Protein 4Q9W (pdb70)

Foldseek 3Di:
DALADQKFKEWEKEWEAAARQTWIKIWIWIHGLQQLKIKIKIATPPRPLPQWACQVCQVVVANSSAHEDPPFFRLQRQLPQVGKKKWKWKAWPQGKIKIKIWGWHGDRRYIYIYMYMYIHDDDCPDCTSNVFFDHWAKWKWKWADDPQWIKTWTFTWTAGHVGDTTTMIMIMTMGRPDDGDHGHIWMKIKDKDFPDADDSRSITMMMMGIYIDGPPD/DDQADQKFKEWEKEWEAAARQTWIKIWIWMDGQQQLKIKIKMATPPRPLPQWACQVPQVVVANSSEHEDPPWFDLQVQLPQAGKKKWKWKAWQQRKIKTKIWTWHDDRRYIYIYMYMYIHDDDCPDCGSNVFWDHWDKWKWKWADDPQWIKTWTQTWTFGHVGDTITMIMIMTMGRPDDDDHGHIWMKIKDKDFPDADPSRSITMMMMGIYIDHDPD

CATH classification: 2.40.155.10

InterPro domains:
  IPR000786 Green fluorescent protein, GFP [PR01229] (41-65)
  IPR000786 Green fluorescent protein, GFP [PR01229] (66-86)
  IPR000786 Green fluorescent protein, GFP [PR01229] (123-145)
  IPR000786 Green fluorescent protein, GFP [PR01229] (146-166)
  IPR000786 Green fluorescent protein, GFP [PR01229] (225-243)
  IPR009017 Green fluorescent protein [G3DSA:2.40.155.10] (106-266)
  IPR009017 Green fluorescent protein [SSF54511] (42-262)
  IPR011584 Green fluorescent protein-related [PF01353] (50-260)

Solvent-accessible surface area: 19851 Å² total

Sequence (434 aa):
SGVIKKPDMKIKKLKMEGNVNGYYAFVIEGEGEGKPYDGTNTTINLEVKEGAPLPFSYDILTTAFNRAFTKYPDDIPNYFKQSFPEGYSWERTTMTTFEDKGIVKVKSDISLEEDDSFIYEIYYLKGEENFPPNGPVMQKKTTGWDDASTERMYVRDGVLKGDVKHKLLLEGGGYYRVDFKTIYRAKKAVKLPDYHFVDHRIEEILNYDKDYNKVTVYESSAVVARNNSTDSGVIIKPDMMKIKLKMEGNVNGYAFVIEGEGEGKPYDGTNTINLEVKEGAPLPFSYDILTTAFNRAFTKYPDDIPNYFKQSSFPEGYSWERTTMTTFEDKGIVKVKSDISLEEEDSSFIYEIYLKGENFPPNGPVMQKKTTGWDASTERMYVRDGVLKKGDVKHKLLLEGGGYYRVDFKTIYRRAKKAVKLPDYHFVDHRRIEILNYDKDYNKVTVYESAVVARNSTD

Organism: Clavularia sp. (NCBI:txid86521)

Secondary structure (DSSP, 8-state):
--SS-SSEEEEEEEEEEETTEEEEEEEEEEEETTTTEEEEEEEEEESPSP-S-THHHHTT--TTS-B--TTS--HHHHTTTT-EEEEEEEEETTS-EEEEEEEEEEETTEEEEEEEEEEE---TTSTTTTT-EEEEPPEEEEEEEETTEEEEEEEEEEEETTS-EEEEEEEEEEEESS--PPPPSEEEEEEEEEEEE-TTSSEEEEEEEEEEEES--/--S--SSEEEEEEEEEEETTEEEEEEEEEEEETTTTEEEEEEEEEESPSPSS-THHHHTT--TTS-B--TTS--HHHHTTTT-EEEEEEEEETTS-EEEEEEEEEEETTEEEEEEEEEEE---TTSTTTTT-EEEEPPEEEEEEEETTEEEEEEEEEEEETTS-EEEEEEEEEEEESS--PPPPSEEEEEEEEEEEE-GGGSEEEEEEEEEEEE---

Nearest PDB structures (foldseek):
  4q9w-assembly1_A  TM=1.005E+00  e=1.119E-48  Clavularia sp.
  6qso-assembly1_A  TM=1.003E+00  e=2.586E-45  Clavularia sp.
  2hqk-assembly1_A  TM=1.001E+00  e=2.885E-45  Clavularia sp.
  4dxi-assembly1_D  TM=9.963E-01  e=1.076E-40  synthetic construct
  8i4k-assembly1_A  TM=9.948E-01  e=1.646E-39  Galaxea fascicularis

B-factor: mean 13.34, std 9.12, range [4.58, 71.38]

Structure (mmCIF, N/CA/C/O backbone):
data_4Q9W
#
_entry.id   4Q9W
#
_cell.length_a   38.520
_cell.length_b   85.170
_cell.length_c   63.140
_cell.angle_alpha   90.00
_cell.angle_beta   100.32
_cell.angle_gamma   90.00
#
_symmetry.space_group_name_H-M   'P 1 21 1'
#
loop_
_entity.id
_entity.type
_entity.pdbx_description
1 polymer 'GFP-like fluorescent chromoprotein cFP484'
2 water water
#
loop_
_atom_site.group_PDB
_atom_site.id
_atom_site.type_symbol
_atom_site.label_atom_id
_atom_site.label_alt_id
_atom_site.label_comp_id
_atom_site.label_asym_id
_atom_site.label_entity_id
_atom_site.label_seq_id
_atom_site.pdbx_PDB_ins_code
_atom_site.Cartn_x
_atom_site.Cartn_y
_atom_site.Cartn_z
_atom_site.occupancy
_atom_site.B_iso_or_equiv
_atom_site.auth_seq_id
_atom_site.auth_comp_id
_atom_site.auth_asym_id
_atom_site.auth_atom_id
_atom_site.pdbx_PDB_model_num
ATOM 1 N N . SER A 1 1 ? -7.166 -37.435 44.023 1.00 39.66 1 SER A N 1
ATOM 2 C CA . SER A 1 1 ? -7.426 -36.764 42.718 1.00 40.18 1 SER A CA 1
ATOM 3 C C . SER A 1 1 ? -6.664 -35.466 42.559 1.00 38.62 1 SER A C 1
ATOM 4 O O . SER A 1 1 ? -5.976 -35.007 43.471 1.00 43.96 1 SER A O 1
ATOM 7 N N . GLY A 1 2 ? -6.820 -34.878 41.379 1.00 32.99 2 GLY A N 1
ATOM 8 C CA . GLY A 1 2 ? -6.108 -33.684 41.006 1.00 30.39 2 GLY A CA 1
ATOM 9 C C . GLY A 1 2 ? -6.828 -32.405 41.383 1.00 22.61 2 GLY A C 1
ATOM 10 O O . GLY A 1 2 ? -8.037 -32.242 41.151 1.00 20.85 2 GLY A O 1
ATOM 11 N N . VAL A 1 3 ? -6.074 -31.472 41.946 1.00 19.57 3 VAL A N 1
ATOM 12 C CA . VAL A 1 3 ? -6.581 -30.114 42.078 1.00 17.22 3 VAL A CA 1
ATOM 13 C C . VAL A 1 3 ? -6.743 -29.431 40.715 1.00 13.93 3 VAL A C 1
ATOM 14 O O . VAL A 1 3 ? -7.531 -28.488 40.602 1.00 16.85 3 VAL A O 1
ATOM 18 N N . ILE A 1 4 ? -6.005 -29.866 39.696 1.00 11.68 4 ILE A N 1
ATOM 19 C CA . ILE A 1 4 ? -6.194 -29.315 38.364 1.00 10.18 4 ILE A CA 1
ATOM 20 C C . ILE A 1 4 ? -7.125 -30.247 37.577 1.00 10.08 4 ILE A C 1
ATOM 21 O O . ILE A 1 4 ? -6.721 -31.337 37.146 1.00 11.36 4 ILE A O 1
ATOM 26 N N A LYS A 1 5 ? -8.368 -29.817 37.396 0.50 10.73 5 LYS A N 1
ATOM 27 N N B LYS A 1 5 ? -8.363 -29.798 37.395 0.50 10.77 5 LYS A N 1
ATOM 28 C CA A LYS A 1 5 ? -9.338 -30.627 36.682 0.50 11.28 5 LYS A CA 1
ATOM 29 C CA B LYS A 1 5 ? -9.371 -30.571 36.688 0.50 11.43 5 LYS A CA 1
ATOM 30 C C A LYS A 1 5 ? -9.110 -30.527 35.176 0.50 10.04 5 LYS A C 1
ATOM 31 C C B LYS A 1 5 ? -9.096 -30.527 35.177 0.50 10.19 5 LYS A C 1
ATOM 32 O O A LYS A 1 5 ? -8.464 -29.595 34.691 0.50 9.52 5 LYS A O 1
ATOM 33 O O B LYS A 1 5 ? -8.391 -29.640 34.692 0.50 10.21 5 LYS A O 1
ATOM 44 N N . PRO A 1 6 ? -9.665 -31.484 34.413 1.00 10.54 6 PRO A N 1
ATOM 45 C CA . PRO A 1 6 ? -9.492 -31.434 32.959 1.00 10.90 6 PRO A CA 1
ATOM 46 C C . PRO A 1 6 ? -10.163 -30.245 32.283 1.00 8.90 6 PRO A C 1
ATOM 47 O O . PRO A 1 6 ? -9.777 -29.891 31.179 1.00 9.69 6 PRO A O 1
ATOM 51 N N . ASP A 1 7 ? -11.196 -29.698 32.915 1.00 10.51 7 ASP A N 1
ATOM 52 C CA . ASP A 1 7 ? -11.825 -28.456 32.496 1.00 10.62 7 ASP A CA 1
ATOM 53 C C . ASP A 1 7 ? -11.631 -27.491 33.647 1.00 9.94 7 ASP A C 1
ATOM 54 O O . ASP A 1 7 ? -12.102 -27.747 34.752 1.00 12.78 7 ASP A O 1
ATOM 59 N N . MET A 1 8 ? -10.912 -26.401 33.414 1.00 8.43 8 MET A N 1
ATOM 60 C CA . MET A 1 8 ? -10.686 -25.370 34.428 1.00 7.93 8 MET A CA 1
ATOM 61 C C . MET A 1 8 ? -11.175 -24.036 33.896 1.00 7.96 8 MET A C 1
ATOM 62 O O . MET A 1 8 ? -11.025 -23.723 32.729 1.00 10.96 8 MET A O 1
ATOM 67 N N . LYS A 1 9 ? -11.739 -23.254 34.791 1.00 7.71 9 LYS A N 1
ATOM 68 C CA . LYS A 1 9 ? -12.133 -21.890 34.496 1.00 7.30 9 LYS A CA 1
ATOM 69 C C . LYS A 1 9 ? -10.951 -20.945 34.760 1.00 6.81 9 LYS A C 1
ATOM 70 O O . LYS A 1 9 ? -9.954 -21.304 35.413 1.00 7.13 9 LYS A O 1
ATOM 76 N N . ILE A 1 10 ? -11.105 -19.724 34.257 1.00 6.79 10 ILE A N 1
ATOM 77 C CA . ILE A 1 10 ? -10.100 -18.680 34.350 1.00 6.49 10 ILE A CA 1
ATOM 78 C C . ILE A 1 10 ? -10.810 -17.392 34.773 1.00 6.46 10 ILE A C 1
ATOM 79 O O . ILE A 1 10 ? -11.847 -17.031 34.199 1.00 7.03 10 ILE A O 1
ATOM 84 N N A LYS A 1 11 ? -10.260 -16.714 35.772 0.50 6.51 11 LYS A N 1
ATOM 85 N N B LYS A 1 11 ? -10.240 -16.697 35.754 0.50 6.63 11 LYS A N 1
ATOM 86 C CA A LYS A 1 11 ? -10.648 -15.350 36.094 0.50 7.03 11 LYS A CA 1
ATOM 87 C CA B LYS A 1 11 ? -10.689 -15.369 36.173 0.50 7.30 11 LYS A CA 1
ATOM 88 C C A LYS A 1 11 ? -9.384 -14.532 36.190 0.50 6.42 11 LYS A C 1
ATOM 89 C C B LYS A 1 11 ? -9.434 -14.500 36.294 0.50 6.69 11 LYS A C 1
ATOM 90 O O A LYS A 1 11 ? -8.368 -15.003 36.703 0.50 6.91 11 LYS A O 1
ATOM 91 O O B LYS A 1 11 ? -8.469 -14.913 36.940 0.50 7.31 11 LYS A O 1
ATOM 102 N N . LEU A 1 12 ? -9.432 -13.303 35.707 1.00 6.22 12 LEU A N 1
ATOM 103 C CA . LEU A 1 12 ? -8.255 -12.451 35.774 1.00 6.39 12 LEU A CA 1
ATOM 104 C C . LEU A 1 12 ? -8.627 -10.986 35.879 1.00 6.81 12 LEU A C 1
ATOM 105 O O . LEU A 1 12 ? -9.718 -10.544 35.462 1.00 7.11 12 LEU A O 1
ATOM 110 N N . LYS A 1 13 ? -7.681 -10.220 36.415 1.00 6.90 13 LYS A N 1
ATOM 111 C CA . LYS A 1 13 ? -7.705 -8.766 36.366 1.00 7.77 13 LYS A CA 1
ATOM 112 C C . LYS A 1 13 ? -6.316 -8.284 35.987 1.00 7.47 13 LYS A C 1
ATOM 113 O O . LYS A 1 13 ? -5.329 -8.788 36.531 1.00 8.54 13 LYS A O 1
ATOM 119 N N . MET A 1 14 ? -6.260 -7.334 35.058 1.00 7.47 14 MET A N 1
ATOM 120 C CA . MET A 1 14 ? -5.021 -6.664 34.680 1.00 7.47 14 MET A CA 1
ATOM 121 C C . MET A 1 14 ? -5.176 -5.180 34.967 1.00 8.07 14 MET A C 1
ATOM 122 O O . MET A 1 14 ? -6.117 -4.528 34.526 1.00 8.61 14 MET A O 1
ATOM 127 N N . GLU A 1 15 ? -4.202 -4.649 35.684 1.00 7.80 15 GLU A N 1
ATOM 128 C CA . GLU A 1 15 ? -3.951 -3.222 35.791 1.00 8.22 15 GLU A CA 1
ATOM 129 C C . GLU A 1 15 ? -2.785 -2.907 34.901 1.00 7.97 15 GLU A C 1
ATOM 130 O O . GLU A 1 15 ? -1.700 -3.471 35.075 1.00 9.29 15 GLU A O 1
ATOM 136 N N . GLY A 1 16 ? -2.984 -2.015 33.932 1.00 8.62 16 GLY A N 1
ATOM 137 C CA . GLY A 1 16 ? -1.973 -1.746 32.943 1.00 9.59 16 GLY A CA 1
ATOM 138 C C . GLY A 1 16 ? -1.698 -0.270 32.790 1.00 9.38 16 GLY A C 1
ATOM 139 O O . GLY A 1 16 ? -2.541 0.594 33.083 1.00 10.01 16 GLY A O 1
ATOM 140 N N . ASN A 1 17 ? -0.535 0.031 32.233 1.00 9.76 17 ASN A N 1
ATOM 141 C CA . ASN A 1 17 ? -0.173 1.393 31.876 1.00 10.49 17 ASN A CA 1
ATOM 142 C C . ASN A 1 17 ? 0.770 1.316 30.714 1.00 10.19 17 ASN A C 1
ATOM 143 O O . ASN A 1 17 ? 1.822 0.691 30.854 1.00 11.26 17 ASN A O 1
ATOM 148 N N . VAL A 1 18 ? 0.391 1.870 29.563 1.00 9.84 18 VAL A N 1
ATOM 149 C CA . VAL A 1 18 ? 1.200 1.814 28.353 1.00 10.33 18 VAL A CA 1
ATOM 150 C C . VAL A 1 18 ? 1.433 3.233 27.842 1.00 10.53 18 VAL A C 1
ATOM 151 O O . VAL A 1 18 ? 0.476 3.949 27.556 1.00 11.96 18 VAL A O 1
ATOM 155 N N . ASN A 1 19 ? 2.692 3.633 27.774 1.00 11.79 19 ASN A N 1
ATOM 156 C CA . ASN A 1 19 ? 3.049 4.987 27.380 1.00 12.25 19 ASN A CA 1
ATOM 157 C C . ASN A 1 19 ? 2.270 6.032 28.200 1.00 12.55 19 ASN A C 1
ATOM 158 O O . ASN A 1 19 ? 1.867 7.098 27.695 1.00 14.01 19 ASN A O 1
ATOM 163 N N . GLY A 1 20 ? 2.099 5.736 29.486 1.00 13.22 20 GLY A N 1
ATOM 164 C CA . GLY A 1 20 ? 1.391 6.635 30.391 1.00 14.20 20 GLY A CA 1
ATOM 165 C C . GLY A 1 20 ? -0.115 6.473 30.478 1.00 13.07 20 GLY A C 1
ATOM 166 O O . GLY A 1 20 ? -0.743 7.053 31.359 1.00 15.18 20 GLY A O 1
ATOM 167 N N A TYR A 1 21 ? -0.722 5.736 29.531 0.50 12.73 21 TYR A N 1
ATOM 168 N N B TYR A 1 21 ? -0.669 5.629 29.639 0.50 11.04 21 TYR A N 1
ATOM 169 C CA A TYR A 1 21 ? -2.186 5.504 29.519 0.50 11.61 21 TYR A CA 1
ATOM 170 C CA B TYR A 1 21 ? -2.084 5.498 29.597 0.50 12.12 21 TYR A CA 1
ATOM 171 C C A TYR A 1 21 ? -2.516 4.356 30.474 0.50 11.17 21 TYR A C 1
ATOM 172 C C B TYR A 1 21 ? -2.546 4.332 30.458 0.50 11.51 21 TYR A C 1
ATOM 173 O O A TYR A 1 21 ? -2.068 3.223 30.260 0.50 10.09 21 TYR A O 1
ATOM 174 O O B TYR A 1 21 ? -2.221 3.174 30.169 0.50 11.47 21 TYR A O 1
ATOM 191 N N . ALA A 1 22 ? -3.284 4.658 31.520 1.00 11.47 22 ALA A N 1
ATOM 192 C CA . ALA A 1 22 ? -3.742 3.663 32.499 1.00 10.88 22 ALA A CA 1
ATOM 193 C C . ALA A 1 22 ? -5.028 2.993 32.045 1.00 9.74 22 ALA A C 1
ATOM 194 O O . ALA A 1 22 ? -5.911 3.635 31.450 1.00 11.10 22 ALA A O 1
ATOM 196 N N . PHE A 1 23 ? -5.168 1.713 32.376 1.00 9.23 23 PHE A N 1
ATOM 197 C CA . PHE A 1 23 ? -6.374 0.977 32.033 1.00 9.05 23 PHE A CA 1
ATOM 198 C C . PHE A 1 23 ? -6.523 -0.229 32.960 1.00 8.24 23 PHE A C 1
ATOM 199 O O . PHE A 1 23 ? -5.574 -0.652 33.623 1.00 8.97 23 PHE A O 1
ATOM 207 N N . VAL A 1 24 ? -7.736 -0.753 32.990 1.00 8.59 24 VAL A N 1
ATOM 208 C CA . VAL A 1 24 ? -8.072 -1.941 33.758 1.00 8.33 24 VAL A CA 1
ATOM 209 C C . VAL A 1 24 ? -8.894 -2.871 32.868 1.00 8.00 24 VAL A C 1
ATOM 210 O O . VAL A 1 24 ? -9.866 -2.423 32.239 1.00 8.79 24 VAL A O 1
ATOM 214 N N . ILE A 1 25 ? -8.511 -4.149 32.821 1.00 8.28 25 ILE A N 1
ATOM 215 C CA . ILE A 1 25 ? -9.216 -5.181 32.044 1.00 7.86 25 ILE A CA 1
ATOM 216 C C . ILE A 1 25 ? -9.542 -6.330 32.972 1.00 7.92 25 ILE A C 1
ATOM 217 O O . ILE A 1 25 ? -8.704 -6.726 33.792 1.00 9.16 25 ILE A O 1
ATOM 222 N N . GLU A 1 26 ? -10.760 -6.854 32.864 1.00 8.01 26 GLU A N 1
ATOM 223 C CA . GLU A 1 26 ? -11.129 -8.062 33.552 1.00 8.09 26 GLU A CA 1
ATOM 224 C C . GLU A 1 26 ? -11.391 -9.145 32.523 1.00 7.27 26 GLU A C 1
ATOM 225 O O . GLU A 1 26 ? -11.795 -8.863 31.387 1.00 9.07 26 GLU A O 1
ATOM 231 N N . GLY A 1 27 ? -11.169 -10.398 32.914 1.00 7.19 27 GLY A N 1
ATOM 232 C CA . GLY A 1 27 ? -11.362 -11.510 32.009 1.00 6.91 27 GLY A CA 1
ATOM 233 C C . GLY A 1 27 ? -11.968 -12.715 32.675 1.00 6.58 27 GLY A C 1
ATOM 234 O O . GLY A 1 27 ? -11.777 -12.939 33.868 1.00 6.83 27 GLY A O 1
ATOM 235 N N . GLU A 1 28 ? -12.695 -13.495 31.878 1.00 6.91 28 GLU A N 1
ATOM 236 C CA . GLU A 1 28 ? -13.185 -14.796 32.294 1.00 7.34 28 GLU A CA 1
ATOM 237 C C . GLU A 1 28 ? -13.055 -15.747 31.125 1.00 6.59 28 GLU A C 1
ATOM 238 O O . GLU A 1 28 ? -13.269 -15.371 29.972 1.00 7.08 28 GLU A O 1
ATOM 244 N N . GLY A 1 29 ? -12.684 -16.983 31.417 1.00 6.63 29 GLY A N 1
ATOM 245 C CA . GLY A 1 29 ? -12.524 -17.959 30.358 1.00 7.24 29 GLY A CA 1
ATOM 246 C C . GLY A 1 29 ? -12.473 -19.369 30.873 1.00 6.31 29 GLY A C 1
ATOM 247 O O . GLY A 1 29 ? -12.944 -19.662 31.985 1.00 6.71 29 GLY A O 1
ATOM 248 N N . GLU A 1 30 ? -11.930 -20.262 30.058 1.00 6.56 30 GLU A N 1
ATOM 249 C CA . GLU A 1 30 ? -11.857 -21.661 30.401 1.00 7.10 30 GLU A CA 1
ATOM 250 C C . GLU A 1 30 ? -10.790 -22.298 29.548 1.00 6.18 30 GLU A C 1
ATOM 251 O O . GLU A 1 30 ? -10.408 -21.787 28.497 1.00 7.47 30 GLU A O 1
ATOM 257 N N . GLY A 1 31 ? -10.340 -23.461 29.967 1.00 6.65 31 GLY A N 1
ATOM 258 C CA . GLY A 1 31 ? -9.414 -24.224 29.157 1.00 6.88 31 GLY A CA 1
ATOM 259 C C . GLY A 1 31 ? -9.304 -25.662 29.604 1.00 7.04 31 GLY A C 1
ATOM 260 O O . GLY A 1 31 ? -9.955 -26.097 30.559 1.00 7.57 31 GLY A O 1
ATOM 261 N N . LYS A 1 32 ? -8.460 -26.381 28.893 1.00 6.69 32 LYS A N 1
ATOM 262 C CA . LYS A 1 32 ? -8.226 -27.794 29.094 1.00 7.09 32 LYS A CA 1
ATOM 263 C C . LYS A 1 32 ? -6.741 -27.934 29.433 1.00 6.47 32 LYS A C 1
ATOM 264 O O . LYS A 1 32 ? -5.896 -27.985 28.551 1.00 6.99 32 LYS A O 1
ATOM 270 N N . PRO A 1 33 ? -6.403 -27.964 30.738 1.00 6.20 33 PRO A N 1
ATOM 271 C CA . PRO A 1 33 ? -4.975 -27.917 31.099 1.00 6.41 33 PRO A CA 1
ATOM 272 C C . PRO A 1 33 ? -4.140 -29.037 30.473 1.00 6.11 33 PRO A C 1
ATOM 273 O O . PRO A 1 33 ? -2.989 -28.807 30.126 1.00 6.90 33 PRO A O 1
ATOM 277 N N . TYR A 1 34 ? -4.689 -30.240 30.389 1.00 6.63 34 TYR A N 1
ATOM 278 C CA . TYR A 1 34 ? -3.920 -31.393 29.910 1.00 7.12 34 TYR A CA 1
ATOM 279 C C . TYR A 1 34 ? -3.830 -31.415 28.387 1.00 7.44 34 TYR A C 1
ATOM 280 O O . TYR A 1 34 ? -2.952 -32.082 27.846 1.00 8.73 34 TYR A O 1
ATOM 289 N N . ASP A 1 35 ? -4.711 -30.680 27.698 1.00 7.21 35 ASP A N 1
ATOM 290 C CA . ASP A 1 35 ? -4.629 -30.562 26.257 1.00 7.80 35 ASP A CA 1
ATOM 291 C C . ASP A 1 35 ? -3.835 -29.332 25.824 1.00 6.97 35 ASP A C 1
ATOM 292 O O . ASP A 1 35 ? -3.557 -29.168 24.640 1.00 8.56 35 ASP A O 1
ATOM 297 N N . GLY A 1 36 ? -3.485 -28.451 26.758 1.00 6.92 36 GLY A N 1
ATOM 298 C CA . GLY A 1 36 ? -2.760 -27.249 26.426 1.00 7.06 36 GLY A CA 1
ATOM 299 C C . GLY A 1 36 ? -3.559 -26.200 25.682 1.00 6.39 36 GLY A C 1
ATOM 300 O O . GLY A 1 36 ? -2.998 -25.542 24.828 1.00 8.66 36 GLY A O 1
ATOM 301 N N . THR A 1 37 ? -4.852 -26.041 25.990 1.00 6.10 37 THR A N 1
ATOM 302 C CA . THR A 1 37 ? -5.652 -25.061 25.276 1.00 6.49 37 THR A CA 1
ATOM 303 C C . THR A 1 37 ? -6.398 -24.179 26.264 1.00 6.13 37 THR A C 1
ATOM 304 O O . THR A 1 37 ? -6.741 -24.605 27.374 1.00 6.75 37 THR A O 1
ATOM 308 N N . ASN A 1 38 ? -6.625 -22.921 25.897 1.00 6.13 38 ASN A N 1
ATOM 309 C CA . ASN A 1 38 ? -7.341 -21.991 26.748 1.00 6.71 38 ASN A CA 1
ATOM 310 C C . ASN A 1 38 ? -7.913 -20.842 25.934 1.00 6.34 38 ASN A C 1
ATOM 311 O O . ASN A 1 38 ? -7.293 -20.404 24.963 1.00 7.19 38 ASN A O 1
ATOM 316 N N A THR A 1 39 ? -9.088 -20.372 26.351 0.50 6.87 39 THR A N 1
ATOM 317 N N B THR A 1 39 ? -9.103 -20.403 26.331 0.50 7.20 39 THR A N 1
ATOM 318 C CA A THR A 1 39 ? -9.810 -19.266 25.719 0.50 6.58 39 THR A CA 1
ATOM 319 C CA B THR A 1 39 ? -9.765 -19.245 25.758 0.50 7.59 39 THR A CA 1
ATOM 320 C C A THR A 1 39 ? -10.241 -18.284 26.810 0.50 6.90 39 THR A C 1
ATOM 321 C C B THR A 1 39 ? -10.094 -18.281 26.894 0.50 7.28 39 THR A C 1
ATOM 322 O O A THR A 1 39 ? -10.887 -18.701 27.777 0.50 7.61 39 THR A O 1
ATOM 323 O O B THR A 1 39 ? -10.462 -18.695 27.994 0.50 7.51 39 THR A O 1
ATOM 330 N N . ILE A 1 40 ? -9.937 -16.990 26.632 1.00 6.62 40 ILE A N 1
ATOM 331 C CA . ILE A 1 40 ? -10.284 -15.963 27.627 1.00 6.90 40 ILE A CA 1
ATOM 332 C C . ILE A 1 40 ? -11.067 -14.848 26.924 1.00 6.11 40 ILE A C 1
ATOM 333 O O . ILE A 1 40 ? -10.685 -14.403 25.850 1.00 6.94 40 ILE A O 1
ATOM 338 N N . ASN A 1 41 ? -12.143 -14.398 27.568 1.00 6.85 41 ASN A N 1
ATOM 339 C CA . ASN A 1 41 ? -12.941 -13.259 27.118 1.00 6.72 41 ASN A CA 1
ATOM 340 C C . ASN A 1 41 ? -12.647 -12.056 28.011 1.00 6.60 41 ASN A C 1
ATOM 341 O O . ASN A 1 41 ? -12.833 -12.132 29.225 1.00 7.66 41 ASN A O 1
ATOM 346 N N . LEU A 1 42 ? -12.143 -10.977 27.418 1.00 6.79 42 LEU A N 1
ATOM 347 C CA . LEU A 1 42 ? -11.672 -9.817 28.126 1.00 6.57 42 LEU A CA 1
ATOM 348 C C . LEU A 1 42 ? -12.638 -8.655 27.918 1.00 6.99 42 LEU A C 1
ATOM 349 O O . LEU A 1 42 ? -13.197 -8.477 26.819 1.00 8.11 42 LEU A O 1
ATOM 354 N N . GLU A 1 43 ? -12.768 -7.820 28.938 1.00 7.40 43 GLU A N 1
ATOM 355 C CA . GLU A 1 43 ? -13.557 -6.586 28.864 1.00 8.35 43 GLU A CA 1
ATOM 356 C C . GLU A 1 43 ? -12.762 -5.456 29.487 1.00 7.95 43 GLU A C 1
ATOM 357 O O . GLU A 1 43 ? -12.304 -5.557 30.637 1.00 8.95 43 GLU A O 1
ATOM 363 N N . VAL A 1 44 ? -12.618 -4.360 28.756 1.00 8.70 44 VAL A N 1
ATOM 364 C CA . VAL A 1 44 ? -12.005 -3.138 29.289 1.00 9.23 44 VAL A CA 1
ATOM 365 C C . VAL A 1 44 ? -12.996 -2.498 30.255 1.00 8.82 44 VAL A C 1
ATOM 366 O O . VAL A 1 44 ? -14.127 -2.186 29.879 1.00 10.65 44 VAL A O 1
ATOM 370 N N . LYS A 1 45 ? -12.564 -2.272 31.488 1.00 9.01 45 LYS A N 1
ATOM 371 C CA . LYS A 1 45 ? -13.388 -1.668 32.519 1.00 10.12 45 LYS A CA 1
ATOM 372 C C . LYS A 1 45 ? -13.067 -0.184 32.749 1.00 10.06 45 LYS A C 1
ATOM 373 O O . LYS A 1 45 ? -13.950 0.586 33.140 1.00 11.86 45 LYS A O 1
ATOM 379 N N . GLU A 1 46 ? -11.808 0.201 32.545 1.00 9.57 46 GLU A N 1
ATOM 380 C CA . GLU A 1 46 ? -11.350 1.588 32.661 1.00 10.14 46 GLU A CA 1
ATOM 381 C C . GLU A 1 46 ? -10.336 1.827 31.575 1.00 9.64 46 GLU A C 1
ATOM 382 O O . GLU A 1 46 ? -9.494 0.967 31.326 1.00 10.05 46 GLU A O 1
ATOM 388 N N . GLY A 1 47 ? -10.402 3.002 30.949 1.00 10.43 47 GLY A N 1
ATOM 389 C CA . GLY A 1 47 ? -9.449 3.369 29.929 1.00 11.12 47 GLY A CA 1
ATOM 390 C C . GLY A 1 47 ? -9.867 3.181 28.486 1.00 11.17 47 GLY A C 1
ATOM 391 O O . GLY A 1 47 ? -9.077 3.410 27.581 1.00 12.81 47 GLY A O 1
ATOM 392 N N . ALA A 1 48 ? -11.104 2.769 28.245 1.00 12.00 48 ALA A N 1
ATOM 393 C CA . ALA A 1 48 ? -11.615 2.663 26.885 1.00 13.53 48 ALA A CA 1
ATOM 394 C C . ALA A 1 48 ? -11.709 4.050 26.226 1.00 14.84 48 ALA A C 1
ATOM 395 O O . ALA A 1 48 ? -12.062 5.003 26.894 1.00 16.96 48 ALA A O 1
ATOM 397 N N . PRO A 1 49 ? -11.381 4.173 24.923 1.00 15.46 49 PRO A N 1
ATOM 398 C CA . PRO A 1 49 ? -10.831 3.158 24.028 1.00 14.95 49 PRO A CA 1
ATOM 399 C C . PRO A 1 49 ? -9.317 3.070 24.171 1.00 12.94 49 PRO A C 1
ATOM 400 O O . PRO A 1 49 ? -8.644 4.092 24.229 1.00 14.33 49 PRO A O 1
ATOM 404 N N . LEU A 1 50 ? -8.784 1.851 24.208 1.00 11.87 50 LEU A N 1
ATOM 405 C CA . LEU A 1 50 ? -7.340 1.694 24.364 1.00 11.40 50 LEU A CA 1
ATOM 406 C C . LEU A 1 50 ? -6.637 2.285 23.166 1.00 11.26 50 LEU A C 1
ATOM 407 O O . LEU A 1 50 ? -6.993 1.976 22.025 1.00 13.16 50 LEU A O 1
ATOM 412 N N . PRO A 1 51 ? -5.601 3.103 23.396 1.00 11.64 51 PRO A N 1
ATOM 413 C CA . PRO A 1 51 ? -4.954 3.789 22.277 1.00 13.19 51 PRO A CA 1
ATOM 414 C C . PRO A 1 51 ? -3.685 3.108 21.776 1.00 13.68 51 PRO A C 1
ATOM 415 O O . PRO A 1 51 ? -2.748 3.761 21.362 1.00 17.98 51 PRO A O 1
ATOM 419 N N . PHE A 1 52 ? -3.631 1.792 21.842 1.00 11.86 52 PHE A N 1
ATOM 420 C CA . PHE A 1 52 ? -2.441 1.038 21.412 1.00 11.43 52 PHE A CA 1
ATOM 421 C C . PHE A 1 52 ? -2.880 -0.349 20.975 1.00 10.92 52 PHE A C 1
ATOM 422 O O . PHE A 1 52 ? -3.984 -0.779 21.292 1.00 11.09 52 PHE A O 1
ATOM 430 N N . SER A 1 53 ? -1.992 -1.053 20.289 1.00 10.69 53 SER A N 1
ATOM 431 C CA . SER A 1 53 ? -2.253 -2.405 19.820 1.00 10.79 53 SER A CA 1
ATOM 432 C C . SER A 1 53 ? -2.572 -3.376 20.942 1.00 9.47 53 SER A C 1
ATOM 433 O O . SER A 1 53 ? -1.787 -3.554 21.873 1.00 9.75 53 SER A O 1
ATOM 436 N N . TYR A 1 54 ? -3.709 -4.055 20.816 1.00 9.36 54 TYR A N 1
ATOM 437 C CA . TYR A 1 54 ? -4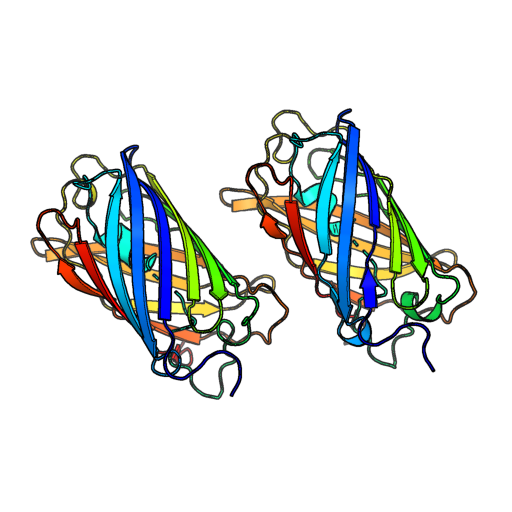.150 -5.020 21.817 1.00 8.85 54 TYR A CA 1
ATOM 438 C C . TYR A 1 54 ? -3.171 -6.202 21.875 1.00 8.26 54 TYR A C 1
ATOM 439 O O . TYR A 1 54 ? -3.089 -6.891 22.892 1.00 8.06 54 TYR A O 1
ATOM 448 N N . ASP A 1 55 ? -2.445 -6.447 20.790 1.00 8.48 55 ASP A N 1
ATOM 449 C CA . ASP A 1 55 ? -1.524 -7.575 20.756 1.00 8.26 55 ASP A CA 1
ATOM 450 C C . ASP A 1 55 ? -0.447 -7.502 21.839 1.00 8.21 55 ASP A C 1
ATOM 451 O O . ASP A 1 55 ? 0.048 -8.560 22.231 1.00 8.73 55 ASP A O 1
ATOM 456 N N . ILE A 1 56 ? -0.106 -6.324 22.353 1.00 8.43 56 ILE A N 1
ATOM 457 C CA . ILE A 1 56 ? 0.904 -6.270 23.409 1.00 8.81 56 ILE A CA 1
ATOM 458 C C . ILE A 1 56 ? 0.387 -6.721 24.770 1.00 7.96 56 ILE A C 1
ATOM 459 O O . ILE A 1 56 ? 1.165 -6.792 25.719 1.00 10.23 56 ILE A O 1
ATOM 464 N N . LEU A 1 57 ? -0.909 -7.052 24.846 1.00 7.46 57 LEU A N 1
ATOM 465 C CA . LEU A 1 57 ? -1.529 -7.536 26.071 1.00 7.33 57 LEU A CA 1
ATOM 466 C C . LEU A 1 57 ? -1.827 -9.045 26.067 1.00 6.87 57 LEU A C 1
ATOM 467 O O . LEU A 1 57 ? -2.022 -9.638 27.134 1.00 7.26 57 LEU A O 1
ATOM 472 N N . THR A 1 58 ? -1.954 -9.654 24.895 1.00 6.56 58 THR A N 1
ATOM 473 C CA . THR A 1 58 ? -2.605 -10.951 24.812 1.00 6.67 58 THR A CA 1
ATOM 474 C C . THR A 1 58 ? -1.816 -12.092 25.458 1.00 6.11 58 THR A C 1
ATOM 475 O O . THR A 1 58 ? -2.426 -12.961 26.075 1.00 5.86 58 THR A O 1
ATOM 479 N N . THR A 1 59 ? -0.496 -12.075 25.331 1.00 6.27 59 THR A N 1
ATOM 480 C CA . THR A 1 59 ? 0.307 -13.112 25.962 1.00 6.28 59 THR A CA 1
ATOM 481 C C . THR A 1 59 ? 0.354 -12.974 27.480 1.00 5.72 59 THR A C 1
ATOM 482 O O . THR A 1 59 ? 0.776 -13.911 28.180 1.00 6.40 59 THR A O 1
ATOM 486 N N . ALA A 1 60 ? -0.090 -11.842 28.039 1.00 6.07 60 ALA A N 1
ATOM 487 C CA . ALA A 1 60 ? -0.254 -11.741 29.480 1.00 6.46 60 ALA A CA 1
ATOM 488 C C . ALA A 1 60 ? -1.539 -12.437 29.949 1.00 6.01 60 ALA A C 1
ATOM 489 O O . ALA A 1 60 ? -1.602 -12.944 31.067 1.00 6.82 60 ALA A O 1
ATOM 491 N N . PHE A 1 61 ? -2.568 -12.454 29.104 1.00 6.16 61 PHE A N 1
ATOM 492 C CA . PHE A 1 61 ? -3.804 -13.194 29.404 1.00 6.61 61 PHE A CA 1
ATOM 493 C C . PHE A 1 61 ? -3.634 -14.705 29.202 1.00 6.58 61 PHE A C 1
ATOM 494 O O . PHE A 1 61 ? -4.264 -15.488 29.901 1.00 7.07 61 PHE A O 1
ATOM 522 N N . ASN A 1 63 ? -0.733 -18.422 31.283 1.00 4.87 65 ASN A N 1
ATOM 523 C CA . ASN A 1 63 ? -0.726 -19.430 32.374 1.00 5.09 65 ASN A CA 1
ATOM 524 C C . ASN A 1 63 ? -0.317 -20.780 31.807 1.00 4.82 65 ASN A C 1
ATOM 525 O O . ASN A 1 63 ? -1.136 -21.518 31.258 1.00 5.53 65 ASN A O 1
ATOM 530 N N . ARG A 1 64 ? 0.962 -21.108 31.992 1.00 5.17 66 ARG A N 1
ATOM 531 C CA . ARG A 1 64 ? 1.515 -22.367 31.526 1.00 5.27 66 ARG A CA 1
ATOM 532 C C . ARG A 1 64 ? 0.982 -23.621 32.212 1.00 5.08 66 ARG A C 1
ATOM 533 O O . ARG A 1 64 ? 1.331 -24.728 31.785 1.00 5.81 66 ARG A O 1
ATOM 541 N N . ALA A 1 65 ? 0.108 -23.522 33.204 1.00 5.14 67 ALA A N 1
ATOM 542 C CA . ALA A 1 65 ? -0.698 -24.708 33.549 1.00 5.78 67 ALA A CA 1
ATOM 543 C C . ALA A 1 65 ? -1.448 -25.250 32.335 1.00 5.55 67 ALA A C 1
ATOM 544 O O . ALA A 1 65 ? -1.720 -26.449 32.280 1.00 6.38 67 ALA A O 1
ATOM 546 N N . PHE A 1 66 ? -1.802 -24.377 31.391 1.00 5.19 68 PHE A N 1
ATOM 547 C CA . PHE A 1 66 ? -2.422 -24.792 30.144 1.00 5.55 68 PHE A CA 1
ATOM 548 C C . PHE A 1 66 ? -1.354 -25.114 29.109 1.00 5.48 68 PHE A C 1
ATOM 549 O O . PHE A 1 66 ? -1.148 -24.404 28.120 1.00 6.35 68 PHE A O 1
ATOM 557 N N . THR A 1 67 ? -0.694 -26.255 29.328 1.00 5.85 69 THR A N 1
ATOM 558 C CA . THR A 1 67 ? 0.325 -26.775 28.418 1.00 5.79 69 THR A CA 1
ATOM 559 C C . THR A 1 67 ? 0.207 -28.288 28.395 1.00 6.03 69 THR A C 1
ATOM 560 O O . THR A 1 67 ? 0.169 -28.909 29.463 1.00 6.57 69 THR A O 1
ATOM 564 N N . LYS A 1 68 ? 0.173 -28.879 27.196 1.00 6.20 70 LYS A N 1
ATOM 565 C CA . LYS A 1 68 ? 0.210 -30.320 27.069 1.00 6.78 70 LYS A CA 1
ATOM 566 C C . LYS A 1 68 ? 1.646 -30.784 27.294 1.00 6.96 70 LYS A C 1
ATOM 567 O O . LYS A 1 68 ? 2.560 -30.316 26.630 1.00 9.07 70 LYS A O 1
ATOM 573 N N . TYR A 1 69 ? 1.858 -31.674 28.250 1.00 7.71 71 TYR A N 1
ATOM 574 C CA . TYR A 1 69 ? 3.192 -32.199 28.554 1.00 7.69 71 TYR A CA 1
ATOM 575 C C . TYR A 1 69 ? 3.168 -33.717 28.449 1.00 8.29 71 TYR A C 1
ATOM 576 O O . TYR A 1 69 ? 2.235 -34.365 28.935 1.00 10.14 71 TYR A O 1
ATOM 585 N N . PRO A 1 70 ? 4.205 -34.317 27.891 1.00 8.24 72 PRO A N 1
ATOM 586 C CA . PRO A 1 70 ? 4.368 -35.755 28.000 1.00 8.71 72 PRO A CA 1
ATOM 587 C C . PRO A 1 70 ? 4.726 -36.101 29.433 1.00 8.24 72 PRO A C 1
ATOM 588 O O . PRO A 1 70 ? 5.345 -35.309 30.135 1.00 8.16 72 PRO A O 1
ATOM 592 N N . ASP A 1 71 ? 4.364 -37.302 29.874 1.00 9.05 73 ASP A N 1
ATOM 593 C CA . ASP A 1 71 ? 4.623 -37.698 31.251 1.00 10.18 73 ASP A CA 1
ATOM 594 C C . ASP A 1 71 ? 6.124 -37.672 31.594 1.00 10.41 73 ASP A C 1
ATOM 595 O O . ASP A 1 71 ? 6.485 -37.450 32.752 1.00 12.61 73 ASP A O 1
ATOM 600 N N . ASP A 1 72 ? 6.995 -37.875 30.607 1.00 9.81 74 ASP A N 1
ATOM 601 C CA . ASP A 1 72 ? 8.429 -37.953 30.893 1.00 11.07 74 ASP A CA 1
ATOM 602 C C . ASP A 1 72 ? 9.165 -36.616 30.956 1.00 9.50 74 ASP A C 1
ATOM 603 O O . ASP A 1 72 ? 10.382 -36.610 31.148 1.00 11.90 74 ASP A O 1
ATOM 608 N N . ILE A 1 73 ? 8.451 -35.495 30.835 1.00 8.64 75 ILE A N 1
ATOM 609 C CA . ILE A 1 73 ? 9.025 -34.176 31.087 1.00 7.92 75 ILE A CA 1
ATOM 610 C C . ILE A 1 73 ? 8.333 -33.623 32.326 1.00 7.71 75 ILE A C 1
ATOM 611 O O . ILE A 1 73 ? 7.120 -33.399 32.298 1.00 8.25 75 ILE A O 1
ATOM 616 N N . PRO A 1 74 ? 9.070 -33.406 33.427 1.00 8.15 76 PRO A N 1
ATOM 617 C CA . PRO A 1 74 ? 8.422 -32.877 34.607 1.00 8.04 76 PRO A CA 1
ATOM 618 C C . PRO A 1 74 ? 7.685 -31.578 34.295 1.00 7.68 76 PRO A C 1
ATOM 619 O O . PRO A 1 74 ? 8.201 -30.725 33.579 1.00 7.88 76 PRO A O 1
ATOM 623 N N . ASN A 1 75 ? 6.504 -31.432 34.882 1.00 7.48 77 ASN A N 1
ATOM 624 C CA . ASN A 1 75 ? 5.621 -30.303 34.601 1.00 6.80 77 ASN A CA 1
ATOM 625 C C . ASN A 1 75 ? 5.750 -29.298 35.739 1.00 6.21 77 ASN A C 1
ATOM 626 O O . ASN A 1 75 ? 5.140 -29.444 36.794 1.00 6.84 77 ASN A O 1
ATOM 631 N N . TYR A 1 76 ? 6.597 -28.304 35.547 1.00 6.40 78 TYR A N 1
ATOM 632 C CA . TYR A 1 76 ? 6.913 -27.337 36.591 1.00 6.47 78 TYR A CA 1
ATOM 633 C C . TYR A 1 76 ? 5.634 -26.667 37.090 1.00 6.48 78 TYR A C 1
ATOM 634 O O . TYR A 1 76 ? 5.442 -26.452 38.289 1.00 7.49 78 TYR A O 1
ATOM 643 N N . PHE A 1 77 ? 4.752 -26.354 36.147 1.00 6.12 79 PHE A N 1
ATOM 644 C CA . PHE A 1 77 ? 3.579 -25.536 36.404 1.00 5.99 79 PHE A CA 1
ATOM 645 C C . PHE A 1 77 ? 2.503 -26.309 37.136 1.00 6.40 79 PHE A C 1
ATOM 646 O O . PHE A 1 77 ? 1.998 -25.875 38.153 1.00 6.90 79 PHE A O 1
ATOM 654 N N . LYS A 1 78 ? 2.163 -27.501 36.634 1.00 6.53 80 LYS A N 1
ATOM 655 C CA . LYS A 1 78 ? 1.100 -28.285 37.280 1.00 6.71 80 LYS A CA 1
ATOM 656 C C . LYS A 1 78 ? 1.545 -28.781 38.656 1.00 6.97 80 LYS A C 1
ATOM 657 O O . LYS A 1 78 ? 0.737 -28.795 39.596 1.00 7.75 80 LYS A O 1
ATOM 663 N N . GLN A 1 79 ? 2.826 -29.150 38.817 1.00 7.04 81 GLN A N 1
ATOM 664 C CA . GLN A 1 79 ? 3.306 -29.593 40.123 1.00 7.54 81 GLN A CA 1
ATOM 665 C C . GLN A 1 79 ? 3.180 -28.508 41.183 1.00 7.63 81 GLN A C 1
ATOM 666 O O . GLN A 1 79 ? 3.107 -28.813 42.364 1.00 8.52 81 GLN A O 1
ATOM 672 N N . SER A 1 80 ? 3.203 -27.238 40.791 1.00 7.08 82 SER A N 1
ATOM 673 C CA . SER A 1 80 ? 3.196 -26.154 41.772 1.00 7.12 82 SER A CA 1
ATOM 674 C C . SER A 1 80 ? 1.883 -25.997 42.514 1.00 7.32 82 SER A C 1
ATOM 675 O O . SER A 1 80 ? 1.884 -25.363 43.569 1.00 8.04 82 SER A O 1
ATOM 678 N N . PHE A 1 81 ? 0.789 -26.535 41.988 1.00 7.54 83 PHE A N 1
ATOM 679 C CA . PHE A 1 81 ? -0.504 -26.387 42.618 1.00 8.20 83 PHE A CA 1
ATOM 680 C C . PHE A 1 81 ? -0.670 -27.424 43.731 1.00 9.15 83 PHE A C 1
ATOM 681 O O . PHE A 1 81 ? -0.040 -28.482 43.694 1.00 10.31 83 PHE A O 1
ATOM 689 N N . PRO A 1 82 ? -1.508 -27.136 44.740 1.00 9.82 84 PRO A N 1
ATOM 690 C CA . PRO A 1 82 ? -2.421 -25.990 44.838 1.00 10.19 84 PRO A CA 1
ATOM 691 C C . PRO A 1 82 ? -1.789 -24.648 45.186 1.00 9.29 84 PRO A C 1
ATOM 692 O O . PRO A 1 82 ? -2.441 -23.646 44.988 1.00 10.50 84 PRO A O 1
ATOM 696 N N . GLU A 1 83 ? -0.539 -24.616 45.652 1.00 9.02 85 GLU A N 1
ATOM 697 C CA . GLU A 1 83 ? 0.106 -23.366 46.045 1.00 8.46 85 GLU A CA 1
ATOM 698 C C . GLU A 1 83 ? 0.163 -22.387 44.879 1.00 7.38 85 GLU A C 1
ATOM 699 O O . GLU A 1 83 ? -0.078 -21.183 45.024 1.00 8.57 85 GLU A O 1
ATOM 705 N N . GLY A 1 84 ? 0.526 -22.895 43.707 1.00 7.11 86 GLY A N 1
ATOM 706 C CA . GLY A 1 84 ? 0.594 -22.098 42.487 1.00 6.85 86 GLY A CA 1
ATOM 707 C C . GLY A 1 84 ? 1.965 -21.504 42.236 1.00 6.37 86 GLY A C 1
ATOM 708 O O . GLY A 1 84 ? 2.992 -21.990 42.730 1.00 6.65 86 GLY A O 1
ATOM 709 N N . TYR A 1 85 ? 1.988 -20.479 41.400 1.00 6.05 87 TYR A N 1
ATOM 710 C CA . TYR A 1 85 ? 3.248 -19.927 40.911 1.00 6.09 87 TYR A CA 1
ATOM 711 C C . TYR A 1 85 ? 3.003 -18.498 40.466 1.00 5.67 87 TYR A C 1
ATOM 712 O O . TYR A 1 85 ? 1.864 -18.065 40.308 1.00 6.58 87 TYR A O 1
ATOM 721 N N . SER A 1 86 ? 4.099 -17.787 40.232 1.00 5.82 88 SER A N 1
ATOM 722 C CA . SER A 1 86 ? 4.040 -16.461 39.647 1.00 6.18 88 SER A CA 1
ATOM 723 C C . SER A 1 86 ? 5.036 -16.375 38.522 1.00 5.68 88 SER A C 1
ATOM 724 O O . SER A 1 86 ? 5.944 -17.212 38.404 1.00 6.43 88 SER A O 1
ATOM 727 N N . TRP A 1 87 ? 4.892 -15.367 37.677 1.00 5.71 89 TRP A N 1
ATOM 728 C CA . TRP A 1 87 ? 5.838 -15.148 36.637 1.00 5.76 89 TRP A CA 1
ATOM 729 C C . TRP A 1 87 ? 6.055 -13.656 36.411 1.00 6.07 89 TRP A C 1
ATOM 730 O O . TRP A 1 87 ? 5.197 -12.816 36.724 1.00 6.55 89 TRP A O 1
ATOM 741 N N . GLU A 1 88 ? 7.229 -13.341 35.898 1.00 5.96 90 GLU A N 1
ATOM 742 C CA . GLU A 1 88 ? 7.548 -11.967 35.510 1.00 6.85 90 GLU A CA 1
ATOM 743 C C . GLU A 1 88 ? 8.282 -12.017 34.200 1.00 6.60 90 GLU A C 1
ATOM 744 O O . GLU A 1 88 ? 9.073 -12.927 33.960 1.00 8.48 90 GLU A O 1
ATOM 750 N N . ARG A 1 89 ? 7.951 -11.060 33.331 1.00 6.70 91 ARG A N 1
ATOM 751 C CA . ARG A 1 89 ? 8.352 -11.129 31.937 1.00 6.78 91 ARG A CA 1
ATOM 752 C C . ARG A 1 89 ? 8.788 -9.760 31.441 1.00 6.71 91 ARG A C 1
ATOM 753 O O . ARG A 1 89 ? 8.188 -8.717 31.802 1.00 8.18 91 ARG A O 1
ATOM 761 N N . THR A 1 90 ? 9.805 -9.754 30.598 1.00 6.93 92 THR A N 1
ATOM 762 C CA A THR A 1 90 ? 10.255 -8.562 29.914 0.50 8.45 92 THR A CA 1
ATOM 763 C CA B THR A 1 90 ? 10.160 -8.549 29.865 0.50 8.56 92 THR A CA 1
ATOM 764 C C . THR A 1 90 ? 10.110 -8.843 28.408 1.00 8.90 92 THR A C 1
ATOM 765 O O . THR A 1 90 ? 10.617 -9.867 27.939 1.00 11.20 92 THR A O 1
ATOM 772 N N . MET A 1 91 ? 9.471 -7.936 27.677 1.00 8.61 93 MET A N 1
ATOM 773 C CA . MET A 1 91 ? 9.313 -8.009 26.241 1.00 9.26 93 MET A CA 1
ATOM 774 C C . MET A 1 91 ? 10.036 -6.795 25.661 1.00 9.62 93 MET A C 1
ATOM 775 O O . MET A 1 91 ? 9.610 -5.654 25.905 1.00 11.46 93 MET A O 1
ATOM 780 N N A THR A 1 92 ? 11.127 -7.024 24.946 0.70 9.88 94 THR A N 1
ATOM 781 N N B THR A 1 92 ? 11.096 -7.047 24.908 0.30 9.93 94 THR A N 1
ATOM 782 C CA A THR A 1 92 ? 11.937 -5.955 24.374 0.70 11.22 94 THR A CA 1
ATOM 783 C CA B THR A 1 92 ? 11.936 -6.006 24.350 0.30 10.67 94 THR A CA 1
ATOM 784 C C A THR A 1 92 ? 11.701 -5.926 22.871 0.70 11.23 94 THR A C 1
ATOM 785 C C B THR A 1 92 ? 11.675 -5.944 22.858 0.30 11.19 94 THR A C 1
ATOM 786 O O A THR A 1 92 ? 12.005 -6.877 22.149 0.70 12.77 94 THR A O 1
ATOM 787 O O B THR A 1 92 ? 11.939 -6.898 22.126 0.30 11.63 94 THR A O 1
ATOM 794 N N . PHE A 1 93 ? 11.132 -4.816 22.417 1.00 12.35 95 PHE A N 1
ATOM 795 C CA . PHE A 1 93 ? 10.691 -4.657 21.045 1.00 13.14 95 PHE A CA 1
ATOM 796 C C . PHE A 1 93 ? 11.811 -4.028 20.213 1.00 13.62 95 PHE A C 1
ATOM 797 O O . PHE A 1 93 ? 12.642 -3.260 20.708 1.00 15.65 95 PHE A O 1
ATOM 805 N N A GLU A 1 94 ? 11.821 -4.310 18.920 0.50 11.83 96 GLU A N 1
ATOM 806 C CA A GLU A 1 94 ? 12.962 -3.924 18.090 0.50 13.24 96 GLU A CA 1
ATOM 807 C C A GLU A 1 94 ? 13.143 -2.406 17.968 0.50 14.24 96 GLU A C 1
ATOM 808 O O A GLU A 1 94 ? 14.254 -1.936 17.720 0.50 14.48 96 GLU A O 1
ATOM 814 N N . ASP A 1 95 ? 12.068 -1.633 18.152 1.00 17.81 97 ASP A N 1
ATOM 815 C CA . ASP A 1 95 ? 12.170 -0.157 18.131 1.00 17.72 97 ASP A CA 1
ATOM 816 C C . ASP A 1 95 ? 12.332 0.464 19.538 1.00 19.76 97 ASP A C 1
ATOM 817 O O . ASP A 1 95 ? 12.129 1.670 19.721 1.00 20.24 97 ASP A O 1
ATOM 822 N N . LYS A 1 96 ? 12.718 -0.372 20.504 1.00 19.05 98 LYS A N 1
ATOM 823 C CA . LYS A 1 96 ? 13.077 0.021 21.879 1.00 18.29 98 LYS A CA 1
ATOM 824 C C . LYS A 1 96 ? 11.883 0.234 22.818 1.00 15.09 98 LYS A C 1
ATOM 825 O O . LYS A 1 96 ? 12.061 0.557 23.984 1.00 16.96 98 LYS A O 1
ATOM 831 N N . GLY A 1 97 ? 10.670 -0.024 22.346 1.00 14.01 99 GLY A N 1
ATOM 832 C CA . GLY A 1 97 ? 9.557 -0.186 23.264 1.00 13.50 99 GLY A CA 1
ATOM 833 C C . GLY A 1 97 ? 9.861 -1.347 24.200 1.00 11.83 99 GLY A C 1
ATOM 834 O O . GLY A 1 97 ? 10.590 -2.289 23.834 1.00 12.95 99 GLY A O 1
ATOM 835 N N . ILE A 1 98 ? 9.294 -1.290 25.402 1.00 11.15 100 ILE A N 1
ATOM 836 C CA . ILE A 1 98 ? 9.484 -2.367 26.371 1.00 11.33 100 ILE A CA 1
ATOM 837 C C . ILE A 1 98 ? 8.192 -2.566 27.148 1.00 10.89 100 ILE A C 1
ATOM 838 O O . ILE A 1 98 ? 7.504 -1.593 27.504 1.00 11.85 100 ILE A O 1
ATOM 843 N N . VAL A 1 99 ? 7.845 -3.838 27.389 1.00 9.64 101 VAL A N 1
ATOM 844 C CA . VAL A 1 99 ? 6.764 -4.186 28.312 1.00 9.53 101 VAL A CA 1
ATOM 845 C C . VAL A 1 99 ? 7.342 -5.048 29.413 1.00 9.38 101 VAL A C 1
ATOM 846 O O . VAL A 1 99 ? 8.041 -6.026 29.138 1.00 10.40 101 VAL A O 1
ATOM 850 N N . LYS A 1 100 ? 7.029 -4.698 30.655 1.00 9.63 102 LYS A N 1
ATOM 851 C CA . LYS A 1 100 ? 7.308 -5.530 31.812 1.00 9.56 102 LYS A CA 1
ATOM 852 C C . LYS A 1 100 ? 5.977 -5.916 32.395 1.00 8.79 102 LYS A C 1
ATOM 853 O O . LYS A 1 100 ? 5.121 -5.041 32.641 1.00 11.33 102 LYS A O 1
ATOM 859 N N . VAL A 1 101 ? 5.786 -7.213 32.609 1.00 7.41 103 VAL A N 1
ATOM 860 C CA . VAL A 1 101 ? 4.527 -7.691 33.103 1.00 7.45 103 VAL A CA 1
ATOM 861 C C . VAL A 1 101 ? 4.761 -8.772 34.125 1.00 7.32 103 VAL A C 1
ATOM 862 O O . VAL A 1 101 ? 5.694 -9.560 33.987 1.00 9.47 103 VAL A O 1
ATOM 866 N N . LYS A 1 102 ? 3.942 -8.780 35.171 1.00 7.23 104 LYS A N 1
ATOM 867 C CA . LYS A 1 102 ? 4.020 -9.815 36.178 1.00 8.66 104 LYS A CA 1
ATOM 868 C C . LYS A 1 102 ? 2.628 -10.304 36.490 1.00 6.95 104 LYS A C 1
ATOM 869 O O . LYS A 1 102 ? 1.628 -9.578 36.366 1.00 7.79 104 LYS A O 1
ATOM 875 N N . SER A 1 103 ? 2.566 -11.568 36.847 1.00 6.18 105 SER A N 1
ATOM 876 C CA . SER A 1 103 ? 1.288 -12.213 37.108 1.00 6.00 105 SER A CA 1
ATOM 877 C C . SER A 1 103 ? 1.417 -13.240 38.211 1.00 5.71 105 SER A C 1
ATOM 878 O O . SER A 1 103 ? 2.384 -14.003 38.262 1.00 7.67 105 SER A O 1
ATOM 881 N N . ASP A 1 104 ? 0.431 -13.261 39.089 1.00 5.98 106 ASP A N 1
ATOM 882 C CA . ASP A 1 104 ? 0.336 -14.238 40.141 1.00 6.34 106 ASP A CA 1
ATOM 883 C C . ASP A 1 104 ? -0.792 -15.203 39.761 1.00 6.08 106 ASP A C 1
ATOM 884 O O . ASP A 1 104 ? -1.924 -14.752 39.483 1.00 6.59 106 ASP A O 1
ATOM 889 N N . ILE A 1 105 ? -0.504 -16.503 39.735 1.00 6.20 107 ILE A N 1
ATOM 890 C CA . ILE A 1 105 ? -1.459 -17.541 39.325 1.00 6.73 107 ILE A CA 1
ATOM 891 C C . ILE A 1 105 ? -1.838 -18.375 40.555 1.00 6.61 107 ILE A C 1
ATOM 892 O O . ILE A 1 105 ? -0.989 -19.096 41.115 1.00 7.13 107 ILE A O 1
ATOM 897 N N . SER A 1 106 ? -3.098 -18.278 40.973 1.00 6.85 108 SER A N 1
ATOM 898 C CA . SER A 1 106 ? -3.610 -19.041 42.108 1.00 7.24 108 SER A CA 1
ATOM 899 C C . SER A 1 106 ? -4.788 -19.897 41.644 1.00 7.12 108 SER A C 1
ATOM 900 O O . SER A 1 106 ? -5.228 -19.827 40.499 1.00 7.01 108 SER A O 1
ATOM 903 N N . LEU A 1 107 ? -5.298 -20.696 42.576 1.00 8.86 109 LEU A N 1
ATOM 904 C CA . LEU A 1 107 ? -6.326 -21.671 42.266 1.00 10.43 109 LEU A CA 1
ATOM 905 C C . LEU A 1 107 ? -7.349 -21.664 43.347 1.00 10.98 109 LEU A C 1
ATOM 906 O O . LEU A 1 107 ? -6.989 -21.760 44.512 1.00 13.02 109 LEU A O 1
ATOM 911 N N . GLU A 1 108 ? -8.628 -21.569 42.980 1.00 11.79 110 GLU A N 1
ATOM 912 C CA . GLU A 1 108 ? -9.703 -21.719 43.948 1.00 13.59 110 GLU A CA 1
ATOM 913 C C . GLU A 1 108 ? -10.770 -22.555 43.276 1.00 14.84 110 GLU A C 1
ATOM 914 O O . GLU A 1 108 ? -11.336 -22.166 42.239 1.00 15.77 110 GLU A O 1
ATOM 920 N N . GLU A 1 109 ? -11.018 -23.706 43.905 1.00 18.05 111 GLU A N 1
ATOM 921 C CA . GLU A 1 109 ? -11.828 -24.797 43.385 1.00 17.30 111 GLU A CA 1
ATOM 922 C C . GLU A 1 109 ? -11.452 -25.099 41.953 1.00 15.09 111 GLU A C 1
ATOM 923 O O . GLU A 1 109 ? -10.311 -25.534 41.722 1.00 18.29 111 GLU A O 1
ATOM 929 N N A ASP A 1 110 ? -12.344 -24.885 40.984 0.50 14.27 112 ASP A N 1
ATOM 930 N N B ASP A 1 110 ? -12.348 -24.824 41.001 0.50 13.86 112 ASP A N 1
ATOM 931 C CA A ASP A 1 110 ? -11.991 -25.210 39.613 0.50 12.25 112 ASP A CA 1
ATOM 932 C CA B ASP A 1 110 ? -12.088 -25.172 39.620 0.50 12.33 112 ASP A CA 1
ATOM 933 C C A ASP A 1 110 ? -11.767 -23.984 38.735 0.50 10.25 112 ASP A C 1
ATOM 934 C C B ASP A 1 110 ? -11.731 -23.993 38.730 0.50 9.85 112 ASP A C 1
ATOM 935 O O A ASP A 1 110 ? -12.021 -24.032 37.531 0.50 11.74 112 ASP A O 1
ATOM 936 O O B ASP A 1 110 ? -11.845 -24.089 37.506 0.50 10.25 112 ASP A O 1
ATOM 945 N N . SER A 1 111 ? -11.265 -22.899 39.338 1.00 12.58 113 SER A N 1
ATOM 946 C CA . SER A 1 111 ? -10.816 -21.723 38.583 1.00 13.14 113 SER A CA 1
ATOM 947 C C . SER A 1 111 ? -9.381 -21.366 38.936 1.00 14.79 113 SER A C 1
ATOM 948 O O . SER A 1 111 ? -8.996 -21.377 40.126 1.00 15.67 113 SER A O 1
ATOM 951 N N . PHE A 1 112 ? -8.601 -21.048 37.909 1.00 6.71 114 PHE A N 1
ATOM 952 C CA . PHE A 1 112 ? -7.367 -20.314 38.118 1.00 6.51 114 PHE A CA 1
ATOM 953 C C . PHE A 1 112 ? -7.719 -18.826 38.204 1.00 6.89 114 PHE A C 1
ATOM 954 O O . PHE A 1 112 ? -8.624 -18.347 37.488 1.00 8.54 114 PHE A O 1
ATOM 962 N N . ILE A 1 113 ? -6.987 -18.106 39.052 1.00 6.31 115 ILE A N 1
ATOM 963 C CA . ILE A 1 113 ? -7.165 -16.679 39.247 1.00 6.57 115 ILE A CA 1
ATOM 964 C C . ILE A 1 113 ? -5.838 -15.995 38.954 1.00 6.45 115 ILE A C 1
ATOM 965 O O . ILE A 1 113 ? -4.798 -16.370 39.541 1.00 6.61 115 ILE A O 1
ATOM 970 N N . TYR A 1 114 ? -5.850 -15.001 38.067 1.00 5.95 116 TYR A N 1
ATOM 971 C CA . TYR A 1 114 ? -4.627 -14.270 37.755 1.00 6.30 116 TYR A CA 1
ATOM 972 C C . TYR A 1 114 ? -4.755 -12.835 38.214 1.00 6.33 116 TYR A C 1
ATOM 973 O O . TYR A 1 114 ? -5.785 -12.179 37.978 1.00 7.22 116 TYR A O 1
ATOM 982 N N . GLU A 1 115 ? -3.698 -12.311 38.833 1.00 6.55 117 GLU A N 1
ATOM 983 C CA . GLU A 1 115 ? -3.591 -10.892 39.137 1.00 6.80 117 GLU A CA 1
ATOM 984 C C . GLU A 1 115 ? -2.386 -10.375 38.367 1.00 6.48 117 GLU A C 1
ATOM 985 O O . GLU A 1 115 ? -1.253 -10.778 38.626 1.00 6.67 117 GLU A O 1
ATOM 991 N N . ILE A 1 116 ? -2.645 -9.514 37.379 1.00 6.25 118 ILE A N 1
ATOM 992 C CA . ILE A 1 116 ? -1.653 -9.112 36.404 1.00 6.45 118 ILE A CA 1
ATOM 993 C C . ILE A 1 116 ? -1.378 -7.611 36.502 1.00 6.77 118 ILE A C 1
ATOM 994 O O . ILE A 1 116 ? -2.323 -6.810 36.602 1.00 7.52 118 ILE A O 1
ATOM 999 N N A TYR A 1 117 ? -0.104 -7.232 36.425 0.50 6.86 119 TYR A N 1
ATOM 1000 N N B TYR A 1 117 ? -0.104 -7.232 36.476 0.50 6.90 119 TYR A N 1
ATOM 1001 C CA A TYR A 1 117 ? 0.313 -5.831 36.346 0.50 6.87 119 TYR A CA 1
ATOM 1002 C CA B TYR A 1 117 ? 0.299 -5.834 36.351 0.50 7.06 119 TYR A CA 1
ATOM 1003 C C A TYR A 1 117 ? 1.218 -5.683 35.141 0.50 7.16 119 TYR A C 1
ATOM 1004 C C B TYR A 1 117 ? 1.183 -5.713 35.120 0.50 7.09 119 TYR A C 1
ATOM 1005 O O A TYR A 1 117 ? 2.221 -6.386 35.041 0.50 8.12 119 TYR A O 1
ATOM 1006 O O B TYR A 1 117 ? 2.133 -6.477 34.974 0.50 8.15 119 TYR A O 1
ATOM 1023 N N . LEU A 1 118 ? 0.886 -4.749 34.250 1.00 7.38 120 LEU A N 1
ATOM 1024 C CA . LEU A 1 118 ? 1.612 -4.583 33.007 1.00 7.76 120 LEU A CA 1
ATOM 1025 C C . LEU A 1 118 ? 2.013 -3.122 32.832 1.00 8.33 120 LEU A C 1
ATOM 1026 O O . LEU A 1 118 ? 1.165 -2.219 32.971 1.00 9.07 120 LEU A O 1
ATOM 1031 N N . LYS A 1 119 ? 3.265 -2.886 32.465 1.00 8.67 121 LYS A N 1
ATOM 1032 C CA . LYS A 1 119 ? 3.742 -1.541 32.181 1.00 9.78 121 LYS A CA 1
ATOM 1033 C C . LYS A 1 119 ? 4.498 -1.552 30.880 1.00 9.77 121 LYS A C 1
ATOM 1034 O O . LYS A 1 119 ? 5.538 -2.215 30.751 1.00 10.78 121 LYS A O 1
ATOM 1040 N N . GLY A 1 120 ? 3.986 -0.803 29.913 1.00 10.13 122 GLY A N 1
ATOM 1041 C CA . GLY A 1 120 ? 4.668 -0.630 28.636 1.00 9.86 122 GLY A CA 1
ATOM 1042 C C . GLY A 1 120 ? 5.186 0.810 28.544 1.00 10.39 122 GLY A C 1
ATOM 1043 O O . GLY A 1 120 ? 4.496 1.746 28.965 1.00 11.63 122 GLY A O 1
ATOM 1044 N N A GLU A 1 121 ? 6.414 0.972 28.030 0.50 11.39 123 GLU A N 1
ATOM 1045 N N B GLU A 1 121 ? 6.356 0.999 27.946 0.50 11.82 123 GLU A N 1
ATOM 1046 C CA A GLU A 1 121 ? 7.115 2.269 27.972 0.50 12.85 123 GLU A CA 1
ATOM 1047 C CA B GLU A 1 121 ? 6.907 2.336 27.824 0.50 12.66 123 GLU A CA 1
ATOM 1048 C C A GLU A 1 121 ? 7.869 2.415 26.647 0.50 12.72 123 GLU A C 1
ATOM 1049 C C B GLU A 1 121 ? 7.882 2.426 26.665 0.50 12.35 123 GLU A C 1
ATOM 1050 O O A GLU A 1 121 ? 8.214 1.422 25.997 0.50 12.96 123 GLU A O 1
ATOM 1051 O O B GLU A 1 121 ? 8.382 1.419 26.149 0.50 11.64 123 GLU A O 1
ATOM 1062 N N . ASN A 1 122 ? 8.127 3.664 26.260 1.00 13.26 124 ASN A N 1
ATOM 1063 C CA . ASN A 1 122 ? 9.069 3.983 25.185 1.00 15.24 124 ASN A CA 1
ATOM 1064 C C . ASN A 1 122 ? 8.643 3.488 23.797 1.00 14.07 124 ASN A C 1
ATOM 1065 O O . ASN A 1 122 ? 9.467 3.306 22.917 1.00 15.91 124 ASN A O 1
ATOM 1070 N N . PHE A 1 123 ? 7.349 3.297 23.580 1.00 14.00 125 PHE A N 1
ATOM 1071 C CA . PHE A 1 123 ? 6.863 3.013 22.232 1.00 14.21 125 PHE A CA 1
ATOM 1072 C C . PHE A 1 123 ? 6.846 4.297 21.414 1.00 15.17 125 PHE A C 1
ATOM 1073 O O . PHE A 1 123 ? 6.277 5.298 21.842 1.00 16.50 125 PHE A O 1
ATOM 1081 N N . PRO A 1 124 ? 7.476 4.279 20.233 1.00 16.00 126 PRO A N 1
ATOM 1082 C CA . PRO A 1 124 ? 7.454 5.500 19.445 1.00 17.66 126 PRO A CA 1
ATOM 1083 C C . PRO A 1 124 ? 6.025 5.884 19.079 1.00 19.57 126 PRO A C 1
ATOM 1084 O O . PRO A 1 124 ? 5.242 5.015 18.718 1.00 18.65 126 PRO A O 1
ATOM 1088 N N . PRO A 1 125 ? 5.677 7.176 19.179 1.00 23.30 127 PRO A N 1
ATOM 1089 C CA . PRO A 1 125 ? 4.279 7.545 18.934 1.00 25.85 127 PRO A CA 1
ATOM 1090 C C . PRO A 1 125 ? 3.747 7.178 17.534 1.00 25.60 127 PRO A C 1
ATOM 1091 O O . PRO A 1 125 ? 2.545 6.945 17.390 1.00 33.55 127 PRO A O 1
ATOM 1095 N N . ASN A 1 126 ? 4.627 7.108 16.531 1.00 25.88 128 ASN A N 1
ATOM 1096 C CA . ASN A 1 126 ? 4.242 6.717 15.159 1.00 27.26 128 ASN A CA 1
ATOM 1097 C C . ASN A 1 126 ? 4.625 5.279 14.791 1.00 25.07 128 ASN A C 1
ATOM 1098 O O . ASN A 1 126 ? 4.559 4.887 13.624 1.00 28.83 128 ASN A O 1
ATOM 1103 N N . GLY A 1 127 ? 5.022 4.495 15.791 1.00 23.14 129 GLY A N 1
ATOM 1104 C CA . GLY A 1 127 ? 5.347 3.078 15.604 1.00 21.15 129 GLY A CA 1
ATOM 1105 C C . GLY A 1 127 ? 4.105 2.206 15.490 1.00 19.61 129 GLY A C 1
ATOM 1106 O O . GLY A 1 127 ? 2.991 2.685 15.693 1.00 17.83 129 GLY A O 1
ATOM 1107 N N . PRO A 1 128 ? 4.291 0.914 15.163 1.00 19.76 130 PRO A N 1
ATOM 1108 C CA . PRO A 1 128 ? 3.162 0.012 14.918 1.00 17.96 130 PRO A CA 1
ATOM 1109 C C . PRO A 1 128 ? 2.293 -0.254 16.150 1.00 16.09 130 PRO A C 1
ATOM 1110 O O . PRO A 1 128 ? 1.108 -0.592 16.019 1.00 16.60 130 PRO A O 1
ATOM 1114 N N . VAL A 1 129 ? 2.864 -0.107 17.338 1.00 13.61 131 VAL A N 1
ATOM 1115 C CA . VAL A 1 129 ? 2.103 -0.366 18.548 1.00 13.21 131 VAL A CA 1
ATOM 1116 C C . VAL A 1 129 ? 1.135 0.770 18.848 1.00 13.32 131 VAL A C 1
ATOM 1117 O O . VAL A 1 129 ? -0.068 0.550 19.007 1.00 13.96 131 VAL A O 1
ATOM 1121 N N . MET A 1 130 ? 1.643 1.993 18.905 1.00 14.72 132 MET A N 1
ATOM 1122 C CA . MET A 1 130 ? 0.784 3.123 19.260 1.00 17.03 132 MET A CA 1
ATOM 1123 C C . MET A 1 130 ? -0.187 3.438 18.128 1.00 20.38 132 MET A C 1
ATOM 1124 O O . MET A 1 130 ? -1.271 3.939 18.378 1.00 26.72 132 MET A O 1
ATOM 1129 N N . GLN A 1 131 ? 0.166 3.094 16.896 1.00 18.72 133 GLN A N 1
ATOM 1130 C CA . GLN A 1 131 ? -0.747 3.308 15.771 1.00 21.08 133 GLN A CA 1
ATOM 1131 C C . GLN A 1 131 ? -1.558 2.090 15.334 1.00 20.60 133 GLN A C 1
ATOM 1132 O O . GLN A 1 131 ? -2.209 2.123 14.293 1.00 21.29 133 GLN A O 1
ATOM 1138 N N . LYS A 1 132 ? -1.541 1.034 16.139 1.00 18.59 134 LYS A N 1
ATOM 1139 C CA . LYS A 1 132 ? -2.415 -0.120 15.942 1.00 17.00 134 LYS A CA 1
ATOM 1140 C C . LYS A 1 132 ? -2.272 -0.734 14.546 1.00 17.54 134 LYS A C 1
ATOM 1141 O O . LYS A 1 132 ? -3.258 -1.023 13.869 1.00 20.63 134 LYS A O 1
ATOM 1147 N N . LYS A 1 133 ? -1.027 -0.976 14.151 1.00 18.26 135 LYS A N 1
ATOM 1148 C CA . LYS A 1 133 ? -0.738 -1.559 12.847 1.00 19.04 135 LYS A CA 1
ATOM 1149 C C . LYS A 1 133 ? -0.211 -3.001 12.933 1.00 18.17 135 LYS A C 1
ATOM 1150 O O . LYS A 1 133 ? 0.380 -3.506 11.978 1.00 20.65 135 LYS A O 1
ATOM 1156 N N . THR A 1 134 ? -0.415 -3.671 14.063 1.00 17.45 136 THR A N 1
ATOM 1157 C CA . THR A 1 134 ? -0.067 -5.083 14.174 1.00 15.48 136 THR A CA 1
ATOM 1158 C C . THR A 1 134 ? -1.290 -5.930 13.877 1.00 13.93 136 THR A C 1
ATOM 1159 O O . THR A 1 134 ? -2.432 -5.513 14.082 1.00 17.71 136 THR A O 1
ATOM 1163 N N . THR A 1 135 ? -1.053 -7.141 13.388 1.00 14.04 137 THR A N 1
ATOM 1164 C CA . THR A 1 135 ? -2.164 -8.029 13.065 1.00 14.62 137 THR A CA 1
ATOM 1165 C C . THR A 1 135 ? -2.254 -9.258 13.957 1.00 14.66 137 THR A C 1
ATOM 1166 O O . THR A 1 135 ? -3.281 -9.912 13.993 1.00 19.63 137 THR A O 1
ATOM 1170 N N . GLY A 1 136 ? -1.223 -9.510 14.753 1.00 12.92 138 GLY A N 1
ATOM 1171 C CA . GLY A 1 136 ? -1.170 -10.681 15.615 1.00 10.78 138 GLY A CA 1
ATOM 1172 C C . GLY A 1 136 ? 0.263 -11.166 15.769 1.00 9.76 138 GLY A C 1
ATOM 1173 O O . GLY A 1 136 ? 1.186 -10.724 15.098 1.00 11.73 138 GLY A O 1
ATOM 1174 N N . TRP A 1 137 ? 0.428 -12.108 16.685 1.00 9.38 139 TRP A N 1
ATOM 1175 C CA . TRP A 1 137 ? 1.699 -12.791 16.894 1.00 9.29 139 TRP A CA 1
ATOM 1176 C C . TRP A 1 137 ? 1.868 -13.943 15.909 1.00 10.07 139 TRP A C 1
ATOM 1177 O O . TRP A 1 137 ? 0.912 -14.597 15.559 1.00 10.54 139 TRP A O 1
ATOM 1188 N N A ASP A 1 138 ? 3.111 -14.182 15.521 0.50 10.15 140 ASP A N 1
ATOM 1189 N N B ASP A 1 138 ? 3.072 -14.216 15.432 0.50 1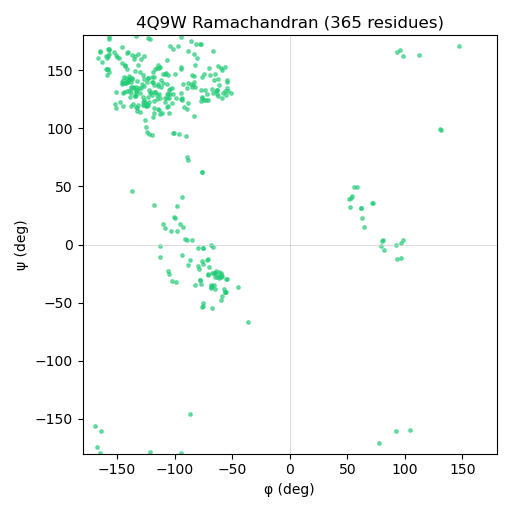0.27 140 ASP A N 1
ATOM 1190 C CA A ASP A 1 138 ? 3.506 -15.415 14.868 0.50 10.04 140 ASP A CA 1
ATOM 1191 C CA B ASP A 1 138 ? 3.272 -15.500 14.759 0.50 10.46 140 ASP A CA 1
ATOM 1192 C C A ASP A 1 138 ? 3.293 -16.599 15.845 0.50 8.70 140 ASP A C 1
ATOM 1193 C C B ASP A 1 138 ? 3.242 -16.601 15.814 0.50 8.57 140 ASP A C 1
ATOM 1194 O O A ASP A 1 138 ? 3.296 -16.390 17.057 0.50 8.97 140 ASP A O 1
ATOM 1195 O O B ASP A 1 138 ? 3.346 -16.349 17.017 0.50 8.87 140 ASP A O 1
ATOM 1204 N N . ALA A 1 139 ? 3.133 -17.830 15.349 1.00 9.11 141 ALA A N 1
ATOM 1205 C CA . ALA A 1 139 ? 3.333 -19.000 16.205 1.00 8.33 141 ALA A CA 1
ATOM 1206 C C . ALA A 1 139 ? 4.776 -18.943 16.725 1.00 7.97 141 ALA A C 1
ATOM 1207 O O . ALA A 1 139 ? 5.638 -18.374 16.071 1.00 10.38 141 ALA A O 1
ATOM 1209 N N . SER A 1 140 ? 5.021 -19.499 17.904 1.00 7.27 142 SER A N 1
ATOM 1210 C CA . SER A 1 140 ? 6.323 -19.367 18.549 1.00 7.33 142 SER A CA 1
ATOM 1211 C C . SER A 1 140 ? 6.782 -20.625 19.235 1.00 6.76 142 SER A C 1
ATOM 1212 O O . SER A 1 140 ? 6.009 -21.550 19.462 1.00 7.63 142 SER A O 1
ATOM 1215 N N . THR A 1 141 ? 8.069 -20.636 19.563 1.00 6.99 143 THR A N 1
ATOM 1216 C CA . THR A 1 141 ? 8.671 -21.665 20.406 1.00 7.31 143 THR A CA 1
ATOM 1217 C C . THR A 1 141 ? 9.389 -20.994 21.554 1.00 7.02 143 THR A C 1
ATOM 1218 O O . THR A 1 141 ? 10.236 -20.122 21.351 1.00 8.35 143 THR A O 1
ATOM 1222 N N . GLU A 1 142 ? 9.023 -21.390 22.758 1.00 6.57 144 GLU A N 1
ATOM 1223 C CA . GLU A 1 142 ? 9.622 -20.897 23.972 1.00 6.11 144 GLU A CA 1
ATOM 1224 C C . GLU A 1 142 ? 10.618 -21.961 24.494 1.00 6.42 144 GLU A C 1
ATOM 1225 O O . GLU A 1 142 ? 1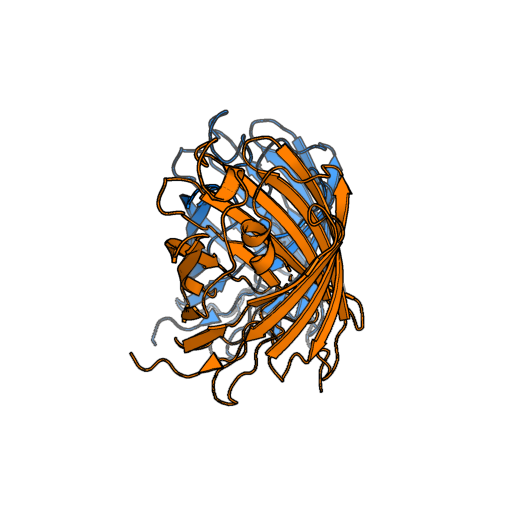0.292 -23.130 24.611 1.00 7.77 144 GLU A O 1
ATOM 1231 N N . ARG A 1 143 ? 11.840 -21.518 24.782 1.00 6.91 145 ARG A N 1
ATOM 1232 C CA . ARG A 1 143 ? 12.884 -22.376 25.343 1.00 7.21 145 ARG A CA 1
ATOM 1233 C C . ARG A 1 143 ? 12.830 -22.283 26.869 1.00 6.96 145 ARG A C 1
ATOM 1234 O O . ARG A 1 143 ? 13.007 -21.200 27.417 1.00 7.73 145 ARG A O 1
ATOM 1242 N N . MET A 1 144 ? 12.570 -23.422 27.524 1.00 6.86 146 MET A N 1
ATOM 1243 C CA . MET A 1 144 ? 12.395 -23.526 28.959 1.00 6.66 146 MET A CA 1
ATOM 1244 C C . MET A 1 144 ? 13.634 -24.180 29.572 1.00 6.58 146 MET A C 1
ATOM 1245 O O . MET A 1 144 ? 14.046 -25.258 29.125 1.00 7.41 146 MET A O 1
ATOM 1250 N N . TYR A 1 145 ? 14.203 -23.563 30.599 1.00 6.84 147 TYR A N 1
ATOM 1251 C CA . TYR A 1 145 ? 15.401 -24.123 31.233 1.00 7.67 147 TYR A CA 1
ATOM 1252 C C . TYR A 1 145 ? 15.540 -23.551 32.629 1.00 7.66 147 TYR A C 1
ATOM 1253 O O . TYR A 1 145 ? 15.125 -22.420 32.899 1.00 7.80 147 TYR A O 1
ATOM 1262 N N . VAL A 1 146 ? 16.151 -24.314 33.523 1.00 8.21 148 VAL A N 1
ATOM 1263 C CA . VAL A 1 146 ? 16.314 -23.891 34.897 1.00 7.86 148 VAL A CA 1
ATOM 1264 C C . VAL A 1 146 ? 17.509 -22.968 35.077 1.00 8.55 148 VAL A C 1
ATOM 1265 O O . VAL A 1 146 ? 18.603 -23.230 34.585 1.00 9.93 148 VAL A O 1
ATOM 1269 N N . ARG A 1 147 ? 17.304 -21.887 35.829 1.00 8.13 149 ARG A N 1
ATOM 1270 C CA . ARG A 1 147 ? 18.391 -21.002 36.271 1.00 9.15 149 ARG A CA 1
ATOM 1271 C C . ARG A 1 147 ? 18.075 -20.588 37.684 1.00 8.73 149 ARG A C 1
ATOM 1272 O O . ARG A 1 147 ? 16.943 -20.176 37.986 1.00 9.19 149 ARG A O 1
ATOM 1280 N N . ASP A 1 148 ? 19.077 -20.703 38.551 1.00 8.95 150 ASP A N 1
ATOM 1281 C CA . ASP A 1 148 ? 18.987 -20.239 39.918 1.00 10.16 150 ASP A CA 1
ATOM 1282 C C . ASP A 1 148 ? 17.759 -20.822 40.595 1.00 9.21 150 ASP A C 1
ATOM 1283 O O . ASP A 1 148 ? 17.074 -20.162 41.369 1.00 10.09 150 ASP A O 1
ATOM 1288 N N . GLY A 1 149 ? 17.501 -22.097 40.309 1.00 8.69 151 GLY A N 1
ATOM 1289 C CA . GLY A 1 149 ? 16.470 -22.824 41.009 1.00 8.92 151 GLY A CA 1
ATOM 1290 C C . GLY A 1 149 ? 15.035 -22.649 40.546 1.00 8.01 151 GLY A C 1
ATOM 1291 O O . GLY A 1 149 ? 14.144 -23.311 41.069 1.00 9.10 151 GLY A O 1
ATOM 1292 N N . VAL A 1 150 ? 14.807 -21.762 39.580 1.00 7.33 152 VAL A N 1
ATOM 1293 C CA . VAL A 1 150 ? 13.477 -21.479 39.009 1.00 6.89 152 VAL A CA 1
ATOM 1294 C C . VAL A 1 150 ? 13.538 -21.703 37.513 1.00 6.97 152 VAL A C 1
ATOM 1295 O O . VAL A 1 150 ? 14.590 -22.057 36.967 1.00 7.98 152 VAL A O 1
ATOM 1299 N N . LEU A 1 151 ? 12.401 -21.535 36.829 1.00 6.97 153 LEU A N 1
ATOM 1300 C CA . LEU A 1 151 ? 12.331 -21.864 35.403 1.00 6.55 153 LEU A CA 1
ATOM 1301 C C . LEU A 1 151 ? 12.329 -20.601 34.562 1.00 6.36 153 LEU A C 1
ATOM 1302 O O . LEU A 1 151 ? 11.461 -19.731 34.743 1.00 7.97 153 LEU A O 1
ATOM 1307 N N . LYS A 1 152 ? 13.239 -20.506 33.600 1.00 6.55 154 LYS A N 1
ATOM 1308 C CA . LYS A 1 152 ? 13.248 -19.421 32.635 1.00 6.90 154 LYS A CA 1
ATOM 1309 C C . LYS A 1 152 ? 12.629 -19.888 31.332 1.00 6.27 154 LYS A C 1
ATOM 1310 O O . LYS A 1 152 ? 12.782 -21.043 30.944 1.00 7.58 154 LYS A O 1
ATOM 1316 N N . GLY A 1 153 ? 11.965 -18.958 30.654 1.00 6.49 155 GLY A N 1
ATOM 1317 C CA . GLY A 1 153 ? 11.515 -19.177 29.300 1.00 6.92 155 GLY A CA 1
ATOM 1318 C C . GLY A 1 153 ? 11.930 -18.016 28.420 1.00 6.80 155 GLY A C 1
ATOM 1319 O O . GLY A 1 153 ? 11.668 -16.854 28.735 1.00 8.65 155 GLY A O 1
ATOM 1320 N N . ASP A 1 154 ? 12.534 -18.313 27.281 1.00 7.02 156 ASP A N 1
ATOM 1321 C CA . ASP A 1 154 ? 12.938 -17.295 26.308 1.00 7.22 156 ASP A CA 1
ATOM 1322 C C . ASP A 1 154 ? 12.204 -17.530 24.988 1.00 6.90 156 ASP A C 1
ATOM 1323 O O . ASP A 1 154 ? 12.054 -18.662 24.551 1.00 7.45 156 ASP A O 1
ATOM 1328 N N . VAL A 1 155 ? 11.766 -16.441 24.355 1.00 7.40 157 VAL A N 1
ATOM 1329 C CA . VAL A 1 155 ? 11.180 -16.512 23.031 1.00 7.55 157 VAL A CA 1
ATOM 1330 C C . VAL A 1 155 ? 11.786 -15.427 22.131 1.00 8.18 157 VAL A C 1
ATOM 1331 O O . VAL A 1 155 ? 11.825 -14.251 22.509 1.00 9.04 157 VAL A O 1
ATOM 1335 N N . LYS A 1 156 ? 12.255 -15.829 20.948 1.00 8.45 158 LYS A N 1
ATOM 1336 C CA . LYS A 1 156 ? 12.605 -14.885 19.877 1.00 9.83 158 LYS A CA 1
ATOM 1337 C C . LYS A 1 156 ? 11.320 -14.735 19.078 1.00 9.75 158 LYS A C 1
ATOM 1338 O O . LYS A 1 156 ? 10.990 -15.568 18.254 1.00 10.91 158 LYS A O 1
ATOM 1344 N N . HIS A 1 157 ? 10.534 -13.719 19.421 1.00 9.31 159 HIS A N 1
ATOM 1345 C CA . HIS A 1 157 ? 9.172 -13.603 18.955 1.00 9.39 159 HIS A CA 1
ATOM 1346 C C . HIS A 1 157 ? 9.050 -12.543 17.853 1.00 10.07 159 HIS A C 1
ATOM 1347 O O . HIS A 1 157 ? 9.995 -11.792 17.568 1.00 11.25 159 HIS A O 1
ATOM 1354 N N . LYS A 1 158 ? 7.869 -12.504 17.236 1.00 10.98 160 LYS A N 1
ATOM 1355 C CA . LYS A 1 158 ? 7.563 -11.585 16.169 1.00 12.66 160 LYS A CA 1
ATOM 1356 C C . LYS A 1 158 ? 6.098 -11.249 16.132 1.00 10.73 160 LYS A C 1
ATOM 1357 O O . LYS A 1 158 ? 5.270 -12.140 16.166 1.00 10.75 160 LYS A O 1
ATOM 1363 N N . LEU A 1 159 ? 5.801 -9.955 16.048 1.00 10.80 161 LEU A N 1
ATOM 1364 C CA . LEU A 1 159 ? 4.483 -9.478 15.679 1.00 12.36 161 LEU A CA 1
ATOM 1365 C C . LEU A 1 159 ? 4.443 -9.246 14.177 1.00 13.48 161 LEU A C 1
ATOM 1366 O O . LEU A 1 159 ? 5.395 -8.749 13.569 1.00 15.60 161 LEU A O 1
ATOM 1371 N N . LEU A 1 160 ? 3.332 -9.649 13.581 1.00 13.98 162 LEU A N 1
ATOM 1372 C CA . LEU A 1 160 ? 3.069 -9.417 12.178 1.00 15.38 162 LEU A CA 1
ATOM 1373 C C . LEU A 1 160 ? 2.498 -8.023 11.994 1.00 15.44 162 LEU A C 1
ATOM 1374 O O . LEU A 1 160 ? 1.681 -7.571 12.798 1.00 16.73 162 LEU A O 1
ATOM 1379 N N . LEU A 1 161 ? 2.939 -7.345 10.936 1.00 17.23 163 LEU A N 1
ATOM 1380 C CA . LEU A 1 161 ? 2.521 -5.974 10.645 1.00 19.37 163 LEU A CA 1
ATOM 1381 C C . LEU A 1 161 ? 1.536 -5.937 9.488 1.00 19.95 163 LEU A C 1
ATOM 1382 O O . LEU A 1 161 ? 1.616 -6.744 8.558 1.00 22.30 163 LEU A O 1
ATOM 1387 N N . GLU A 1 162 ? 0.602 -4.998 9.566 1.00 20.95 164 GLU A N 1
ATOM 1388 C CA . GLU A 1 162 ? -0.302 -4.726 8.455 1.00 24.70 164 GLU A CA 1
ATOM 1389 C C . GLU A 1 162 ? 0.548 -4.359 7.238 1.00 26.29 164 GLU A C 1
ATOM 1390 O O . GLU A 1 162 ? 1.468 -3.555 7.350 1.00 27.68 164 GLU A O 1
ATOM 1396 N N . GLY A 1 163 ? 0.274 -4.996 6.103 1.00 30.64 165 GLY A N 1
ATOM 1397 C CA . GLY A 1 163 ? 1.046 -4.776 4.880 1.00 31.47 165 GLY A CA 1
ATOM 1398 C C . GLY A 1 163 ? 2.213 -5.732 4.685 1.00 32.52 165 GLY A C 1
ATOM 1399 O O . GLY A 1 163 ? 2.922 -5.645 3.677 1.00 35.78 165 GLY A O 1
ATOM 1400 N N . GLY A 1 164 ? 2.412 -6.642 5.640 1.00 32.28 166 GLY A N 1
ATOM 1401 C CA . GLY A 1 164 ? 3.513 -7.603 5.594 1.00 30.55 166 GLY A CA 1
ATOM 1402 C C . GLY A 1 164 ? 4.705 -7.166 6.431 1.00 28.30 166 GLY A C 1
ATOM 1403 O O . GLY A 1 164 ? 4.837 -5.989 6.783 1.00 31.13 166 GLY A O 1
ATOM 1404 N N . GLY A 1 165 ? 5.582 -8.116 6.740 1.00 27.01 167 GLY A N 1
ATOM 1405 C CA . GLY A 1 165 ? 6.772 -7.843 7.541 1.00 24.27 167 GLY A CA 1
ATOM 1406 C C . GLY A 1 165 ? 6.601 -8.145 9.017 1.00 22.54 167 GLY A C 1
ATOM 1407 O O . GLY A 1 165 ? 5.481 -8.362 9.506 1.00 20.83 167 GLY A O 1
ATOM 1408 N N . TYR A 1 166 ? 7.737 -8.151 9.717 1.00 18.05 168 TYR A N 1
ATOM 1409 C CA . TYR A 1 166 ? 7.809 -8.486 11.137 1.00 16.59 168 TYR A CA 1
ATOM 1410 C C . TYR A 1 166 ? 8.252 -7.301 12.001 1.00 15.92 168 TYR A C 1
ATOM 1411 O O . TYR A 1 166 ? 9.032 -6.457 11.586 1.00 18.23 168 TYR A O 1
ATOM 1420 N N . TYR A 1 167 ? 7.795 -7.323 13.238 1.00 14.36 169 TYR A N 1
ATOM 1421 C CA . TYR A 1 167 ? 8.209 -6.425 14.275 1.00 15.01 169 TYR A CA 1
ATOM 1422 C C . TYR A 1 167 ? 8.669 -7.374 15.405 1.00 15.24 169 TYR A C 1
ATOM 1423 O O . TYR A 1 167 ? 7.863 -8.001 16.065 1.00 14.68 169 TYR A O 1
ATOM 1432 N N . ARG A 1 168 ? 9.982 -7.539 15.524 1.00 15.03 170 ARG A N 1
ATOM 1433 C CA . ARG A 1 168 ? 10.571 -8.506 16.444 1.00 14.99 170 ARG A CA 1
ATOM 1434 C C . ARG A 1 168 ? 10.521 -8.093 17.889 1.00 13.76 170 ARG A C 1
ATOM 1435 O O . ARG A 1 168 ? 10.653 -6.904 18.218 1.00 14.72 170 ARG A O 1
ATOM 1443 N N . VAL A 1 169 ? 10.379 -9.098 18.754 1.00 12.41 171 VAL A N 1
ATOM 1444 C CA . VAL A 1 169 ? 10.174 -8.893 20.165 1.00 11.52 171 VAL A CA 1
ATOM 1445 C C . VAL A 1 169 ? 10.839 -10.044 20.908 1.00 10.18 171 VAL A C 1
ATOM 1446 O O . VAL A 1 169 ? 10.467 -11.178 20.657 1.00 10.84 171 VAL A O 1
ATOM 1450 N N . ASP A 1 170 ? 11.777 -9.781 21.823 1.00 10.29 172 ASP A N 1
ATOM 1451 C CA . ASP A 1 170 ? 12.364 -10.847 22.635 1.00 9.29 172 ASP A CA 1
ATOM 1452 C C . ASP A 1 170 ? 11.603 -10.935 23.958 1.00 8.06 172 ASP A C 1
ATOM 1453 O O . ASP A 1 170 ? 11.393 -9.914 24.630 1.00 9.37 172 ASP A O 1
ATOM 1458 N N . PHE A 1 171 ? 11.194 -12.159 24.317 1.00 8.10 173 PHE A N 1
ATOM 1459 C CA . PHE A 1 171 ? 10.539 -12.424 25.590 1.00 7.86 173 PHE A CA 1
ATOM 1460 C C . PHE A 1 171 ? 11.543 -13.092 26.515 1.00 7.57 173 PHE A C 1
ATOM 1461 O O . PHE A 1 171 ? 12.201 -14.068 26.119 1.00 7.97 173 PHE A O 1
ATOM 1469 N N . LYS A 1 172 ? 11.618 -12.624 27.756 1.00 7.60 174 LYS A N 1
ATOM 1470 C CA . LYS A 1 172 ? 12.352 -13.291 28.819 1.00 7.46 174 LYS A CA 1
ATOM 1471 C C . LYS A 1 172 ? 11.416 -13.384 30.017 1.00 6.70 174 LYS A C 1
ATOM 1472 O O . LYS A 1 172 ? 11.031 -12.360 30.570 1.00 7.93 174 LYS A O 1
ATOM 1478 N N . THR A 1 173 ? 11.032 -14.613 30.378 1.00 6.88 175 THR A N 1
ATOM 1479 C CA . THR A 1 173 ? 10.129 -14.849 31.476 1.00 6.23 175 THR A CA 1
ATOM 1480 C C . THR A 1 173 ? 10.845 -15.655 32.534 1.00 6.22 175 THR A C 1
ATOM 1481 O O . THR A 1 173 ? 11.620 -16.564 32.212 1.00 6.90 175 THR A O 1
ATOM 1485 N N . ILE A 1 174 ? 10.546 -15.383 33.795 1.00 6.29 176 ILE A N 1
ATOM 1486 C CA . ILE A 1 174 ? 10.993 -16.192 34.927 1.00 6.21 176 ILE A CA 1
ATOM 1487 C C . ILE A 1 174 ? 9.736 -16.648 35.648 1.00 5.65 176 ILE A C 1
ATOM 1488 O O . ILE A 1 174 ? 8.911 -15.820 36.061 1.00 7.02 176 ILE A O 1
ATOM 1493 N N . TYR A 1 175 ? 9.598 -17.970 35.765 1.00 5.24 177 TYR A N 1
ATOM 1494 C CA . TYR A 1 175 ? 8.464 -18.620 36.392 1.00 5.41 177 TYR A CA 1
ATOM 1495 C C . TYR A 1 175 ? 8.950 -19.159 37.739 1.00 5.39 177 TYR A C 1
ATOM 1496 O O . TYR A 1 175 ? 9.940 -19.905 37.791 1.00 6.28 177 TYR A O 1
ATOM 1505 N N . ARG A 1 176 ? 8.229 -18.862 38.820 1.00 5.32 178 ARG A N 1
ATOM 1506 C CA . ARG A 1 176 ? 8.630 -19.252 40.172 1.00 5.84 178 ARG A CA 1
ATOM 1507 C C . ARG A 1 176 ? 7.495 -20.021 40.841 1.00 5.55 178 ARG A C 1
ATOM 1508 O O . ARG A 1 176 ? 6.486 -19.449 41.267 1.00 6.08 178 ARG A O 1
ATOM 1516 N N . ALA A 1 177 ? 7.680 -21.324 40.985 1.00 5.97 179 ALA A N 1
ATOM 1517 C CA . ALA A 1 177 ? 6.772 -22.175 41.750 1.00 6.15 179 ALA A CA 1
ATOM 1518 C C . ALA A 1 177 ? 6.799 -21.775 43.215 1.00 6.12 179 ALA A C 1
ATOM 1519 O O . ALA A 1 177 ? 7.865 -21.431 43.758 1.00 7.24 179 ALA A O 1
ATOM 1521 N N . LYS A 1 178 ? 5.667 -21.907 43.891 1.00 6.35 180 LYS A N 1
ATOM 1522 C CA . LYS A 1 178 ? 5.565 -21.551 45.295 1.00 7.01 180 LYS A CA 1
ATOM 1523 C C . LYS A 1 178 ? 5.830 -22.725 46.237 1.00 7.12 180 LYS A C 1
ATOM 1524 O O . LYS A 1 178 ? 5.531 -22.639 47.421 1.00 8.64 180 LYS A O 1
ATOM 1530 N N . LYS A 1 179 ? 6.404 -23.811 45.724 1.00 7.59 181 LYS A N 1
ATOM 1531 C CA . LYS A 1 179 ? 6.883 -24.921 46.532 1.00 8.28 181 LYS A CA 1
ATOM 1532 C C . LYS A 1 179 ? 7.931 -25.665 45.738 1.00 7.84 181 LYS A C 1
ATOM 1533 O O . LYS A 1 179 ? 8.077 -25.465 44.537 1.00 8.42 181 LYS A O 1
ATOM 1539 N N . ALA A 1 180 ? 8.639 -26.565 46.417 1.00 8.29 182 ALA A N 1
ATOM 1540 C CA . ALA A 1 180 ? 9.583 -27.459 45.762 1.00 9.08 182 ALA A CA 1
ATOM 1541 C C . ALA A 1 180 ? 8.852 -28.379 44.7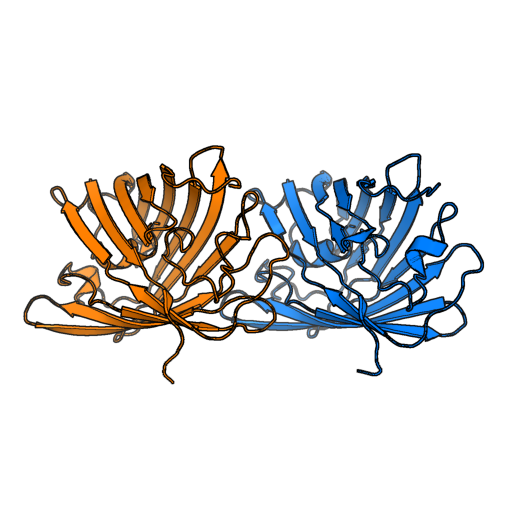82 1.00 8.44 182 ALA A C 1
ATOM 1542 O O . ALA A 1 180 ? 7.874 -29.028 45.155 1.00 9.94 182 ALA A O 1
ATOM 1544 N N . VAL A 1 181 ? 9.344 -28.443 43.552 1.00 8.47 183 VAL A N 1
ATOM 1545 C CA . VAL A 1 181 ? 8.816 -29.344 42.529 1.00 8.86 183 VAL A CA 1
ATOM 1546 C C . VAL A 1 181 ? 10.011 -30.022 41.847 1.00 9.37 183 VAL A C 1
ATOM 1547 O O . VAL A 1 181 ? 11.151 -29.533 41.904 1.00 10.53 183 VAL A O 1
ATOM 1551 N N . LYS A 1 182 ? 9.736 -31.127 41.162 1.00 8.90 184 LYS A N 1
ATOM 1552 C CA . LYS A 1 182 ? 10.768 -31.772 40.356 1.00 9.83 184 LYS A CA 1
ATOM 1553 C C . LYS A 1 182 ? 11.047 -30.887 39.142 1.00 8.99 184 LYS A C 1
ATOM 1554 O O . LYS A 1 182 ? 10.121 -30.536 38.393 1.00 9.50 184 LYS A O 1
ATOM 1560 N N . LEU A 1 183 ? 12.303 -30.508 38.953 1.00 9.37 185 LEU A N 1
ATOM 1561 C CA . LEU A 1 183 ? 12.658 -29.585 37.894 1.00 8.85 185 LEU A CA 1
ATOM 1562 C C . LEU A 1 183 ? 12.889 -30.321 36.577 1.00 8.65 185 LEU A C 1
ATOM 1563 O O . LEU A 1 183 ? 13.514 -31.388 36.554 1.00 9.94 185 LEU A O 1
ATOM 1568 N N . PRO A 1 184 ? 12.403 -29.760 35.472 1.00 7.76 186 PRO A N 1
ATOM 1569 C CA . PRO A 1 184 ? 12.628 -30.342 34.154 1.00 7.93 186 PRO A CA 1
ATOM 1570 C C . PRO A 1 184 ? 13.995 -30.002 33.607 1.00 8.18 186 PRO A C 1
ATOM 1571 O O . PRO A 1 184 ? 14.613 -29.020 34.017 1.00 10.18 186 PRO A O 1
ATOM 1575 N N . ASP A 1 185 ? 14.413 -30.798 32.634 1.00 9.07 187 ASP A N 1
ATOM 1576 C CA . ASP A 1 185 ? 15.539 -30.463 31.794 1.00 8.82 187 ASP A CA 1
ATOM 1577 C C . ASP A 1 185 ? 15.107 -29.436 30.740 1.00 7.85 187 ASP A C 1
ATOM 1578 O O . ASP A 1 185 ? 13.918 -29.141 30.586 1.00 8.92 187 ASP A O 1
ATOM 1583 N N . TYR A 1 186 ? 16.084 -28.921 30.003 1.00 8.26 188 TYR A N 1
ATOM 1584 C CA . TYR A 1 186 ? 15.843 -28.010 28.887 1.00 8.85 188 TYR A CA 1
ATOM 1585 C C . TYR A 1 186 ? 14.800 -28.611 27.960 1.00 7.95 188 TYR A C 1
ATOM 1586 O O . TYR A 1 186 ? 14.926 -29.768 27.572 1.00 8.98 188 TYR A O 1
ATOM 1595 N N . HIS A 1 187 ? 13.774 -27.839 27.589 1.00 7.16 189 HIS A N 1
ATOM 1596 C CA . HIS A 1 187 ? 12.757 -28.322 26.681 1.00 6.69 189 HIS A CA 1
ATOM 1597 C C . HIS A 1 187 ? 12.101 -27.132 26.010 1.00 6.37 189 HIS A C 1
ATOM 1598 O O . HIS A 1 187 ? 12.451 -25.988 26.262 1.00 7.39 189 HIS A O 1
ATOM 1605 N N . PHE A 1 188 ? 11.181 -27.427 25.100 1.00 6.68 190 PHE A N 1
ATOM 1606 C CA . PHE A 1 188 ? 10.509 -26.407 24.308 1.00 6.83 190 PHE A CA 1
ATOM 1607 C C . PHE A 1 188 ? 9.021 -26.425 24.565 1.00 6.99 190 PHE A C 1
ATOM 1608 O O . PHE A 1 188 ? 8.449 -27.490 24.815 1.00 8.09 190 PHE A O 1
ATOM 1616 N N . VAL A 1 189 ? 8.394 -25.256 24.469 1.00 6.65 191 VAL A N 1
ATOM 1617 C CA . VAL A 1 189 ? 6.936 -25.157 24.441 1.00 6.65 191 VAL A CA 1
ATOM 1618 C C . VAL A 1 189 ? 6.554 -24.407 23.167 1.00 6.74 191 VAL A C 1
ATOM 1619 O O . VAL A 1 189 ? 6.961 -23.266 22.965 1.00 7.63 191 VAL A O 1
ATOM 1623 N N . ASP A 1 190 ? 5.794 -25.066 22.303 1.00 6.84 192 ASP A N 1
ATOM 1624 C CA . ASP A 1 190 ? 5.339 -24.476 21.048 1.00 7.22 192 ASP A CA 1
ATOM 1625 C C . ASP A 1 190 ? 3.975 -23.864 21.279 1.00 6.68 192 ASP A C 1
ATOM 1626 O O . ASP A 1 190 ? 3.039 -24.559 21.710 1.00 7.71 192 ASP A O 1
ATOM 1631 N N . HIS A 1 191 ? 3.853 -22.582 20.966 1.00 6.28 193 HIS A N 1
ATOM 1632 C CA . HIS A 1 191 ? 2.634 -21.799 21.192 1.00 6.35 193 HIS A CA 1
ATOM 1633 C C . HIS A 1 191 ? 1.999 -21.359 19.877 1.00 6.42 193 HIS A C 1
ATOM 1634 O O . HIS A 1 191 ? 2.696 -21.117 18.886 1.00 7.15 193 HIS A O 1
ATOM 1641 N N . ARG A 1 192 ? 0.687 -21.138 19.928 1.00 6.33 194 ARG A N 1
ATOM 1642 C CA . ARG A 1 192 ? 0.035 -20.281 18.930 1.00 6.77 194 ARG A CA 1
ATOM 1643 C C . ARG A 1 192 ? -1.083 -19.528 19.643 1.00 6.34 194 ARG A C 1
ATOM 1644 O O . ARG A 1 192 ? -1.991 -20.134 20.167 1.00 7.84 194 ARG A O 1
ATOM 1652 N N . ILE A 1 193 ? -0.988 -18.201 19.648 1.00 6.66 195 ILE A N 1
ATOM 1653 C CA . ILE A 1 193 ? -1.989 -17.340 20.258 1.00 6.57 195 ILE A CA 1
ATOM 1654 C C . ILE A 1 193 ? -2.689 -16.513 19.192 1.00 7.17 195 ILE A C 1
ATOM 1655 O O . ILE A 1 193 ? -2.042 -16.004 18.262 1.00 8.20 195 ILE A O 1
ATOM 1660 N N A GLU A 1 194 ? -4.000 -16.360 19.314 0.50 7.26 196 GLU A N 1
ATOM 1661 N N B GLU A 1 194 ? -4.005 -16.363 19.357 0.50 8.54 196 GLU A N 1
ATOM 1662 C CA A GLU A 1 194 ? -4.702 -15.424 18.463 0.50 8.34 196 GLU A CA 1
ATOM 1663 C CA B GLU A 1 194 ? -4.870 -15.727 18.369 0.50 10.13 196 GLU A CA 1
ATOM 1664 C C A GLU A 1 194 ? -5.839 -14.763 19.136 0.50 9.73 196 GLU A C 1
ATOM 1665 C C B GLU A 1 194 ? -5.915 -14.841 19.069 0.50 10.57 196 GLU A C 1
ATOM 1666 O O A GLU A 1 194 ? -6.465 -15.277 20.043 0.50 11.26 196 GLU A O 1
ATOM 1667 O O B GLU A 1 194 ? -6.496 -15.251 20.058 0.50 11.68 196 GLU A O 1
ATOM 1678 N N . ILE A 1 195 ? -6.152 -13.621 18.572 1.00 10.40 197 ILE A N 1
ATOM 1679 C CA . ILE A 1 195 ? -7.392 -12.922 18.877 1.00 10.73 197 ILE A CA 1
ATOM 1680 C C . ILE A 1 195 ? -8.464 -13.538 17.961 1.00 10.83 197 ILE A C 1
ATOM 1681 O O . ILE A 1 195 ? -8.384 -13.461 16.729 1.00 14.16 197 ILE A O 1
ATOM 1686 N N . LEU A 1 196 ? -9.463 -14.161 18.570 1.00 9.68 198 LEU A N 1
ATOM 1687 C CA . LEU A 1 196 ? -10.541 -14.815 17.830 1.00 10.94 198 LEU A CA 1
ATOM 1688 C C . LEU A 1 196 ? -11.628 -13.847 17.386 1.00 10.54 198 LEU A C 1
ATOM 1689 O O . LEU A 1 196 ? -12.234 -14.010 16.336 1.00 13.77 198 LEU A O 1
ATOM 1694 N N . ASN A 1 197 ? -11.885 -12.847 18.210 1.00 10.79 199 ASN A N 1
ATOM 1695 C CA . ASN A 1 197 ? -12.866 -11.845 17.897 1.00 11.67 199 ASN A CA 1
ATOM 1696 C C . ASN A 1 197 ? -12.677 -10.639 18.770 1.00 9.69 199 ASN A C 1
ATOM 1697 O O . ASN A 1 197 ? -12.051 -10.690 19.818 1.00 9.08 199 ASN A O 1
ATOM 1702 N N . TYR A 1 198 ? -13.181 -9.521 18.266 1.00 10.31 200 TYR A N 1
ATOM 1703 C CA . TYR A 1 198 ? -13.040 -8.232 18.910 1.00 10.37 200 TYR A CA 1
ATOM 1704 C C . TYR A 1 198 ? -14.169 -7.330 18.424 1.00 10.51 200 TYR A C 1
ATOM 1705 O O . TYR A 1 198 ? -14.618 -7.451 17.291 1.00 13.07 200 TYR A O 1
ATOM 1714 N N . ASP A 1 199 ? -14.602 -6.422 19.291 1.00 10.87 201 ASP A N 1
ATOM 1715 C CA . ASP A 1 199 ? -15.509 -5.363 18.889 1.00 11.08 201 ASP A CA 1
ATOM 1716 C C . ASP A 1 199 ? -14.710 -4.103 18.529 1.00 11.92 201 ASP A C 1
ATOM 1717 O O . ASP A 1 199 ? -13.484 -4.081 18.599 1.00 13.08 201 ASP A O 1
ATOM 1722 N N . LYS A 1 200 ? -15.425 -3.068 18.113 1.00 16.47 202 LYS A N 1
ATOM 1723 C CA . LYS A 1 200 ? -14.825 -1.928 17.414 1.00 20.92 202 LYS A CA 1
ATOM 1724 C C . LYS A 1 200 ? -13.428 -1.521 17.881 1.00 21.23 202 LYS A C 1
ATOM 1725 O O . LYS A 1 200 ? -12.441 -1.648 17.151 1.00 25.01 202 LYS A O 1
ATOM 1731 N N . ASP A 1 201 ? -13.379 -1.034 19.107 1.00 18.74 203 ASP A N 1
ATOM 1732 C CA . ASP A 1 201 ? -12.141 -0.497 19.771 1.00 18.31 203 ASP A CA 1
ATOM 1733 C C . ASP A 1 201 ? -11.474 -1.492 20.715 1.00 12.83 203 ASP A C 1
ATOM 1734 O O . ASP A 1 201 ? -10.743 -1.116 21.637 1.00 13.17 203 ASP A O 1
ATOM 1739 N N . TYR A 1 202 ? -11.748 -2.773 20.493 1.00 11.41 204 TYR A N 1
ATOM 1740 C CA . TYR A 1 202 ? -11.166 -3.842 21.302 1.00 10.07 204 TYR A CA 1
ATOM 1741 C C . TYR A 1 202 ? -11.583 -3.723 22.771 1.00 9.63 204 TYR A C 1
ATOM 1742 O O . TYR A 1 202 ? -10.871 -4.139 23.666 1.00 10.01 204 TYR A O 1
ATOM 1751 N N . ASN A 1 203 ? -12.785 -3.211 23.018 1.00 10.31 205 ASN A N 1
ATOM 1752 C CA . ASN A 1 203 ? -13.322 -3.195 24.367 1.00 10.79 205 ASN A CA 1
ATOM 1753 C C . ASN A 1 203 ? -13.640 -4.595 24.860 1.00 9.44 205 ASN A C 1
ATOM 1754 O O . ASN A 1 203 ? -13.485 -4.867 26.053 1.00 10.87 205 ASN A O 1
ATOM 1759 N N . LYS A 1 204 ? -14.081 -5.453 23.952 1.00 9.05 206 LYS A N 1
ATOM 1760 C CA . LYS A 1 204 ? -14.430 -6.833 24.238 1.00 9.07 206 LYS A CA 1
ATOM 1761 C C . LYS A 1 204 ? -13.665 -7.702 23.255 1.00 8.45 206 LYS A C 1
ATOM 1762 O O . LYS A 1 204 ? -13.839 -7.550 22.057 1.00 9.90 206 LYS A O 1
ATOM 1768 N N . VAL A 1 205 ? -12.813 -8.595 23.773 1.00 7.79 207 VAL A N 1
ATOM 1769 C CA . VAL A 1 205 ? -11.898 -9.384 22.957 1.00 7.57 207 VAL A CA 1
ATOM 1770 C C . VAL A 1 205 ? -11.889 -10.822 23.453 1.00 6.92 207 VAL A C 1
ATOM 1771 O O . VAL A 1 205 ? -11.932 -11.049 24.660 1.00 7.99 207 VAL A O 1
ATOM 1775 N N . THR A 1 206 ? -11.806 -11.785 22.545 1.00 7.10 208 THR A N 1
ATOM 1776 C CA . THR A 1 206 ? -11.566 -13.176 22.910 1.00 7.17 208 THR A CA 1
ATOM 1777 C C . THR A 1 206 ? -10.197 -13.619 22.392 1.00 6.97 208 THR A C 1
ATOM 1778 O O . THR A 1 206 ? -9.886 -13.427 21.208 1.00 7.77 208 THR A O 1
ATOM 1782 N N . VAL A 1 207 ? -9.402 -14.207 23.288 1.00 6.91 209 VAL A N 1
ATOM 1783 C CA . VAL A 1 207 ? -8.052 -14.709 23.009 1.00 7.07 209 VAL A CA 1
ATOM 1784 C C . VAL A 1 207 ? -8.062 -16.228 23.159 1.00 6.64 209 VAL A C 1
ATOM 1785 O O . VAL A 1 207 ? -8.645 -16.752 24.109 1.00 7.07 209 VAL A O 1
ATOM 1789 N N . TYR A 1 208 ? -7.393 -16.924 22.245 1.00 6.89 210 TYR A N 1
ATOM 1790 C CA . TYR A 1 208 ? -7.148 -18.349 22.339 1.00 6.21 210 TYR A CA 1
ATOM 1791 C C . TYR A 1 208 ? -5.649 -18.611 22.286 1.00 5.84 210 TYR A C 1
ATOM 1792 O O . TYR A 1 208 ? -4.937 -17.981 21.503 1.00 6.66 210 TYR A O 1
ATOM 1801 N N . GLU A 1 209 ? -5.186 -19.594 23.056 1.00 5.88 211 GLU A N 1
ATOM 1802 C CA . GLU A 1 209 ? -3.824 -20.066 22.923 1.00 5.84 211 GLU A CA 1
ATOM 1803 C C . GLU A 1 209 ? -3.778 -21.591 23.050 1.00 5.77 211 GLU A C 1
ATOM 1804 O O . GLU A 1 209 ? -4.453 -22.172 23.881 1.00 6.38 211 GLU A O 1
ATOM 1810 N N . SER A 1 210 ? -2.916 -22.189 22.220 1.00 5.78 212 SER A N 1
ATOM 1811 C CA A SER A 1 210 ? -2.509 -23.570 22.402 0.50 6.54 212 SER A CA 1
ATOM 1812 C CA B SER A 1 210 ? -2.501 -23.571 22.410 0.50 5.68 212 SER A CA 1
ATOM 1813 C C . SER A 1 210 ? -1.020 -23.611 22.757 1.00 5.98 212 SER A C 1
ATOM 1814 O O . SER A 1 210 ? -0.227 -22.797 22.279 1.00 6.75 212 SER A O 1
ATOM 1819 N N . ALA A 1 211 ? -0.642 -24.599 23.549 1.00 6.15 213 ALA A N 1
ATOM 1820 C CA . ALA A 1 211 ? 0.753 -24.751 23.986 1.00 6.03 213 ALA A CA 1
ATOM 1821 C C . ALA A 1 211 ? 1.048 -26.219 24.233 1.00 6.16 213 ALA A C 1
ATOM 1822 O O . ALA A 1 211 ? 0.321 -26.885 24.965 1.00 6.76 213 ALA A O 1
ATOM 1824 N N A VAL A 1 212 ? 2.131 -26.707 23.637 0.50 6.37 214 VAL A N 1
ATOM 1825 N N B VAL A 1 212 ? 2.127 -26.714 23.638 0.50 6.33 214 VAL A N 1
ATOM 1826 C CA A VAL A 1 212 ? 2.521 -28.104 23.742 0.50 6.86 214 VAL A CA 1
ATOM 1827 C CA B VAL A 1 212 ? 2.515 -28.106 23.789 0.50 6.73 214 VAL A CA 1
ATOM 1828 C C A VAL A 1 212 ? 4.025 -28.191 24.005 0.50 6.78 214 VAL A C 1
ATOM 1829 C C B VAL A 1 212 ? 4.019 -28.205 24.001 0.50 6.81 214 VAL A C 1
ATOM 1830 O O A VAL A 1 212 ? 4.826 -27.564 23.311 0.50 7.46 214 VAL A O 1
ATOM 1831 O O B VAL A 1 212 ? 4.808 -27.608 23.270 0.50 7.69 214 VAL A O 1
ATOM 1838 N N . ALA A 1 213 ? 4.408 -28.975 25.010 1.00 6.70 215 ALA A N 1
ATOM 1839 C CA . ALA A 1 213 ? 5.818 -29.171 25.363 1.00 7.00 215 ALA A CA 1
ATOM 1840 C C . ALA A 1 213 ? 6.409 -30.358 24.644 1.00 9.13 215 ALA A C 1
ATOM 1841 O O . ALA A 1 213 ? 5.710 -31.373 24.455 1.00 10.65 215 ALA A O 1
ATOM 1843 N N . ARG A 1 214 ? 7.700 -30.255 24.329 1.00 9.09 216 ARG A N 1
ATOM 1844 C CA . ARG A 1 214 ? 8.427 -31.376 23.750 1.00 10.57 216 ARG A CA 1
ATOM 1845 C C . ARG A 1 214 ? 9.884 -31.255 24.149 1.00 10.17 216 ARG A C 1
ATOM 1846 O O . ARG A 1 214 ? 10.412 -30.174 24.504 1.00 10.59 216 ARG A O 1
ATOM 1854 N N A ASN A 1 215 ? 10.550 -32.395 24.022 0.50 10.64 217 ASN A N 1
ATOM 1855 N N B ASN A 1 215 ? 10.554 -32.401 24.166 0.50 10.93 217 ASN A N 1
ATOM 1856 C CA A ASN A 1 215 ? 11.917 -32.539 24.475 0.50 11.81 217 ASN A CA 1
ATOM 1857 C CA B ASN A 1 215 ? 11.910 -32.452 24.704 0.50 11.76 217 ASN A CA 1
ATOM 1858 C C A ASN A 1 215 ? 12.908 -31.763 23.664 0.50 12.38 217 ASN A C 1
ATOM 1859 C C B ASN A 1 215 ? 12.909 -31.883 23.710 0.50 12.71 217 ASN A C 1
ATOM 1860 O O A ASN A 1 215 ? 12.601 -31.290 22.571 0.50 12.36 217 ASN A O 1
ATOM 1861 O O B ASN A 1 215 ? 12.602 -31.689 22.533 0.50 15.86 217 ASN A O 1
ATOM 1870 N N . SER A 1 216 ? 14.112 -31.620 24.212 1.00 14.07 218 SER A N 1
ATOM 1871 C CA . SER A 1 216 ? 15.191 -30.979 23.460 1.00 15.56 218 SER A CA 1
ATOM 1872 C C . SER A 1 216 ? 16.175 -31.985 22.877 1.00 21.68 218 SER A C 1
ATOM 1873 O O . SER A 1 216 ? 17.234 -31.604 22.391 1.00 26.65 218 SER A O 1
ATOM 1876 N N . THR A 1 217 ? 15.830 -33.266 22.895 1.00 24.49 219 THR A N 1
ATOM 1877 C CA . THR A 1 217 ? 16.777 -34.298 22.481 1.00 26.73 219 THR A CA 1
ATOM 1878 C C . THR A 1 217 ? 16.371 -35.007 21.208 1.00 27.78 219 THR A C 1
ATOM 1879 O O . THR A 1 217 ? 17.093 -35.871 20.722 1.00 29.15 219 THR A O 1
ATOM 1883 N N . ASP A 1 218 ? 15.228 -34.628 20.655 1.00 28.93 220 ASP A N 1
ATOM 1884 C CA . ASP A 1 218 ? 14.765 -35.232 19.413 1.00 32.74 220 ASP A CA 1
ATOM 1885 C C . ASP A 1 218 ? 15.422 -34.606 18.185 1.00 37.17 220 ASP A C 1
ATOM 1886 O O . ASP A 1 218 ? 15.949 -33.496 18.238 1.00 49.19 220 ASP A O 1
ATOM 1891 N N . SER B 1 1 ? -21.831 -37.564 12.406 1.00 40.20 1 SER B N 1
ATOM 1892 C CA . SER B 1 1 ? -20.480 -36.947 12.390 1.00 41.16 1 SER B CA 1
ATOM 1893 C C . SER B 1 1 ? -20.445 -35.792 13.378 1.00 38.77 1 SER B C 1
ATOM 1894 O O . SER B 1 1 ? -21.211 -35.759 14.344 1.00 50.18 1 SER B O 1
ATOM 1897 N N . GLY B 1 2 ? -19.549 -34.848 13.133 1.00 31.98 2 GLY B N 1
ATOM 1898 C CA . GLY B 1 2 ? -19.460 -33.669 13.949 1.00 19.80 2 GLY B CA 1
ATOM 1899 C C . GLY B 1 2 ? -20.391 -32.567 13.488 1.00 14.59 2 GLY B C 1
ATOM 1900 O O . GLY B 1 2 ? -21.495 -32.787 12.988 1.00 18.36 2 GLY B O 1
ATOM 1901 N N . VAL B 1 3 ? -19.932 -31.349 13.658 1.00 11.76 3 VAL B N 1
ATOM 1902 C CA . VAL B 1 3 ? -20.787 -30.209 13.436 1.00 10.29 3 VAL B CA 1
ATOM 1903 C C . VAL B 1 3 ? -20.943 -29.866 11.964 1.00 9.61 3 VAL B C 1
ATOM 1904 O O . VAL B 1 3 ? -21.824 -29.096 11.623 1.00 11.63 3 VAL B O 1
ATOM 1908 N N A ILE B 1 4 ? -20.081 -30.409 11.106 0.50 9.42 4 ILE B N 1
ATOM 1909 N N B ILE B 1 4 ? -20.104 -30.401 11.095 0.50 9.21 4 ILE B N 1
ATOM 1910 C CA A ILE B 1 4 ? -20.168 -30.179 9.672 0.50 9.14 4 ILE B CA 1
ATOM 1911 C CA B ILE B 1 4 ? -20.257 -30.109 9.693 0.50 8.90 4 ILE B CA 1
ATOM 1912 C C A ILE B 1 4 ? -21.036 -31.280 9.053 0.50 8.79 4 ILE B C 1
ATOM 1913 C C B ILE B 1 4 ? -21.027 -31.241 9.030 0.50 8.72 4 ILE B C 1
ATOM 1914 O O A ILE B 1 4 ? -20.607 -32.429 8.925 0.50 9.74 4 ILE B O 1
ATOM 1915 O O B ILE B 1 4 ? -20.533 -32.353 8.849 0.50 9.93 4 ILE B O 1
ATOM 1924 N N . LYS B 1 5 ? -22.263 -30.925 8.695 1.00 8.31 5 LYS B N 1
ATOM 1925 C CA . LYS B 1 5 ? -23.200 -31.869 8.135 1.00 8.70 5 LYS B CA 1
ATOM 1926 C C . LYS B 1 5 ? -23.075 -31.931 6.619 1.00 7.25 5 LYS B C 1
ATOM 1927 O O . LYS B 1 5 ? -22.456 -31.058 6.011 1.00 7.40 5 LYS B O 1
ATOM 1933 N N . PRO B 1 6 ? -23.718 -32.926 5.978 1.00 7.10 6 PRO B N 1
ATOM 1934 C CA . PRO B 1 6 ? -23.626 -33.032 4.526 1.00 7.02 6 PRO B CA 1
ATOM 1935 C C . PRO B 1 6 ? -24.220 -31.828 3.788 1.00 6.18 6 PRO B C 1
ATOM 1936 O O . PRO B 1 6 ? -23.788 -31.556 2.679 1.00 6.75 6 PRO B O 1
ATOM 1940 N N . ASP B 1 7 ? -25.194 -31.163 4.393 1.00 6.65 7 ASP B N 1
ATOM 1941 C CA . ASP B 1 7 ? -25.771 -29.945 3.872 1.00 7.37 7 ASP B CA 1
ATOM 1942 C C . ASP B 1 7 ? -25.577 -28.875 4.929 1.00 7.34 7 ASP B C 1
ATOM 1943 O O . ASP B 1 7 ? -25.923 -29.088 6.070 1.00 8.59 7 ASP B O 1
ATOM 1948 N N . MET B 1 8 ? -25.051 -27.714 4.526 1.00 6.33 8 MET B N 1
ATOM 1949 C CA A MET B 1 8 ? -24.841 -26.573 5.432 0.50 6.05 8 MET B CA 1
ATOM 1950 C CA B MET B 1 8 ? -24.907 -26.578 5.428 0.50 6.85 8 MET B CA 1
ATOM 1951 C C . MET B 1 8 ? -25.280 -25.297 4.714 1.00 6.15 8 MET B C 1
ATOM 1952 O O . MET B 1 8 ? -25.194 -25.204 3.493 1.00 7.79 8 MET B O 1
ATOM 1961 N N . LYS B 1 9 ? -25.735 -24.314 5.489 1.00 6.14 9 LYS B N 1
ATOM 1962 C CA . LYS B 1 9 ? -26.148 -23.022 4.979 1.00 5.65 9 LYS B CA 1
ATOM 1963 C C . LYS B 1 9 ? -25.016 -22.011 5.116 1.00 5.44 9 LYS B C 1
ATOM 1964 O O . LYS B 1 9 ? -24.005 -22.257 5.794 1.00 5.80 9 LYS B O 1
ATOM 1970 N N . ILE B 1 10 ? -25.222 -20.850 4.504 1.00 5.47 10 ILE B N 1
ATOM 1971 C CA . ILE B 1 10 ? -24.261 -19.754 4.452 1.00 5.31 10 ILE B CA 1
ATOM 1972 C C . ILE B 1 10 ? -25.010 -18.448 4.672 1.00 5.26 10 ILE B C 1
ATOM 1973 O O . ILE B 1 10 ? -26.038 -18.211 4.028 1.00 5.60 10 ILE B O 1
ATOM 1978 N N . LYS B 1 11 ? -24.452 -17.584 5.512 1.00 5.17 11 LYS B N 1
ATOM 1979 C CA . LYS B 1 11 ? -24.868 -16.182 5.614 1.00 5.49 11 LYS B CA 1
ATOM 1980 C C . LYS B 1 11 ? -23.604 -15.342 5.604 1.00 5.45 11 LYS B C 1
ATOM 1981 O O . LYS B 1 11 ? -22.613 -15.717 6.237 1.00 6.44 11 LYS B O 1
ATOM 1987 N N . LEU B 1 12 ? -23.626 -14.196 4.924 1.00 5.34 12 LEU B N 1
ATOM 1988 C CA . LEU B 1 12 ? -22.441 -13.339 4.930 1.00 5.68 12 LEU B CA 1
ATOM 1989 C C . LEU B 1 12 ? -22.809 -11.869 4.821 1.00 5.60 12 LEU B C 1
ATOM 1990 O O . LEU B 1 12 ? -23.904 -11.496 4.346 1.00 6.06 12 LEU B O 1
ATOM 1995 N N . LYS B 1 13 ? -21.850 -11.034 5.225 1.00 5.86 13 LYS B N 1
ATOM 1996 C CA . LYS B 1 13 ? -21.887 -9.611 4.959 1.00 6.67 13 LYS B CA 1
ATOM 1997 C C . LYS B 1 13 ? -20.478 -9.190 4.561 1.00 6.42 13 LYS B C 1
ATOM 1998 O O . LYS B 1 13 ? -19.515 -9.570 5.217 1.00 7.58 13 LYS B O 1
ATOM 2004 N N . MET B 1 14 ? -20.393 -8.411 3.488 1.00 6.29 14 MET B N 1
ATOM 2005 C CA . MET B 1 14 ? -19.160 -7.789 3.032 1.00 6.46 14 MET B CA 1
ATOM 2006 C C . MET B 1 14 ? -19.294 -6.268 3.096 1.00 6.47 14 MET B C 1
ATOM 2007 O O . MET B 1 14 ? -20.247 -5.698 2.586 1.00 7.57 14 MET B O 1
ATOM 2012 N N . GLU B 1 15 ? -18.294 -5.615 3.691 1.00 6.33 15 GLU B N 1
ATOM 2013 C CA . GLU B 1 15 ? -18.093 -4.182 3.582 1.00 7.22 15 GLU B CA 1
ATOM 2014 C C . GLU B 1 15 ? -16.873 -3.980 2.709 1.00 6.56 15 GLU B C 1
ATOM 2015 O O . GLU B 1 15 ? -15.801 -4.536 2.989 1.00 7.73 15 GLU B O 1
ATOM 2021 N N . GLY B 1 16 ? -17.016 -3.197 1.650 1.00 7.29 16 GLY B N 1
ATOM 2022 C CA . GLY B 1 16 ? -15.973 -3.057 0.683 1.00 8.07 16 GLY B CA 1
ATOM 2023 C C . GLY B 1 16 ? -15.752 -1.627 0.226 1.00 7.55 16 GLY B C 1
ATOM 2024 O O . GLY B 1 16 ? -16.616 -0.774 0.355 1.00 7.51 16 GLY B O 1
ATOM 2025 N N . ASN B 1 17 ? -14.599 -1.420 -0.377 1.00 7.54 17 ASN B N 1
ATOM 2026 C CA . ASN B 1 17 ? -14.258 -0.149 -0.989 1.00 8.26 17 ASN B CA 1
ATOM 2027 C C . ASN B 1 17 ? -13.283 -0.433 -2.125 1.00 8.15 17 ASN B C 1
ATOM 2028 O O . ASN B 1 17 ? -12.236 -1.055 -1.862 1.00 9.33 17 ASN B O 1
ATOM 2033 N N . VAL B 1 18 ? -13.631 -0.065 -3.365 1.00 7.65 18 VAL B N 1
ATOM 2034 C CA . VAL B 1 18 ? -12.786 -0.283 -4.529 1.00 7.76 18 VAL B CA 1
ATOM 2035 C C . VAL B 1 18 ? -12.534 1.073 -5.197 1.00 8.00 18 VAL B C 1
ATOM 2036 O O . VAL B 1 18 ? -13.487 1.735 -5.618 1.00 8.17 18 VAL B O 1
ATOM 2040 N N . ASN B 1 19 ? -11.267 1.464 -5.284 1.00 8.24 19 ASN B N 1
ATOM 2041 C CA . ASN B 1 19 ? -10.872 2.747 -5.876 1.00 8.31 19 ASN B CA 1
ATOM 2042 C C . ASN B 1 19 ? -11.638 3.911 -5.238 1.00 8.17 19 ASN B C 1
ATOM 2043 O O . ASN B 1 19 ? -11.933 4.919 -5.901 1.00 9.75 19 ASN B O 1
ATOM 2048 N N . GLY B 1 20 ? -11.959 3.772 -3.949 1.00 8.29 20 GLY B N 1
ATOM 2049 C CA . GLY B 1 20 ? -12.656 4.808 -3.213 1.00 8.81 20 GLY B CA 1
ATOM 2050 C C . GLY B 1 20 ? -14.165 4.676 -3.174 1.00 8.48 20 GLY B C 1
ATOM 2051 O O . GLY B 1 20 ? -14.794 5.387 -2.410 1.00 9.36 20 GLY B O 1
ATOM 2052 N N . TYR B 1 21 ? -14.749 3.797 -3.995 1.00 8.06 21 TYR B N 1
ATOM 2053 C CA . TYR B 1 21 ? -16.192 3.607 -4.045 1.00 8.81 21 TYR B CA 1
ATOM 2054 C C . TYR B 1 21 ? -16.578 2.553 -2.999 1.00 8.15 21 TYR B C 1
ATOM 2055 O O . TYR B 1 21 ? -16.098 1.411 -3.053 1.00 8.82 21 TYR B O 1
ATOM 2064 N N . ALA B 1 22 ? -17.443 2.927 -2.066 1.00 8.69 22 ALA B N 1
ATOM 2065 C CA . ALA B 1 22 ? -17.838 2.073 -0.948 1.00 8.87 22 ALA B CA 1
ATOM 2066 C C . ALA B 1 22 ? -19.111 1.309 -1.259 1.00 8.01 22 ALA B C 1
ATOM 2067 O O . ALA B 1 22 ? -19.979 1.775 -2.012 1.00 9.04 22 ALA B O 1
ATOM 2069 N N . PHE B 1 23 ? -19.233 0.133 -0.652 1.00 7.08 23 PHE B N 1
ATOM 2070 C CA . PHE B 1 23 ? -20.415 -0.692 -0.834 1.00 6.81 23 PHE B CA 1
ATOM 2071 C C . PHE B 1 23 ? -20.565 -1.684 0.310 1.00 6.64 23 PHE B C 1
ATOM 2072 O O . PHE B 1 23 ? -19.620 -1.966 1.058 1.00 6.93 23 PHE B O 1
ATOM 2080 N N . VAL B 1 24 ? -21.782 -2.188 0.444 1.00 6.66 24 VAL B N 1
ATOM 2081 C CA . VAL B 1 24 ? -22.125 -3.229 1.404 1.00 6.73 24 VAL B CA 1
ATOM 2082 C C . VAL B 1 24 ? -22.953 -4.278 0.662 1.00 6.77 24 VAL B C 1
ATOM 2083 O O . VAL B 1 24 ? -23.903 -3.907 -0.035 1.00 7.00 24 VAL B O 1
ATOM 2087 N N . ILE B 1 25 ? -22.595 -5.560 0.834 1.00 6.70 25 ILE B N 1
ATOM 2088 C CA . ILE B 1 25 ? -23.294 -6.676 0.208 1.00 6.63 25 ILE B CA 1
ATOM 2089 C C . ILE B 1 25 ? -23.631 -7.714 1.271 1.00 6.72 25 ILE B C 1
ATOM 2090 O O . ILE B 1 25 ? -22.816 -7.999 2.128 1.00 7.79 25 ILE B O 1
ATOM 2095 N N . GLU B 1 26 ? -24.859 -8.219 1.238 1.00 6.36 26 GLU B N 1
ATOM 2096 C CA . GLU B 1 26 ? -25.255 -9.341 2.079 1.00 6.56 26 GLU B CA 1
ATOM 2097 C C . GLU B 1 26 ? -25.536 -10.552 1.234 1.00 5.99 26 GLU B C 1
ATOM 2098 O O . GLU B 1 26 ? -25.896 -10.432 0.066 1.00 7.67 26 GLU B O 1
ATOM 2104 N N . GLY B 1 27 ? -25.367 -11.724 1.816 1.00 6.02 27 GLY B N 1
ATOM 2105 C CA . GLY B 1 27 ? -25.591 -12.946 1.062 1.00 6.29 27 GLY B CA 1
ATOM 2106 C C . GLY B 1 27 ? -26.157 -14.067 1.909 1.00 5.28 27 GLY B C 1
ATOM 2107 O O . GLY B 1 27 ? -25.971 -14.111 3.119 1.00 5.87 27 GLY B O 1
ATOM 2108 N N . GLU B 1 28 ? -26.821 -14.983 1.232 1.00 5.37 28 GLU B N 1
ATOM 2109 C CA . GLU B 1 28 ? -27.295 -16.227 1.839 1.00 5.79 28 GLU B CA 1
ATOM 2110 C C . GLU B 1 28 ? -27.164 -17.331 0.806 1.00 5.09 28 GLU B C 1
ATOM 2111 O O . GLU B 1 28 ? -27.373 -17.114 -0.382 1.00 5.98 28 GLU B O 1
ATOM 2117 N N . GLY B 1 29 ? -26.833 -18.524 1.260 1.00 5.10 29 GLY B N 1
ATOM 2118 C CA . GLY B 1 29 ? -26.748 -19.665 0.356 1.00 5.79 29 GLY B CA 1
ATOM 2119 C C . GLY B 1 29 ? -26.614 -20.959 1.094 1.00 5.05 29 GLY B C 1
ATOM 2120 O O . GLY B 1 29 ? -27.065 -21.088 2.247 1.00 5.23 29 GLY B O 1
ATOM 2121 N N . GLU B 1 30 ? -26.044 -21.953 0.416 1.00 5.12 30 GLU B N 1
ATOM 2122 C CA . GLU B 1 30 ? -25.938 -23.283 0.955 1.00 5.46 30 GLU B CA 1
ATOM 2123 C C . GLU B 1 30 ? -24.945 -24.067 0.142 1.00 5.29 30 GLU B C 1
ATOM 2124 O O . GLU B 1 30 ? -24.573 -23.683 -0.951 1.00 5.92 30 GLU B O 1
ATOM 2130 N N . GLY B 1 31 ? -24.525 -25.205 0.677 1.00 5.20 31 GLY B N 1
ATOM 2131 C CA . GLY B 1 31 ? -23.637 -26.081 -0.067 1.00 5.72 31 GLY B CA 1
ATOM 2132 C C . GLY B 1 31 ? -23.532 -27.445 0.575 1.00 5.36 31 GLY B C 1
ATOM 2133 O O . GLY B 1 31 ? -24.218 -27.759 1.566 1.00 5.74 31 GLY B O 1
ATOM 2134 N N . LYS B 1 32 ? -22.638 -28.223 -0.005 1.00 5.27 32 LYS B N 1
ATOM 2135 C CA . LYS B 1 32 ? -22.386 -29.603 0.389 1.00 5.70 32 LYS B CA 1
ATOM 2136 C C . LYS B 1 32 ? -20.886 -29.679 0.759 1.00 5.07 32 LYS B C 1
ATOM 2137 O O . LYS B 1 32 ? -20.042 -29.784 -0.122 1.00 5.57 32 LYS B O 1
ATOM 2143 N N . PRO B 1 33 ? -20.562 -29.531 2.056 1.00 5.20 33 PRO B N 1
ATOM 2144 C CA . PRO B 1 33 ? -19.146 -29.387 2.429 1.00 5.58 33 PRO B CA 1
ATOM 2145 C C . PRO B 1 33 ? -18.249 -30.519 1.940 1.00 5.48 33 PRO B C 1
ATOM 2146 O O . PRO B 1 33 ? -17.119 -30.268 1.547 1.00 5.80 33 PRO B O 1
ATOM 2150 N N . TYR B 1 34 ? -18.733 -31.754 2.022 1.00 5.99 34 TYR B N 1
ATOM 2151 C CA . TYR B 1 34 ? -17.908 -32.911 1.659 1.00 6.39 34 TYR B CA 1
ATOM 2152 C C . TYR B 1 34 ? -17.825 -33.123 0.162 1.00 6.54 34 TYR B C 1
ATOM 2153 O O . TYR B 1 34 ? -16.886 -33.765 -0.320 1.00 7.92 34 TYR B O 1
ATOM 2162 N N . ASP B 1 35 ? -18.779 -32.587 -0.599 1.00 6.93 35 ASP B N 1
ATOM 2163 C CA . ASP B 1 35 ? -18.734 -32.633 -2.053 1.00 7.45 35 ASP B CA 1
ATOM 2164 C C . ASP B 1 35 ? -17.954 -31.474 -2.637 1.00 6.78 35 ASP B C 1
ATOM 2165 O O . ASP B 1 35 ? -17.629 -31.475 -3.818 1.00 8.23 35 ASP B O 1
ATOM 2170 N N . GLY B 1 36 ? -17.657 -30.462 -1.841 1.00 6.37 36 GLY B N 1
ATOM 2171 C CA . GLY B 1 36 ? -16.937 -29.302 -2.322 1.00 6.63 36 GLY B CA 1
ATOM 2172 C C . GLY B 1 36 ? -17.739 -28.388 -3.227 1.00 6.38 36 GLY B C 1
ATOM 2173 O O . GLY B 1 36 ? -17.169 -27.829 -4.152 1.00 8.37 36 GLY B O 1
ATOM 2174 N N . THR B 1 37 ? -19.033 -28.220 -2.971 1.00 5.39 37 THR B N 1
ATOM 2175 C CA . THR B 1 37 ? -19.868 -27.371 -3.804 1.00 5.36 37 THR B CA 1
ATOM 2176 C C . THR B 1 37 ? -20.597 -26.354 -2.906 1.00 4.75 37 THR B C 1
ATOM 2177 O O . THR B 1 37 ? -20.974 -26.658 -1.786 1.00 5.85 37 THR B O 1
ATOM 2181 N N . ASN B 1 38 ? -20.801 -25.144 -3.425 1.00 4.87 38 ASN B N 1
ATOM 2182 C CA . ASN B 1 38 ? -21.501 -24.106 -2.694 1.00 5.48 38 ASN B CA 1
ATOM 2183 C C . ASN B 1 38 ? -22.049 -23.047 -3.633 1.00 5.23 38 ASN B C 1
ATOM 2184 O O . ASN B 1 38 ? -21.453 -22.764 -4.667 1.00 5.67 38 ASN B O 1
ATOM 2189 N N . THR B 1 39 ? -23.210 -22.521 -3.242 1.00 5.42 39 THR B N 1
ATOM 2190 C CA . THR B 1 39 ? -23.909 -21.477 -3.963 1.00 5.73 39 THR B CA 1
ATOM 2191 C C . THR B 1 39 ? -24.231 -20.355 -2.982 1.00 5.49 39 THR B C 1
ATOM 2192 O O . THR B 1 39 ? -24.673 -20.600 -1.853 1.00 6.58 39 THR B O 1
ATOM 2196 N N . ILE B 1 40 ? -24.043 -19.115 -3.423 1.00 5.31 40 ILE B N 1
ATOM 2197 C CA . ILE B 1 40 ? -24.393 -17.950 -2.609 1.00 5.48 40 ILE B CA 1
ATOM 2198 C C . ILE B 1 40 ? -25.170 -16.943 -3.466 1.00 5.18 40 ILE B C 1
ATOM 2199 O O . ILE B 1 40 ? -24.795 -16.660 -4.594 1.00 5.74 40 ILE B O 1
ATOM 2204 N N . ASN B 1 41 ? -26.233 -16.423 -2.884 1.00 5.13 41 ASN B N 1
ATOM 2205 C CA . ASN B 1 41 ? -27.063 -15.386 -3.504 1.00 5.47 41 ASN B CA 1
ATOM 2206 C C . ASN B 1 41 ? -26.774 -14.076 -2.794 1.00 5.33 41 ASN B C 1
ATOM 2207 O O . ASN B 1 41 ? -26.976 -13.977 -1.574 1.00 6.11 41 ASN B O 1
ATOM 2212 N N . LEU B 1 42 ? -26.267 -13.090 -3.533 1.00 5.39 42 LEU B N 1
ATOM 2213 C CA . LEU B 1 42 ? -25.829 -11.821 -3.010 1.00 5.46 42 LEU B CA 1
ATOM 2214 C C . LEU B 1 42 ? -26.784 -10.715 -3.386 1.00 5.85 42 LEU B C 1
ATOM 2215 O O . LEU B 1 42 ? -27.338 -10.718 -4.485 1.00 6.47 42 LEU B O 1
ATOM 2220 N N . GLU B 1 43 ? -26.911 -9.730 -2.497 1.00 5.90 43 GLU B N 1
ATOM 2221 C CA . GLU B 1 43 ? -27.668 -8.508 -2.756 1.00 6.43 43 GLU B CA 1
ATOM 2222 C C . GLU B 1 43 ? -26.850 -7.314 -2.292 1.00 6.36 43 GLU B C 1
ATOM 2223 O O . GLU B 1 43 ? -26.405 -7.255 -1.144 1.00 7.02 43 GLU B O 1
ATOM 2229 N N . VAL B 1 44 ? -26.684 -6.341 -3.184 1.00 6.70 44 VAL B N 1
ATOM 2230 C CA . VAL B 1 44 ? -26.037 -5.085 -2.831 1.00 7.11 44 VAL B CA 1
ATOM 2231 C C . VAL B 1 44 ? -27.017 -4.258 -1.997 1.00 6.59 44 VAL B C 1
ATOM 2232 O O . VAL B 1 44 ? -28.149 -4.000 -2.426 1.00 8.05 44 VAL B O 1
ATOM 2236 N N . LYS B 1 45 ? -26.573 -3.873 -0.814 1.00 7.04 45 LYS B N 1
ATOM 2237 C CA . LYS B 1 45 ? -27.371 -3.071 0.110 1.00 7.55 45 LYS B CA 1
ATOM 2238 C C . LYS B 1 45 ? -27.029 -1.586 0.057 1.00 7.61 45 LYS B C 1
ATOM 2239 O O . LYS B 1 45 ? -27.905 -0.766 0.340 1.00 8.00 45 LYS B O 1
ATOM 2245 N N . GLU B 1 46 ? -25.773 -1.253 -0.207 1.00 7.51 46 GLU B N 1
ATOM 2246 C CA . GLU B 1 46 ? -25.296 0.124 -0.355 1.00 7.28 46 GLU B CA 1
ATOM 2247 C C . GLU B 1 46 ? -24.272 0.148 -1.452 1.00 7.36 46 GLU B C 1
ATOM 2248 O O . GLU B 1 46 ? -23.446 -0.775 -1.536 1.00 7.80 46 GLU B O 1
ATOM 2254 N N . GLY B 1 47 ? -24.266 1.227 -2.241 1.00 7.50 47 GLY B N 1
ATOM 2255 C CA . GLY B 1 47 ? -23.261 1.411 -3.272 1.00 7.62 47 GLY B CA 1
ATOM 2256 C C . GLY B 1 47 ? -23.667 0.996 -4.668 1.00 8.18 47 GLY B C 1
ATOM 2257 O O . GLY B 1 47 ? -22.837 1.092 -5.572 1.00 8.96 47 GLY B O 1
ATOM 2258 N N . ALA B 1 48 ? -24.903 0.518 -4.856 1.00 8.37 48 ALA B N 1
ATOM 2259 C CA . ALA B 1 48 ? -25.395 0.141 -6.173 1.00 8.95 48 ALA B CA 1
ATOM 2260 C C . ALA B 1 48 ? -25.744 1.391 -6.994 1.00 9.97 48 ALA B C 1
ATOM 2261 O O . ALA B 1 48 ? -26.266 2.359 -6.433 1.00 12.28 48 ALA B O 1
ATOM 2263 N N . PRO B 1 49 ? -25.512 1.381 -8.316 1.00 10.12 49 PRO B N 1
ATOM 2264 C CA . PRO B 1 49 ? -24.906 0.291 -9.082 1.00 9.84 49 PRO B CA 1
ATOM 2265 C C . PRO B 1 49 ? -23.391 0.258 -8.883 1.00 8.83 49 PRO B C 1
ATOM 2266 O O . PRO B 1 49 ? -22.722 1.286 -9.001 1.00 10.04 49 PRO B O 1
ATOM 2270 N N . LEU B 1 50 ? -22.838 -0.921 -8.624 1.00 8.10 50 LEU B N 1
ATOM 2271 C CA . LEU B 1 50 ? -21.396 -0.993 -8.371 1.00 7.98 50 LEU B CA 1
ATOM 2272 C C . LEU B 1 50 ? -20.625 -0.543 -9.617 1.00 7.92 50 LEU B C 1
ATOM 2273 O O . LEU B 1 50 ? -20.888 -1.006 -10.721 1.00 8.61 50 LEU B O 1
ATOM 2278 N N . PRO B 1 51 ? -19.628 0.340 -9.428 1.00 8.28 51 PRO B N 1
ATOM 2279 C CA . PRO B 1 51 ? -18.901 0.930 -10.571 1.00 8.57 51 PRO B CA 1
ATOM 2280 C C . PRO B 1 51 ? -17.627 0.166 -10.927 1.00 8.56 51 PRO B C 1
ATOM 2281 O O . PRO B 1 51 ? -16.611 0.785 -11.255 1.00 9.84 51 PRO B O 1
ATOM 2285 N N . PHE B 1 52 ? -17.668 -1.166 -10.889 1.00 8.14 52 PHE B N 1
ATOM 2286 C CA . PHE B 1 52 ? -16.506 -2.007 -11.200 1.00 7.94 52 PHE B CA 1
ATOM 2287 C C . PHE B 1 52 ? -16.995 -3.428 -11.429 1.00 7.50 52 PHE B C 1
ATOM 2288 O O . PHE B 1 52 ? -18.128 -3.779 -11.078 1.00 7.82 52 PHE B O 1
ATOM 2296 N N . SER B 1 53 ? -16.107 -4.247 -11.983 1.00 7.47 53 SER B N 1
ATOM 2297 C CA . SER B 1 53 ? -16.384 -5.631 -12.277 1.00 7.73 53 SER B CA 1
ATOM 2298 C C . SER B 1 53 ? -16.695 -6.472 -11.037 1.00 6.64 53 SER B C 1
ATOM 2299 O O . SER B 1 53 ? -15.908 -6.522 -10.101 1.00 7.08 53 SER B O 1
ATOM 2302 N N . TYR B 1 54 ? -17.824 -7.173 -11.078 1.00 6.62 54 TYR B N 1
ATOM 2303 C CA . TYR B 1 54 ? -18.213 -8.023 -9.966 1.00 6.25 54 TYR B CA 1
ATOM 2304 C C . TYR B 1 54 ? -17.224 -9.170 -9.767 1.00 5.83 54 TYR B C 1
ATOM 2305 O O . TYR B 1 54 ? -17.135 -9.730 -8.682 1.00 6.30 54 TYR B O 1
ATOM 2314 N N . ASP B 1 55 ? -16.488 -9.519 -10.812 1.00 6.03 55 ASP B N 1
ATOM 2315 C CA . ASP B 1 55 ? -15.575 -10.658 -10.715 1.00 6.24 55 ASP B CA 1
ATOM 2316 C C . ASP B 1 55 ? -14.522 -10.443 -9.617 1.00 6.26 55 ASP B C 1
ATOM 2317 O O . ASP B 1 55 ? -14.012 -11.428 -9.098 1.00 6.74 55 ASP B O 1
ATOM 2322 N N . ILE B 1 56 ? -14.181 -9.199 -9.272 1.00 6.15 56 ILE B N 1
ATOM 2323 C CA . ILE B 1 56 ? -13.178 -9.009 -8.239 1.00 6.62 56 ILE B CA 1
ATOM 2324 C C . ILE B 1 56 ? -13.711 -9.277 -6.822 1.00 6.58 56 ILE B C 1
ATOM 2325 O O . ILE B 1 56 ? -12.923 -9.225 -5.873 1.00 8.51 56 ILE B O 1
ATOM 2330 N N . LEU B 1 57 ? -15.006 -9.577 -6.687 1.00 5.71 57 LEU B N 1
ATOM 2331 C CA . LEU B 1 57 ? -15.628 -9.877 -5.410 1.00 5.70 57 LEU B CA 1
ATOM 2332 C C . LEU B 1 57 ? -15.911 -11.373 -5.210 1.00 5.36 57 LEU B C 1
ATOM 2333 O O . LEU B 1 57 ? -16.094 -11.803 -4.088 1.00 5.82 57 LEU B O 1
ATOM 2338 N N . THR B 1 58 ? -16.060 -12.124 -6.303 1.00 5.16 58 THR B N 1
ATOM 2339 C CA . THR B 1 58 ? -16.716 -13.420 -6.173 1.00 5.34 58 THR B CA 1
ATOM 2340 C C . THR B 1 58 ? -15.924 -14.452 -5.359 1.00 5.10 58 THR B C 1
ATOM 2341 O O . THR B 1 58 ? -16.528 -15.238 -4.632 1.00 5.34 58 THR B O 1
ATOM 2345 N N . THR B 1 59 ? -14.598 -14.445 -5.475 1.00 5.10 59 THR B N 1
ATOM 2346 C CA . THR B 1 59 ? -13.793 -15.398 -4.707 1.00 5.28 59 THR B CA 1
ATOM 2347 C C . THR B 1 59 ? -13.756 -15.048 -3.220 1.00 5.26 59 THR B C 1
ATOM 2348 O O . THR B 1 59 ? -13.329 -15.871 -2.413 1.00 5.43 59 THR B O 1
ATOM 2352 N N . ALA B 1 60 ? -14.196 -13.837 -2.839 1.00 5.30 60 ALA B N 1
ATOM 2353 C CA . ALA B 1 60 ? -14.368 -13.535 -1.423 1.00 5.60 60 ALA B CA 1
ATOM 2354 C C . ALA B 1 60 ? -15.654 -14.145 -0.863 1.00 5.59 60 ALA B C 1
ATOM 2355 O O . ALA B 1 60 ? -15.719 -14.463 0.327 1.00 6.37 60 ALA B O 1
ATOM 2357 N N . PHE B 1 61 ? -16.690 -14.287 -1.702 1.00 5.83 61 PHE B N 1
ATOM 2358 C CA . PHE B 1 61 ? -17.922 -14.956 -1.315 1.00 6.00 61 PHE B CA 1
ATOM 2359 C C . PHE B 1 61 ? -17.759 -16.497 -1.300 1.00 5.72 61 PHE B C 1
ATOM 2360 O O . PHE B 1 61 ? -18.391 -17.176 -0.492 1.00 6.40 61 PHE B O 1
ATOM 2388 N N . ASN B 1 63 ? -14.927 -19.899 1.314 1.00 4.58 65 ASN B N 1
ATOM 2389 C CA . ASN B 1 63 ? -14.946 -20.748 2.519 1.00 4.88 65 ASN B CA 1
ATOM 2390 C C . ASN B 1 63 ? -14.548 -22.171 2.146 1.00 4.69 65 ASN B C 1
ATOM 2391 O O . ASN B 1 63 ? -15.343 -22.972 1.696 1.00 5.07 65 ASN B O 1
ATOM 2396 N N . ARG B 1 64 ? -13.277 -22.475 2.408 1.00 5.24 66 ARG B N 1
ATOM 2397 C CA . ARG B 1 64 ? -12.727 -23.788 2.111 1.00 5.18 66 ARG B CA 1
ATOM 2398 C C . ARG B 1 64 ? -13.272 -24.938 2.982 1.00 4.87 66 ARG B C 1
ATOM 2399 O O . ARG B 1 64 ? -12.913 -26.089 2.713 1.00 5.64 66 ARG B O 1
ATOM 2407 N N . ALA B 1 65 ? -14.169 -24.690 3.929 1.00 5.21 67 ALA B N 1
ATOM 2408 C CA . ALA B 1 65 ? -14.972 -25.801 4.434 1.00 5.61 67 ALA B CA 1
ATOM 2409 C C . ALA B 1 65 ? -15.708 -26.527 3.304 1.00 5.01 67 ALA B C 1
ATOM 2410 O O . ALA B 1 65 ? -15.971 -27.729 3.423 1.00 5.83 67 ALA B O 1
ATOM 2412 N N . PHE B 1 66 ? -16.055 -25.805 2.226 1.00 4.81 68 PHE B N 1
ATOM 2413 C CA . PHE B 1 66 ? -16.668 -26.410 1.062 1.00 5.05 68 PHE B CA 1
ATOM 2414 C C . PHE B 1 66 ? -15.567 -26.861 0.090 1.00 5.23 68 PHE B C 1
ATOM 2415 O O . PHE B 1 66 ? -15.321 -26.248 -0.948 1.00 5.91 68 PHE B O 1
ATOM 2423 N N . THR B 1 67 ? -14.899 -27.964 0.445 1.00 5.32 69 THR B N 1
ATOM 2424 C CA . THR B 1 67 ? -13.876 -28.576 -0.377 1.00 5.31 69 THR B CA 1
ATOM 2425 C C . THR B 1 67 ? -13.967 -30.089 -0.207 1.00 5.51 69 THR B C 1
ATOM 2426 O O . THR B 1 67 ? -13.997 -30.569 0.920 1.00 6.12 69 THR B O 1
ATOM 2430 N N . LYS B 1 68 ? -13.989 -30.823 -1.322 1.00 5.54 70 LYS B N 1
ATOM 2431 C CA . LYS B 1 68 ? -13.914 -32.276 -1.275 1.00 6.08 70 LYS B CA 1
ATOM 2432 C C . LYS B 1 68 ? -12.458 -32.647 -0.991 1.00 6.35 70 LYS B C 1
ATOM 2433 O O . LYS B 1 68 ? -11.569 -32.213 -1.702 1.00 7.90 70 LYS B O 1
ATOM 2439 N N . TYR B 1 69 ? -12.228 -33.453 0.040 1.00 6.85 71 TYR B N 1
ATOM 2440 C CA . TYR B 1 69 ? -10.869 -33.823 0.456 1.00 7.11 71 TYR B CA 1
ATOM 2441 C C . TYR B 1 69 ? -10.702 -35.326 0.429 1.00 7.37 71 TYR B C 1
ATOM 2442 O O . TYR B 1 69 ? -11.511 -36.040 0.986 1.00 9.27 71 TYR B O 1
ATOM 2451 N N . PRO B 1 70 ? -9.611 -35.823 -0.153 1.00 7.17 72 PRO B N 1
ATOM 2452 C CA . PRO B 1 70 ? -9.267 -37.237 0.016 1.00 7.59 72 PRO B CA 1
ATOM 2453 C C . PRO B 1 70 ? -9.008 -37.552 1.471 1.00 6.96 72 PRO B C 1
ATOM 2454 O O . PRO B 1 70 ? -8.591 -36.696 2.262 1.00 7.66 72 PRO B O 1
ATOM 2458 N N . ASP B 1 71 ? -9.232 -38.818 1.823 1.00 7.54 73 ASP B N 1
ATOM 2459 C CA . ASP B 1 71 ? -9.164 -39.242 3.207 1.00 8.03 73 ASP B CA 1
ATOM 2460 C C . ASP B 1 71 ? -7.777 -39.050 3.831 1.00 8.23 73 ASP B C 1
ATOM 2461 O O . ASP B 1 71 ? -7.672 -38.870 5.029 1.00 10.46 73 ASP B O 1
ATOM 2466 N N . ASP B 1 72 ? -6.742 -39.108 3.001 1.00 8.84 74 ASP B N 1
ATOM 2467 C CA . ASP B 1 72 ? -5.365 -39.090 3.481 1.00 9.94 74 ASP B CA 1
ATOM 2468 C C . ASP B 1 72 ? -4.750 -37.705 3.633 1.00 9.23 74 ASP B C 1
ATOM 2469 O O . ASP B 1 72 ? -3.574 -37.609 3.961 1.00 12.29 74 ASP B O 1
ATOM 2474 N N . ILE B 1 73 ? -5.522 -36.641 3.403 1.00 8.18 75 ILE B N 1
ATOM 2475 C CA . ILE B 1 73 ? -5.035 -35.282 3.606 1.00 7.97 75 ILE B CA 1
ATOM 2476 C C . ILE B 1 73 ? -5.833 -34.651 4.747 1.00 7.85 75 ILE B C 1
ATOM 2477 O O . ILE B 1 73 ? -7.032 -34.449 4.600 1.00 8.52 75 ILE B O 1
ATOM 2482 N N . PRO B 1 74 ? -5.184 -34.294 5.860 1.00 7.84 76 PRO B N 1
ATOM 2483 C CA . PRO B 1 74 ? -5.911 -33.648 6.936 1.00 8.13 76 PRO B CA 1
ATOM 2484 C C . PRO B 1 74 ? -6.644 -32.409 6.443 1.00 7.38 76 PRO B C 1
ATOM 2485 O O . PRO B 1 74 ? -6.089 -31.638 5.643 1.00 7.91 76 PRO B O 1
ATOM 2489 N N . ASN B 1 75 ? -7.843 -32.200 6.955 1.00 7.40 77 ASN B N 1
ATOM 2490 C CA . ASN B 1 75 ? -8.696 -31.133 6.485 1.00 6.39 77 ASN B CA 1
ATOM 2491 C C . ASN B 1 75 ? -8.591 -29.961 7.474 1.00 6.05 77 ASN B C 1
ATOM 2492 O O . ASN B 1 75 ? -9.225 -29.944 8.524 1.00 6.62 77 ASN B O 1
ATOM 2497 N N . TYR B 1 76 ? -7.727 -28.992 7.153 1.00 6.02 78 TYR B N 1
ATOM 2498 C CA . TYR B 1 76 ? -7.438 -27.880 8.050 1.00 6.06 78 TYR B CA 1
ATOM 2499 C C . TYR B 1 76 ? -8.745 -27.157 8.423 1.00 5.74 78 TYR B C 1
ATOM 2500 O O . TYR B 1 76 ? -8.971 -26.730 9.552 1.00 6.90 78 TYR B O 1
ATOM 2509 N N . PHE B 1 77 ? -9.600 -27.016 7.401 1.00 5.67 79 PHE B N 1
ATOM 2510 C CA . PHE B 1 77 ? -10.801 -26.189 7.499 1.00 5.68 79 PHE B CA 1
ATOM 2511 C C . PHE B 1 77 ? -11.886 -26.864 8.320 1.00 5.91 79 PHE B C 1
ATOM 2512 O O . PHE B 1 77 ? -12.444 -26.294 9.243 1.00 6.40 79 PHE B O 1
ATOM 2520 N N . LYS B 1 78 ? -12.222 -28.105 7.967 1.00 6.10 80 LYS B N 1
ATOM 2521 C CA . LYS B 1 78 ? -13.297 -28.785 8.688 1.00 6.17 80 LYS B CA 1
ATOM 2522 C C . LYS B 1 78 ? -12.921 -29.057 10.154 1.00 5.87 80 LYS B C 1
ATOM 2523 O O . LYS B 1 78 ? -13.758 -28.960 11.033 1.00 6.97 80 LYS B O 1
ATOM 2529 N N . GLN B 1 79 ? -11.640 -29.347 10.418 1.00 6.26 81 GLN B N 1
ATOM 2530 C CA . GLN B 1 79 ? -11.213 -29.575 11.789 1.00 6.70 81 GLN B CA 1
ATOM 2531 C C . GLN B 1 79 ? -11.408 -28.356 12.694 1.00 6.85 81 GLN B C 1
ATOM 2532 O O . GLN B 1 79 ? -11.520 -28.473 13.898 1.00 7.94 81 GLN B O 1
ATOM 2538 N N A SER B 1 80 ? -11.413 -27.161 12.108 0.70 6.03 82 SER B N 1
ATOM 2539 N N B SER B 1 80 ? -11.403 -27.156 12.109 0.30 6.83 82 SER B N 1
ATOM 2540 C CA A SER B 1 80 ? -11.439 -25.934 12.880 0.70 6.15 82 SER B CA 1
ATOM 2541 C CA B SER B 1 80 ? -11.452 -25.919 12.893 0.30 7.39 82 SER B CA 1
ATOM 2542 C C A SER B 1 80 ? -12.786 -25.624 13.515 0.70 6.64 82 SER B C 1
ATOM 2543 C C B SER B 1 80 ? -12.793 -25.656 13.553 0.30 7.09 82 SER B C 1
ATOM 2544 O O A SER B 1 80 ? -12.859 -24.796 14.417 0.70 6.90 82 SER B O 1
ATOM 2545 O O B SER B 1 80 ? -12.872 -24.871 14.491 0.30 7.29 82 SER B O 1
ATOM 2550 N N . PHE B 1 81 ? -13.848 -26.286 13.052 1.00 6.62 83 PHE B N 1
ATOM 2551 C CA . PHE B 1 81 ? -15.194 -26.051 13.554 1.00 6.75 83 PHE B CA 1
ATOM 2552 C C . PHE B 1 81 ? -15.467 -26.868 14.828 1.00 7.64 83 PHE B C 1
ATOM 2553 O O . PHE B 1 81 ? -14.844 -27.899 15.039 1.00 9.45 83 PHE B O 1
ATOM 2561 N N . PRO B 1 82 ? -16.407 -26.407 15.671 1.00 8.39 84 PRO B N 1
ATOM 2562 C CA . PRO B 1 82 ? -17.328 -25.280 15.447 1.00 8.79 84 PRO B CA 1
ATOM 2563 C C . PRO B 1 82 ? -16.725 -23.876 15.556 1.00 8.44 84 PRO B C 1
ATOM 2564 O O . PRO B 1 82 ? -17.358 -22.916 15.088 1.00 9.62 84 PRO B O 1
ATOM 2568 N N . GLU B 1 83 ? -15.548 -23.734 16.166 1.00 8.01 85 GLU B N 1
ATOM 2569 C CA . GLU B 1 83 ? -14.983 -22.411 16.400 1.00 8.27 85 GLU B CA 1
ATOM 2570 C C . GLU B 1 83 ? -14.754 -21.649 15.091 1.00 8.42 85 GLU B C 1
ATOM 2571 O O . GLU B 1 83 ? -15.170 -20.489 14.945 1.00 11.42 85 GLU B O 1
ATOM 2577 N N . GLY B 1 84 ? -14.144 -22.305 14.119 1.00 6.96 86 GLY B N 1
ATOM 2578 C CA . GLY B 1 84 ? -13.969 -21.743 12.792 1.00 6.57 86 GLY B CA 1
ATOM 2579 C C . GLY B 1 84 ? -12.558 -21.274 12.526 1.00 5.87 86 GLY B C 1
ATOM 2580 O O . GLY B 1 84 ? -11.579 -21.755 13.120 1.00 5.92 86 GLY B O 1
ATOM 2581 N N . TYR B 1 85 ? -12.426 -20.382 11.535 1.00 6.03 87 TYR B N 1
ATOM 2582 C CA . TYR B 1 85 ? -11.115 -19.962 11.061 1.00 5.56 87 TYR B CA 1
ATOM 2583 C C . TYR B 1 85 ? -11.267 -18.607 10.397 1.00 5.67 87 TYR B C 1
ATOM 2584 O O . TYR B 1 85 ? -12.373 -18.149 10.141 1.00 6.90 87 TYR B O 1
ATOM 2593 N N . SER B 1 86 ? -10.140 -17.968 10.135 1.00 5.98 88 SER B N 1
ATOM 2594 C CA . SER B 1 86 ? -10.128 -16.719 9.413 1.00 6.27 88 SER B CA 1
ATOM 2595 C C . SER B 1 86 ? -9.178 -16.823 8.249 1.00 5.88 88 SER B C 1
ATOM 2596 O O . SER B 1 86 ? -8.301 -17.709 8.213 1.00 7.13 88 SER B O 1
ATOM 2599 N N . TRP B 1 87 ? -9.320 -15.918 7.288 1.00 5.87 89 TRP B N 1
ATOM 2600 C CA . TRP B 1 87 ? -8.363 -15.872 6.204 1.00 6.05 89 TRP B CA 1
ATOM 2601 C C . TRP B 1 87 ? -8.110 -14.432 5.803 1.00 6.00 89 TRP B C 1
ATOM 2602 O O . TRP B 1 87 ? -8.954 -13.531 5.992 1.00 6.52 89 TRP B O 1
ATOM 2613 N N . GLU B 1 88 ? -6.922 -14.205 5.252 1.00 6.11 90 GLU B N 1
ATOM 2614 C CA . GLU B 1 88 ? -6.514 -12.905 4.742 1.00 6.43 90 GLU B CA 1
ATOM 2615 C C . GLU B 1 88 ? -5.839 -13.138 3.411 1.00 6.01 90 GLU B C 1
ATOM 2616 O O . GLU B 1 88 ? -5.046 -14.059 3.278 1.00 7.92 90 GLU B O 1
ATOM 2622 N N . ARG B 1 89 ? -6.166 -12.319 2.415 1.00 5.94 91 ARG B N 1
ATOM 2623 C CA . ARG B 1 89 ? -5.764 -12.571 1.064 1.00 5.84 91 ARG B CA 1
ATOM 2624 C C . ARG B 1 89 ? -5.343 -11.282 0.381 1.00 5.94 91 ARG B C 1
ATOM 2625 O O . ARG B 1 89 ? -5.964 -10.215 0.559 1.00 7.03 91 ARG B O 1
ATOM 2633 N N . THR B 1 90 ? -4.343 -11.399 -0.479 1.00 6.08 92 THR B N 1
ATOM 2634 C CA A THR B 1 90 ? -3.944 -10.331 -1.392 0.50 7.43 92 THR B CA 1
ATOM 2635 C CA B THR B 1 90 ? -4.018 -10.332 -1.430 0.50 7.27 92 THR B CA 1
ATOM 2636 C C . THR B 1 90 ? -4.103 -10.879 -2.837 1.00 7.41 92 THR B C 1
ATOM 2637 O O . THR B 1 90 ? -3.724 -12.021 -3.109 1.00 9.96 92 THR B O 1
ATOM 2644 N N . MET B 1 91 ? -4.675 -10.069 -3.722 1.00 7.32 93 MET B N 1
ATOM 2645 C CA . MET B 1 91 ? -4.806 -10.373 -5.145 1.00 7.61 93 MET B CA 1
ATOM 2646 C C . MET B 1 91 ? -4.099 -9.242 -5.879 1.00 7.93 93 MET B C 1
ATOM 2647 O O . MET B 1 91 ? -4.541 -8.099 -5.808 1.00 9.28 93 MET B O 1
ATOM 2652 N N A THR B 1 92 ? -3.031 -9.572 -6.601 0.50 8.09 94 THR B N 1
ATOM 2653 N N B THR B 1 92 ? -2.980 -9.556 -6.539 0.50 8.07 94 THR B N 1
ATOM 2654 C CA A THR B 1 92 ? -2.234 -8.573 -7.280 0.50 8.59 94 THR B CA 1
ATOM 2655 C CA B THR B 1 92 ? -2.209 -8.557 -7.275 0.50 8.11 94 THR B CA 1
ATOM 2656 C C A THR B 1 92 ? -2.417 -8.726 -8.779 0.50 8.49 94 THR B C 1
ATOM 2657 C C B THR B 1 92 ? -2.441 -8.730 -8.768 0.50 8.36 94 THR B C 1
ATOM 2658 O O A THR B 1 92 ? -2.187 -9.796 -9.353 0.50 9.85 94 THR B O 1
ATOM 2659 O O B THR B 1 92 ? -2.267 -9.819 -9.324 0.50 8.82 94 THR B O 1
ATOM 2666 N N . PHE B 1 93 ? -2.913 -7.657 -9.391 1.00 11.39 95 PHE B N 1
ATOM 2667 C CA . PHE B 1 93 ? -3.419 -7.711 -10.730 1.00 12.28 95 PHE B CA 1
ATOM 2668 C C . PHE B 1 93 ? -2.319 -7.195 -11.647 1.00 13.57 95 PHE B C 1
ATOM 2669 O O . PHE B 1 93 ? -1.482 -6.319 -11.311 1.00 16.91 95 PHE B O 1
ATOM 2677 N N . GLU B 1 94 ? -2.339 -7.708 -12.862 1.00 13.92 96 GLU B N 1
ATOM 2678 C CA . GLU B 1 94 ? -1.334 -7.371 -13.868 1.00 17.81 96 GLU B CA 1
ATOM 2679 C C . GLU B 1 94 ? -0.992 -5.852 -13.972 1.00 17.97 96 GLU B C 1
ATOM 2680 O O . GLU B 1 94 ? 0.160 -5.453 -14.192 1.00 21.32 96 GLU B O 1
ATOM 2686 N N . ASP B 1 95 ? -1.985 -4.985 -13.811 1.00 20.75 97 ASP B N 1
ATOM 2687 C CA . ASP B 1 95 ? -1.792 -3.534 -14.038 1.00 22.26 97 ASP B CA 1
ATOM 2688 C C . ASP B 1 95 ? -1.596 -2.698 -12.754 1.00 19.81 97 ASP B C 1
ATOM 2689 O O . ASP B 1 95 ? -1.844 -1.474 -12.750 1.00 22.28 97 ASP B O 1
ATOM 2694 N N . LYS B 1 96 ? -1.145 -3.363 -11.686 1.00 19.70 98 LYS B N 1
ATOM 2695 C CA . LYS B 1 96 ? -0.872 -2.789 -10.343 1.00 17.30 98 LYS B CA 1
ATOM 2696 C C . LYS B 1 96 ? -2.087 -2.556 -9.436 1.00 14.41 98 LYS B C 1
ATOM 2697 O O . LYS B 1 96 ? -1.951 -2.152 -8.291 1.00 16.56 98 LYS B O 1
ATOM 2703 N N . GLY B 1 97 ? -3.273 -2.852 -9.924 1.00 12.47 99 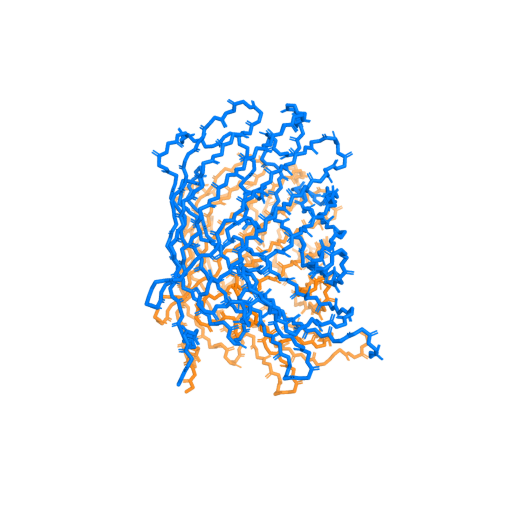GLY B N 1
ATOM 2704 C CA . GLY B 1 97 ? -4.397 -2.977 -9.039 1.00 10.24 99 GLY B CA 1
ATOM 2705 C C . GLY B 1 97 ? -4.136 -4.048 -8.007 1.00 8.83 99 GLY B C 1
ATOM 2706 O O . GLY B 1 97 ? -3.435 -5.042 -8.254 1.00 9.78 99 GLY B O 1
ATOM 2707 N N . ILE B 1 98 ? -4.730 -3.857 -6.841 1.00 8.65 100 ILE B N 1
ATOM 2708 C CA . ILE B 1 98 ? -4.593 -4.806 -5.746 1.00 9.30 100 ILE B CA 1
ATOM 2709 C C . ILE B 1 98 ? -5.885 -4.886 -4.963 1.00 8.80 100 ILE B C 1
ATOM 2710 O O . ILE B 1 98 ? -6.556 -3.867 -4.753 1.00 9.84 100 ILE B O 1
ATOM 2715 N N . VAL B 1 99 ? -6.258 -6.100 -4.576 1.00 8.47 101 VAL B N 1
ATOM 2716 C CA . VAL B 1 99 ? -7.352 -6.302 -3.629 1.00 8.36 101 VAL B CA 1
ATOM 2717 C C . VAL B 1 99 ? -6.770 -6.959 -2.385 1.00 7.93 101 VAL B C 1
ATOM 2718 O O . VAL B 1 99 ? -6.056 -7.954 -2.473 1.00 8.98 101 VAL B O 1
ATOM 2722 N N . LYS B 1 100 ? -7.110 -6.399 -1.232 1.00 7.63 102 LYS B N 1
ATOM 2723 C CA . LYS B 1 100 ? -6.819 -6.986 0.064 1.00 7.83 102 LYS B CA 1
ATOM 2724 C C . LYS B 1 100 ? -8.138 -7.317 0.714 1.00 7.50 102 LYS B C 1
ATOM 2725 O O . LYS B 1 100 ? -8.993 -6.440 0.830 1.00 9.50 102 LYS B O 1
ATOM 2731 N N . VAL B 1 101 ? -8.320 -8.564 1.122 1.00 6.84 103 VAL B N 1
ATOM 2732 C CA . VAL B 1 101 ? -9.589 -8.977 1.649 1.00 7.34 103 VAL B CA 1
ATOM 2733 C C . VAL B 1 101 ? -9.339 -9.905 2.815 1.00 7.35 103 VAL B C 1
ATOM 2734 O O . VAL B 1 101 ? -8.419 -10.716 2.776 1.00 9.88 103 VAL B O 1
ATOM 2738 N N . LYS B 1 102 ? -10.142 -9.755 3.867 1.00 7.35 104 LYS B N 1
ATOM 2739 C CA . LYS B 1 102 ? -10.116 -10.685 4.964 1.00 8.54 104 LYS B CA 1
ATOM 2740 C C . LYS B 1 102 ? -11.510 -11.117 5.332 1.00 7.37 104 LYS B C 1
ATOM 2741 O O . LYS B 1 102 ? -12.502 -10.433 5.085 1.00 8.12 104 LYS B O 1
ATOM 2747 N N . SER B 1 103 ? -11.563 -12.295 5.907 1.00 6.12 105 SER B N 1
ATOM 2748 C CA . SER B 1 103 ? -12.854 -12.893 6.247 1.00 5.53 105 SER B CA 1
ATOM 2749 C C . SER B 1 103 ? -12.737 -13.699 7.536 1.00 5.52 105 SER B C 1
ATOM 2750 O O . SER B 1 103 ? -11.757 -14.410 7.749 1.00 7.17 105 SER B O 1
ATOM 2753 N N . ASP B 1 104 ? -13.765 -13.580 8.366 1.00 5.41 106 ASP B N 1
ATOM 2754 C CA . ASP B 1 104 ? -13.908 -14.372 9.577 1.00 6.08 106 ASP B CA 1
ATOM 2755 C C . ASP B 1 104 ? -15.039 -15.377 9.329 1.00 5.90 106 ASP B C 1
ATOM 2756 O O . ASP B 1 104 ? -16.149 -14.966 8.979 1.00 6.37 106 ASP B O 1
ATOM 2761 N N . ILE B 1 105 ? -14.742 -16.675 9.470 1.00 6.01 107 ILE B N 1
ATOM 2762 C CA . ILE B 1 105 ? -15.698 -17.748 9.197 1.00 6.59 107 ILE B CA 1
ATOM 2763 C C . ILE B 1 105 ? -16.038 -18.424 10.530 1.00 6.40 107 ILE B C 1
ATOM 2764 O O . ILE B 1 105 ? -15.201 -19.083 11.155 1.00 7.32 107 ILE B O 1
ATOM 2769 N N . SER B 1 106 ? -17.275 -18.263 10.959 1.00 6.75 108 SER B N 1
ATOM 2770 C CA . SER B 1 106 ? -17.779 -18.872 12.167 1.00 7.38 108 SER B CA 1
ATOM 2771 C C . SER B 1 106 ? -18.981 -19.765 11.830 1.00 6.79 108 SER B C 1
ATOM 2772 O O . SER B 1 106 ? -19.346 -19.897 10.650 1.00 6.68 108 SER B O 1
ATOM 2775 N N . LEU B 1 107 ? -19.565 -20.376 12.856 1.00 7.29 109 LEU B N 1
ATOM 2776 C CA . LEU B 1 107 ? -20.637 -21.335 12.635 1.00 7.45 109 LEU B CA 1
ATOM 2777 C C . LEU B 1 107 ? -21.713 -21.124 13.669 1.00 7.70 109 LEU B C 1
ATOM 2778 O O . LEU B 1 107 ? -21.416 -21.083 14.855 1.00 9.64 109 LEU B O 1
ATOM 2783 N N . GLU B 1 108 ? -22.953 -20.964 13.218 1.00 8.05 110 GLU B N 1
ATOM 2784 C CA . GLU B 1 108 ? -24.112 -20.816 14.087 1.00 8.85 110 GLU B CA 1
ATOM 2785 C C . GLU B 1 108 ? -25.085 -21.927 13.675 1.00 8.34 110 GLU B C 1
ATOM 2786 O O . GLU B 1 108 ? -25.772 -21.827 12.682 1.00 8.23 110 GLU B O 1
ATOM 2792 N N . GLU B 1 109 ? -25.042 -23.024 14.415 1.00 9.33 111 GLU B N 1
ATOM 2793 C CA A GLU B 1 109 ? -25.876 -24.193 14.172 0.50 9.80 111 GLU B CA 1
ATOM 2794 C CA B GLU B 1 109 ? -25.885 -24.206 14.163 0.50 10.10 111 GLU B CA 1
ATOM 2795 C C . GLU B 1 109 ? -25.650 -24.785 12.777 1.00 9.64 111 GLU B C 1
ATOM 2796 O O . GLU B 1 109 ? -24.593 -25.342 12.532 1.00 12.08 111 GLU B O 1
ATOM 2807 N N . ASP B 1 110 ? -26.598 -24.636 11.849 1.00 9.22 112 ASP B N 1
ATOM 2808 C CA . ASP B 1 110 ? -26.470 -25.166 10.519 1.00 9.75 112 ASP B CA 1
ATOM 2809 C C . ASP B 1 110 ? -25.863 -24.192 9.513 1.00 7.65 112 ASP B C 1
ATOM 2810 O O . ASP B 1 110 ? -25.771 -24.547 8.343 1.00 8.94 112 ASP B O 1
ATOM 2815 N N A SER B 1 111 ? -25.458 -23.006 9.947 0.50 7.02 113 SER B N 1
ATOM 2816 N N B SER B 1 111 ? -25.470 -22.998 9.945 0.50 7.73 113 SER B N 1
ATOM 2817 C CA A SER B 1 111 ? -25.077 -21.942 9.029 0.50 6.56 113 SER B CA 1
ATOM 2818 C CA B SER B 1 111 ? -25.063 -21.952 9.017 0.50 8.03 113 SER B CA 1
ATOM 2819 C C A SER B 1 111 ? -23.675 -21.439 9.303 0.50 6.27 113 SER B C 1
ATOM 2820 C C B SER B 1 111 ? -23.676 -21.435 9.299 0.50 6.86 113 SER B C 1
ATOM 2821 O O A SER B 1 111 ? -23.377 -20.961 10.405 0.50 7.83 113 SER B O 1
ATOM 2822 O O B SER B 1 111 ? -23.397 -20.919 10.390 0.50 8.23 113 SER B O 1
ATOM 2827 N N . PHE B 1 112 ? -22.820 -21.513 8.282 1.00 5.59 114 PHE B N 1
ATOM 2828 C CA . PHE B 1 112 ? -21.569 -20.790 8.321 1.00 5.86 114 PHE B CA 1
ATOM 2829 C C . PHE B 1 112 ? -21.892 -19.294 8.212 1.00 5.98 114 PHE B C 1
ATOM 2830 O O . PHE B 1 112 ? -22.789 -18.927 7.453 1.00 7.26 114 PHE B O 1
ATOM 2838 N N . ILE B 1 113 ? -21.121 -18.461 8.911 1.00 5.97 115 ILE B N 1
ATOM 2839 C CA . ILE B 1 113 ? -21.311 -17.024 8.949 1.00 6.29 115 ILE B CA 1
ATOM 2840 C C . ILE B 1 113 ? -20.000 -16.365 8.553 1.00 5.86 115 ILE B C 1
ATOM 2841 O O . ILE B 1 113 ? -18.967 -16.627 9.194 1.00 6.84 115 ILE B O 1
ATOM 2846 N N . TYR B 1 114 ? -20.017 -15.530 7.504 1.00 5.40 116 TYR B N 1
ATOM 2847 C CA . TYR B 1 114 ? -18.802 -14.837 7.071 1.00 5.58 116 TYR B CA 1
ATOM 2848 C C . TYR B 1 114 ? -18.934 -13.361 7.333 1.00 5.81 116 TYR B C 1
ATOM 2849 O O . TYR B 1 114 ? -19.950 -12.752 6.993 1.00 6.99 116 TYR B O 1
ATOM 2858 N N . GLU B 1 115 ? -17.864 -12.765 7.870 1.00 5.94 117 GLU B N 1
ATOM 2859 C CA . GLU B 1 115 ? -17.745 -11.320 8.032 1.00 5.79 117 GLU B CA 1
ATOM 2860 C C . GLU B 1 115 ? -16.538 -10.901 7.214 1.00 5.59 117 GLU B C 1
ATOM 2861 O O . GLU B 1 115 ? -15.403 -11.239 7.547 1.00 5.98 117 GLU B O 1
ATOM 2867 N N . ILE B 1 116 ? -16.784 -10.194 6.106 1.00 5.60 118 ILE B N 1
ATOM 2868 C CA . ILE B 1 116 ? -15.787 -9.948 5.083 1.00 5.70 118 ILE B CA 1
ATOM 2869 C C . ILE B 1 116 ? -15.526 -8.452 4.960 1.00 5.88 118 ILE B C 1
ATOM 2870 O O . ILE B 1 116 ? -16.466 -7.653 4.925 1.00 6.20 118 ILE B O 1
ATOM 2875 N N . TYR B 1 117 ? -14.258 -8.082 4.837 1.00 6.00 119 TYR B N 1
ATOM 2876 C CA . TYR B 1 117 ? -13.837 -6.707 4.576 1.00 6.23 119 TYR B CA 1
ATOM 2877 C C . TYR B 1 117 ? -12.923 -6.726 3.372 1.00 6.55 119 TYR B C 1
ATOM 2878 O O . TYR B 1 117 ? -11.939 -7.475 3.356 1.00 8.02 119 TYR B O 1
ATOM 2887 N N . LEU B 1 118 ? -13.215 -5.902 2.361 1.00 6.73 120 LEU B N 1
ATOM 2888 C CA . LEU B 1 118 ? -12.482 -5.910 1.098 1.00 6.63 120 LEU B CA 1
ATOM 2889 C C . LEU B 1 118 ? -12.079 -4.498 0.726 1.00 7.02 120 LEU B C 1
ATOM 2890 O O . LEU B 1 118 ? -12.884 -3.576 0.792 1.00 8.54 120 LEU B O 1
ATOM 2895 N N . LYS B 1 119 ? -10.830 -4.337 0.316 1.00 7.10 121 LYS B N 1
ATOM 2896 C CA . LYS B 1 119 ? -10.340 -3.056 -0.167 1.00 7.77 121 LYS B CA 1
ATOM 2897 C C . LYS B 1 119 ? -9.571 -3.258 -1.464 1.00 8.54 121 LYS B C 1
ATOM 2898 O O . LYS B 1 119 ? -8.525 -3.948 -1.468 1.00 10.20 121 LYS B O 1
ATOM 2904 N N . GLY B 1 120 ? -10.072 -2.646 -2.547 1.00 8.04 122 GLY B N 1
ATOM 2905 C CA . GLY B 1 120 ? -9.401 -2.648 -3.844 1.00 8.37 122 GLY B CA 1
ATOM 2906 C C . GLY B 1 120 ? -8.817 -1.277 -4.100 1.00 8.42 122 GLY B C 1
ATOM 2907 O O . GLY B 1 120 ? -9.477 -0.264 -3.820 1.00 8.60 122 GLY B O 1
ATOM 2908 N N . GLU B 1 121 ? -7.609 -1.206 -4.635 1.00 9.03 123 GLU B N 1
ATOM 2909 C CA . GLU B 1 121 ? -7.024 0.101 -4.930 1.00 10.93 123 GLU B CA 1
ATOM 2910 C C . GLU B 1 121 ? -6.091 0.013 -6.082 1.00 9.81 123 GLU B C 1
ATOM 2911 O O . GLU B 1 121 ? -5.640 -1.053 -6.482 1.00 9.74 123 GLU B O 1
ATOM 2917 N N . ASN B 1 122 ? -5.808 1.197 -6.611 1.00 10.18 124 ASN B N 1
ATOM 2918 C CA . ASN B 1 122 ? -4.892 1.382 -7.724 1.00 11.21 124 ASN B CA 1
ATOM 2919 C C . ASN B 1 122 ? -5.300 0.723 -9.034 1.00 10.59 124 ASN B C 1
ATOM 2920 O O . ASN B 1 122 ? -4.458 0.469 -9.874 1.00 12.62 124 ASN B O 1
ATOM 2925 N N . PHE B 1 123 ? -6.585 0.452 -9.236 1.00 10.40 125 PHE B N 1
ATOM 2926 C CA . PHE B 1 123 ? -7.026 -0.042 -10.535 1.00 10.56 125 PHE B CA 1
ATOM 2927 C C . PHE B 1 123 ? -7.004 1.116 -11.521 1.00 11.35 125 PHE B C 1
ATOM 2928 O O . PHE B 1 123 ? -7.500 2.205 -11.213 1.00 12.00 125 PHE B O 1
ATOM 2936 N N . PRO B 1 124 ? -6.437 0.903 -12.710 1.00 11.42 126 PRO B N 1
ATOM 2937 C CA . PRO B 1 124 ? -6.502 1.974 -13.708 1.00 12.65 126 PRO B CA 1
ATOM 2938 C C . PRO B 1 124 ? -7.961 2.374 -13.943 1.00 12.08 126 PRO B C 1
ATOM 2939 O O . PRO B 1 124 ? -8.826 1.525 -14.181 1.00 11.72 126 PRO B O 1
ATOM 2943 N N . PRO B 1 125 ? -8.265 3.674 -13.862 1.00 13.61 127 PRO B N 1
ATOM 2944 C CA . PRO B 1 125 ? -9.669 4.067 -13.917 1.00 13.94 127 PRO B CA 1
ATOM 2945 C C . PRO B 1 125 ? -10.370 3.689 -15.215 1.00 14.40 127 PRO B C 1
ATOM 2946 O O . PRO B 1 125 ? -11.596 3.549 -15.222 1.00 16.93 127 PRO B O 1
ATOM 2950 N N . ASN B 1 126 ? -9.604 3.524 -16.291 1.00 14.32 128 ASN B N 1
ATOM 2951 C CA . ASN B 1 126 ? -10.134 3.161 -17.601 1.00 16.09 128 ASN B CA 1
ATOM 2952 C C . ASN B 1 126 ? -9.798 1.727 -18.016 1.00 14.85 128 ASN B C 1
ATOM 2953 O O . ASN B 1 126 ? -9.965 1.362 -19.175 1.00 17.85 128 ASN B O 1
ATOM 2958 N N . GLY B 1 127 ? -9.346 0.917 -17.058 1.00 13.33 129 GLY B N 1
ATOM 2959 C CA . GLY B 1 127 ? -9.001 -0.480 -17.325 1.00 13.18 129 GLY B CA 1
ATOM 2960 C C . GLY B 1 127 ? -10.219 -1.400 -17.228 1.00 11.80 129 GLY B C 1
ATOM 2961 O O . GLY B 1 127 ? -11.312 -0.984 -16.883 1.00 10.99 129 GLY B O 1
ATOM 2962 N N . PRO B 1 128 ? -10.033 -2.686 -17.556 1.00 12.66 130 PRO B N 1
ATOM 2963 C CA . PRO B 1 128 ? -11.175 -3.606 -17.648 1.00 11.80 130 PRO B CA 1
ATOM 2964 C C . PRO B 1 128 ? -11.901 -3.862 -16.334 1.00 10.17 130 PRO B C 1
ATOM 2965 O O . PRO B 1 128 ? -13.092 -4.176 -16.352 1.00 10.56 130 PRO B O 1
ATOM 2969 N N . VAL B 1 129 ? -11.218 -3.766 -15.200 1.00 9.89 131 VAL B N 1
ATOM 2970 C CA . VAL B 1 129 ? -11.892 -3.932 -13.920 1.00 9.80 131 VAL B CA 1
ATOM 2971 C C . VAL B 1 129 ? -12.857 -2.776 -13.693 1.00 8.86 131 VAL B C 1
ATOM 2972 O O . VAL B 1 129 ? -14.054 -3.000 -13.468 1.00 10.47 131 VAL B O 1
ATOM 2976 N N . MET B 1 130 ? -12.383 -1.529 -13.767 1.00 9.60 132 MET B N 1
ATOM 2977 C CA . MET B 1 130 ? -13.276 -0.432 -13.491 1.00 9.95 132 MET B CA 1
ATOM 2978 C C . MET B 1 130 ? -14.308 -0.237 -14.579 1.00 10.87 132 MET B C 1
ATOM 2979 O O . MET B 1 130 ? -15.398 0.254 -14.278 1.00 14.41 132 MET B O 1
ATOM 2984 N N . GLN B 1 131 ? -13.991 -0.650 -15.808 1.00 10.56 133 GLN B N 1
ATOM 2985 C CA . GLN B 1 131 ? -14.931 -0.510 -16.919 1.00 11.01 133 GLN B CA 1
ATOM 2986 C C . GLN B 1 131 ? -15.849 -1.715 -17.137 1.00 11.12 133 GLN B C 1
ATOM 2987 O O . GLN B 1 131 ? -16.621 -1.734 -18.091 1.00 12.74 133 GLN B O 1
ATOM 2993 N N . LYS B 1 132 ? -15.783 -2.711 -16.256 1.00 10.30 134 LYS B N 1
ATOM 2994 C CA . LYS B 1 132 ? -16.651 -3.888 -16.329 1.00 10.40 134 LYS B CA 1
ATOM 2995 C C . LYS B 1 132 ? -16.496 -4.628 -17.654 1.00 10.44 134 LYS B C 1
ATOM 2996 O O . LYS B 1 132 ? -17.482 -4.977 -18.288 1.00 11.39 134 LYS B O 1
ATOM 3002 N N . LYS B 1 133 ? -15.246 -4.904 -18.019 1.00 9.86 135 LYS B N 1
ATOM 3003 C CA . LYS B 1 133 ? -14.927 -5.633 -19.240 1.00 10.61 135 LYS B CA 1
ATOM 3004 C C . LYS B 1 133 ? -14.215 -6.960 -18.953 1.00 9.16 135 LYS B C 1
ATOM 3005 O O . LYS B 1 133 ? -13.378 -7.389 -19.730 1.00 11.42 135 LYS B O 1
ATOM 3011 N N . THR B 1 134 ? -14.577 -7.600 -17.843 1.00 9.27 136 THR B N 1
ATOM 3012 C CA . THR B 1 134 ? -14.086 -8.932 -17.553 1.00 8.80 136 THR B CA 1
ATOM 3013 C C . THR B 1 134 ? -15.209 -9.936 -17.764 1.00 8.00 136 THR B C 1
ATOM 3014 O O . THR B 1 134 ? -16.393 -9.595 -17.711 1.00 9.94 136 THR B O 1
ATOM 3018 N N . THR B 1 135 ? -14.840 -11.193 -17.971 1.00 8.01 137 THR B N 1
ATOM 3019 C CA . THR B 1 135 ? -15.801 -12.251 -18.293 1.00 8.65 137 THR B CA 1
ATOM 3020 C C . THR B 1 135 ? -15.502 -13.548 -17.502 1.00 8.53 137 THR B C 1
ATOM 3021 O O . THR B 1 135 ? -15.436 -14.658 -18.046 1.00 11.01 137 THR B O 1
ATOM 3025 N N . GLY B 1 136 ? -15.252 -13.389 -16.231 1.00 8.26 138 GLY B N 1
ATOM 3026 C CA . GLY B 1 136 ? -15.149 -14.506 -15.312 1.00 7.79 138 GLY B CA 1
ATOM 3027 C C . GLY B 1 136 ? -13.730 -15.011 -15.120 1.00 6.94 138 GLY B C 1
ATOM 3028 O O . GLY B 1 136 ? -12.836 -14.744 -15.899 1.00 8.73 138 GLY B O 1
ATOM 3029 N N . TRP B 1 137 ? -13.567 -15.815 -14.073 1.00 7.07 139 TRP B N 1
ATOM 3030 C CA . TRP B 1 137 ? -12.302 -16.457 -13.761 1.00 6.46 139 TRP B CA 1
ATOM 3031 C C . TRP B 1 137 ? -12.156 -17.739 -14.546 1.00 6.60 139 TRP B C 1
ATOM 3032 O O . TRP B 1 137 ? -13.123 -18.482 -14.762 1.00 7.56 139 TRP B O 1
ATOM 3043 N N . ASP B 1 138 ? -10.933 -18.074 -14.933 1.00 7.24 140 ASP B N 1
ATOM 3044 C CA . ASP B 1 138 ? -10.648 -19.430 -15.386 1.00 7.11 140 ASP B CA 1
ATOM 3045 C C . ASP B 1 138 ? -10.811 -20.403 -14.195 1.00 6.58 140 ASP B C 1
ATOM 3046 O O . ASP B 1 138 ? -10.883 -19.977 -13.041 1.00 7.84 140 ASP B O 1
ATOM 3051 N N . ALA B 1 139 ? -10.867 -21.698 -14.499 1.00 7.20 141 ALA B N 1
ATOM 3052 C CA . ALA B 1 139 ? -10.592 -22.708 -13.494 1.00 7.41 141 ALA B CA 1
ATOM 3053 C C . ALA B 1 139 ? -9.191 -22.436 -12.905 1.00 7.04 141 ALA B C 1
ATOM 3054 O O . ALA B 1 139 ? -8.324 -21.874 -13.592 1.00 8.60 141 ALA B O 1
ATOM 3056 N N . SER B 1 140 ? -8.964 -22.847 -11.667 1.00 6.66 142 SER B N 1
ATOM 3057 C CA . SER B 1 140 ? -7.670 -22.600 -11.040 1.00 6.36 142 SER B CA 1
ATOM 3058 C C . SER B 1 140 ? -7.224 -23.757 -10.191 1.00 6.20 142 SER B C 1
ATOM 3059 O O . SER B 1 140 ? -8.004 -24.637 -9.806 1.00 6.82 142 SER B O 1
ATOM 3062 N N . THR B 1 141 ? -5.927 -23.720 -9.865 1.00 6.50 143 THR B N 1
ATOM 3063 C CA . THR B 1 141 ? -5.316 -24.623 -8.882 1.00 6.62 143 THR B CA 1
ATOM 3064 C C . THR B 1 141 ? -4.635 -23.799 -7.804 1.00 6.42 143 THR B C 1
ATOM 3065 O O . THR B 1 141 ? -3.747 -22.993 -8.115 1.00 7.97 143 THR B O 1
ATOM 3069 N N . GLU B 1 142 ? -5.060 -23.989 -6.568 1.00 6.11 144 GLU B N 1
ATOM 3070 C CA . GLU B 1 142 ? -4.487 -23.339 -5.412 1.00 6.26 144 GLU B CA 1
ATOM 3071 C C . GLU B 1 142 ? -3.515 -24.313 -4.739 1.00 6.26 144 GLU B C 1
ATOM 3072 O O . GLU B 1 142 ? -3.856 -25.459 -4.454 1.00 7.65 144 GLU B O 1
ATOM 3078 N N . ARG B 1 143 ? -2.285 -23.870 -4.529 1.00 6.38 145 ARG B N 1
ATOM 3079 C CA . ARG B 1 143 ? -1.263 -24.642 -3.818 1.00 6.61 145 ARG B CA 1
ATOM 3080 C C . ARG B 1 143 ? -1.359 -24.339 -2.337 1.00 6.42 145 ARG B C 1
ATOM 3081 O O . ARG B 1 143 ? -1.142 -23.191 -1.932 1.00 6.88 145 ARG B O 1
ATOM 3089 N N . MET B 1 144 ? -1.690 -25.359 -1.534 1.00 6.48 146 MET B N 1
ATOM 3090 C CA . MET B 1 144 ? -1.865 -25.252 -0.103 1.00 6.36 146 MET B CA 1
ATOM 3091 C C . MET B 1 144 ? -0.636 -25.846 0.586 1.00 6.37 146 MET B C 1
ATOM 3092 O O . MET B 1 144 ? -0.245 -26.980 0.315 1.00 7.90 146 MET B O 1
ATOM 3097 N N . TYR B 1 145 ? -0.057 -25.098 1.516 1.00 6.20 147 TYR B N 1
ATOM 3098 C CA . TYR B 1 145 ? 1.158 -25.569 2.201 1.00 7.34 147 TYR B CA 1
ATOM 3099 C C . TYR B 1 145 ? 1.303 -24.836 3.513 1.00 6.53 147 TYR B C 1
ATOM 3100 O O . TYR B 1 145 ? 0.889 -23.686 3.649 1.00 7.38 147 TYR B O 1
ATOM 3109 N N . VAL B 1 146 ? 1.918 -25.491 4.483 1.00 7.43 148 VAL B N 1
ATOM 3110 C CA . VAL B 1 146 ? 2.064 -24.912 5.791 1.00 7.24 148 VAL B CA 1
ATOM 3111 C C . VAL B 1 146 ? 3.286 -24.019 5.877 1.00 7.04 148 VAL B C 1
ATOM 3112 O O . VAL B 1 146 ? 4.378 -24.379 5.441 1.00 8.14 148 VAL B O 1
ATOM 3116 N N . ARG B 1 147 ? 3.096 -22.862 6.481 1.00 7.15 149 ARG B N 1
ATOM 3117 C CA . ARG B 1 147 ? 4.198 -21.978 6.879 1.00 7.91 149 ARG B CA 1
ATOM 3118 C C . ARG B 1 147 ? 3.879 -21.407 8.229 1.00 8.63 149 ARG B C 1
ATOM 3119 O O . ARG B 1 147 ? 2.768 -20.908 8.464 1.00 8.43 149 ARG B O 1
ATOM 3127 N N . ASP B 1 148 ? 4.867 -21.463 9.118 1.00 8.79 150 ASP B N 1
ATOM 3128 C CA . ASP B 1 148 ? 4.774 -20.797 10.406 1.00 10.18 150 ASP B CA 1
ATOM 3129 C C . ASP B 1 148 ? 3.496 -21.221 11.142 1.00 9.38 150 ASP B C 1
ATOM 3130 O O . ASP B 1 148 ? 2.839 -20.440 11.808 1.00 10.87 150 ASP B O 1
ATOM 3135 N N . GLY B 1 149 ? 3.222 -22.506 11.063 1.00 9.22 151 GLY B N 1
ATOM 3136 C CA . GLY B 1 149 ? 2.195 -23.089 11.873 1.00 9.10 151 GLY B CA 1
ATOM 3137 C C . GLY B 1 149 ? 0.764 -22.910 11.406 1.00 7.67 151 GLY B C 1
ATOM 3138 O O . GLY B 1 149 ? -0.137 -23.337 12.124 1.00 8.49 151 GLY B O 1
ATOM 3139 N N . VAL B 1 150 ? 0.570 -22.272 10.250 1.00 6.70 152 VAL B N 1
ATOM 3140 C CA . VAL B 1 150 ? -0.756 -22.037 9.664 1.00 6.46 152 VAL B CA 1
ATOM 3141 C C . VAL B 1 150 ? -0.684 -22.411 8.189 1.00 6.38 152 VAL B C 1
ATOM 3142 O O . VAL B 1 150 ? 0.339 -22.836 7.695 1.00 7.36 152 VAL B O 1
ATOM 3146 N N . LEU B 1 151 ? -1.806 -22.285 7.477 1.00 6.72 153 LEU B N 1
ATOM 3147 C CA . LEU B 1 151 ? -1.890 -22.785 6.117 1.00 6.35 153 LEU B CA 1
ATOM 3148 C C . LEU B 1 151 ? -1.902 -21.635 5.096 1.00 6.45 153 LEU B C 1
ATOM 3149 O O . LEU B 1 151 ? -2.726 -20.741 5.167 1.00 8.44 153 LEU B O 1
ATOM 3154 N N A LYS B 1 152 ? -1.018 -21.694 4.115 0.50 6.47 154 LYS B N 1
ATOM 3155 N N B LYS B 1 152 ? -0.984 -21.667 4.136 0.50 6.35 154 LYS B N 1
ATOM 3156 C CA A LYS B 1 152 ? -1.007 -20.735 3.019 0.50 6.84 154 LYS B CA 1
ATOM 3157 C CA B LYS B 1 152 ? -0.963 -20.730 3.004 0.50 6.55 154 LYS B CA 1
ATOM 3158 C C A LYS B 1 152 ? -1.569 -21.358 1.759 0.50 6.08 154 LYS B C 1
ATOM 3159 C C B LYS B 1 152 ? -1.630 -21.368 1.798 0.50 5.86 154 LYS B C 1
ATOM 3160 O O A LYS B 1 152 ? -1.372 -22.557 1.505 0.50 6.46 154 LYS B O 1
ATOM 3161 O O B LYS B 1 152 ? -1.563 -22.592 1.618 0.50 6.72 154 LYS B O 1
ATOM 3172 N N . GLY B 1 153 ? -2.240 -20.537 0.955 1.00 6.28 155 GLY B N 1
ATOM 3173 C CA . GLY B 1 153 ? -2.680 -20.939 -0.362 1.00 6.37 155 GLY B CA 1
ATOM 3174 C C . GLY B 1 153 ? -2.265 -19.906 -1.397 1.00 6.12 155 GLY B C 1
ATOM 3175 O O . GLY B 1 153 ? -2.510 -18.709 -1.222 1.00 7.67 155 GLY B O 1
ATOM 3176 N N . ASP B 1 154 ? -1.647 -20.347 -2.475 1.00 6.29 156 ASP B N 1
ATOM 3177 C CA . ASP B 1 154 ? -1.239 -19.475 -3.563 1.00 6.59 156 ASP B CA 1
ATOM 3178 C C . ASP B 1 154 ? -1.927 -19.889 -4.862 1.00 6.05 156 ASP B C 1
ATOM 3179 O O . ASP B 1 154 ? -2.037 -21.085 -5.157 1.00 6.75 156 ASP B O 1
ATOM 3184 N N . VAL B 1 155 ? -2.355 -18.901 -5.655 1.00 6.13 157 VAL B N 1
ATOM 3185 C CA . VAL B 1 155 ? -2.915 -19.159 -6.972 1.00 6.51 157 VAL B CA 1
ATOM 3186 C C . VAL B 1 155 ? -2.272 -18.220 -7.978 1.00 6.75 157 VAL B C 1
ATOM 3187 O O . VAL B 1 155 ? -2.204 -17.011 -7.750 1.00 7.76 157 VAL B O 1
ATOM 3191 N N . LYS B 1 156 ? -1.852 -18.769 -9.113 1.00 7.19 158 LYS B N 1
ATOM 3192 C CA . LYS B 1 156 ? -1.490 -17.978 -10.276 1.00 7.70 158 LYS B CA 1
ATOM 3193 C C . LYS B 1 156 ? -2.753 -17.987 -11.135 1.00 7.71 158 LYS B C 1
ATOM 3194 O O . LYS B 1 156 ? -3.040 -18.963 -11.826 1.00 9.88 158 LYS B O 1
ATOM 3200 N N . HIS B 1 157 ? -3.572 -16.945 -10.989 1.00 7.06 159 HIS B N 1
ATOM 3201 C CA . HIS B 1 157 ? -4.919 -16.949 -11.525 1.00 7.17 159 HIS B CA 1
ATOM 3202 C C . HIS B 1 157 ? -5.009 -16.150 -12.829 1.00 8.23 159 HIS B C 1
ATOM 3203 O O . HIS B 1 157 ? -4.070 -15.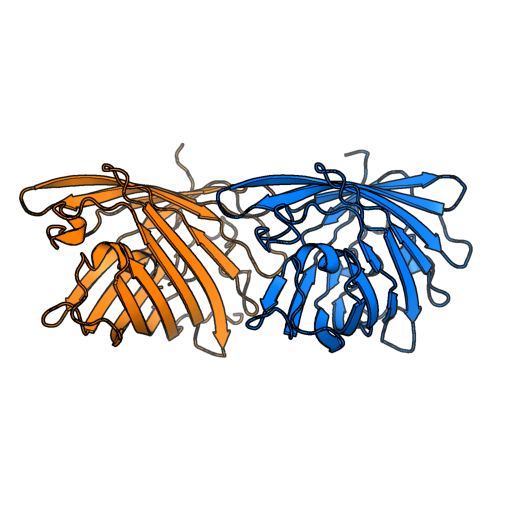459 -13.239 1.00 9.15 159 HIS B O 1
ATOM 3210 N N . LYS B 1 158 ? -6.150 -16.321 -13.498 1.00 8.35 160 LYS B N 1
ATOM 3211 C CA . LYS B 1 158 ? -6.452 -15.715 -14.785 1.00 8.65 160 LYS B CA 1
ATOM 3212 C C . LYS B 1 158 ? -7.879 -15.173 -14.751 1.00 8.16 160 LYS B C 1
ATOM 3213 O O . LYS B 1 158 ? -8.827 -15.929 -14.573 1.00 7.96 160 LYS B O 1
ATOM 3219 N N . LEU B 1 159 ? -8.026 -13.870 -14.979 1.00 8.45 161 LEU B N 1
ATOM 3220 C CA . LEU B 1 159 ? -9.317 -13.233 -15.101 1.00 8.64 161 LEU B CA 1
ATOM 3221 C C . LEU B 1 159 ? -9.534 -12.955 -16.575 1.00 8.61 161 LEU B C 1
ATOM 3222 O O . LEU B 1 159 ? -8.763 -12.203 -17.194 1.00 9.46 161 LEU B O 1
ATOM 3227 N N . LEU B 1 160 ? -10.507 -13.631 -17.184 1.00 8.74 162 LEU B N 1
ATOM 3228 C CA . LEU B 1 160 ? -10.742 -13.524 -18.624 1.00 9.15 162 LEU B CA 1
ATOM 3229 C C . LEU B 1 160 ? -11.293 -12.137 -18.968 1.00 8.45 162 LEU B C 1
ATOM 3230 O O . LEU B 1 160 ? -12.036 -11.528 -18.189 1.00 8.60 162 LEU B O 1
ATOM 3235 N N . LEU B 1 161 ? -10.914 -11.646 -20.141 1.00 9.60 163 LEU B N 1
ATOM 3236 C CA . LEU B 1 161 ? -11.281 -10.320 -20.608 1.00 10.81 163 LEU B CA 1
ATOM 3237 C C . LEU B 1 161 ? -12.244 -10.369 -21.787 1.00 10.55 163 LEU B C 1
ATOM 3238 O O . LEU B 1 161 ? -12.118 -11.214 -22.675 1.00 11.52 163 LEU B O 1
ATOM 3243 N N . GLU B 1 162 ? -13.200 -9.442 -21.802 1.00 11.28 164 GLU B N 1
ATOM 3244 C CA . GLU B 1 162 ? -14.026 -9.277 -22.985 1.00 12.02 164 GLU B CA 1
ATOM 3245 C C . GLU B 1 162 ? -13.110 -9.016 -24.175 1.00 12.41 164 GLU B C 1
ATOM 3246 O O . GLU B 1 162 ? -12.189 -8.195 -24.125 1.00 14.02 164 GLU B O 1
ATOM 3252 N N . GLY B 1 163 ? -13.365 -9.747 -25.245 1.00 12.50 165 GLY B N 1
ATOM 3253 C CA . GLY B 1 163 ? -12.580 -9.664 -26.452 1.00 12.76 165 GLY B CA 1
ATOM 3254 C C . GLY B 1 163 ? -11.502 -10.724 -26.543 1.00 12.72 165 GLY B C 1
ATOM 3255 O O . GLY B 1 163 ? -10.896 -10.906 -27.603 1.00 15.46 165 GLY B O 1
ATOM 3256 N N . GLY B 1 164 ? -11.250 -11.431 -25.448 1.00 13.50 166 GLY B N 1
ATOM 3257 C CA . GLY B 1 164 ? -10.263 -12.489 -25.438 1.00 14.39 166 GLY B CA 1
ATOM 3258 C C . GLY B 1 164 ? -9.053 -12.166 -24.595 1.00 12.55 166 GLY B C 1
ATOM 3259 O O . GLY B 1 164 ? -8.760 -11.012 -24.258 1.00 14.64 166 GLY B O 1
ATOM 3260 N N . GLY B 1 165 ? -8.319 -13.220 -24.291 1.00 13.33 167 GLY B N 1
ATOM 3261 C CA . GLY B 1 165 ? -7.175 -13.088 -23.425 1.00 12.84 167 GLY B CA 1
ATOM 3262 C C . GLY B 1 165 ? -7.590 -12.986 -21.977 1.00 12.48 167 GLY B C 1
ATOM 3263 O O . GLY B 1 165 ? -8.750 -13.220 -21.610 1.00 12.48 167 GLY B O 1
ATOM 3264 N N . TYR B 1 166 ? -6.610 -12.669 -21.146 1.00 11.96 168 TYR B N 1
ATOM 3265 C CA . TYR B 1 166 ? -6.815 -12.645 -19.723 1.00 10.83 168 TYR B CA 1
ATOM 3266 C C . TYR B 1 166 ? -5.792 -11.751 -19.052 1.00 11.04 168 TYR B C 1
ATOM 3267 O O . TYR B 1 166 ? -4.769 -11.427 -19.635 1.00 12.68 168 TYR B O 1
ATOM 3276 N N . TYR B 1 167 ? -6.085 -11.381 -17.802 1.00 9.66 169 TYR B N 1
ATOM 3277 C CA . TYR B 1 167 ? -5.070 -10.782 -16.902 1.00 11.38 169 TYR B CA 1
ATOM 3278 C C . TYR B 1 167 ? -4.615 -11.798 -15.864 1.00 11.46 169 TYR B C 1
ATOM 3279 O O . TYR B 1 167 ? -5.441 -12.506 -15.260 1.00 11.08 169 TYR B O 1
ATOM 3288 N N . ARG B 1 168 ? -3.303 -11.896 -15.683 1.00 11.45 170 ARG B N 1
ATOM 3289 C CA . ARG B 1 168 ? -2.764 -12.662 -14.568 1.00 12.22 170 ARG B CA 1
ATOM 3290 C C . ARG B 1 168 ? -3.114 -11.944 -13.236 1.00 10.68 170 ARG B C 1
ATOM 3291 O O . ARG B 1 168 ? -2.947 -10.729 -13.100 1.00 13.24 170 ARG B O 1
ATOM 3299 N N . VAL B 1 169 ? -3.590 -12.706 -12.264 1.00 9.38 171 VAL B N 1
ATOM 3300 C CA . VAL B 1 169 ? -3.865 -12.209 -10.928 1.00 8.44 171 VAL B CA 1
ATOM 3301 C C . VAL B 1 169 ? -3.241 -13.189 -9.958 1.00 7.37 171 VAL B C 1
ATOM 3302 O O . VAL B 1 169 ? -3.635 -14.365 -9.968 1.00 8.22 171 VAL B O 1
ATOM 3306 N N . ASP B 1 170 ? -2.300 -12.744 -9.124 1.00 7.35 172 ASP B N 1
ATOM 3307 C CA . ASP B 1 170 ? -1.689 -13.637 -8.149 1.00 7.45 172 ASP B CA 1
ATOM 3308 C C . ASP B 1 170 ? -2.439 -13.525 -6.839 1.00 6.63 172 ASP B C 1
ATOM 3309 O O . ASP B 1 170 ? -2.609 -12.426 -6.297 1.00 7.87 172 ASP B O 1
ATOM 3314 N N . PHE B 1 171 ? -2.889 -14.664 -6.329 1.00 6.18 173 PHE B N 1
ATOM 3315 C CA . PHE B 1 171 ? -3.549 -14.748 -5.036 1.00 6.14 173 PHE B CA 1
ATOM 3316 C C . PHE B 1 171 ? -2.558 -15.298 -4.009 1.00 6.16 173 PHE B C 1
ATOM 3317 O O . PHE B 1 171 ? -1.887 -16.320 -4.279 1.00 6.51 173 PHE B O 1
ATOM 3325 N N . LYS B 1 172 ? -2.519 -14.677 -2.841 1.00 6.24 174 LYS B N 1
ATOM 3326 C CA . LYS B 1 172 ? -1.801 -15.185 -1.690 1.00 6.04 174 LYS B CA 1
ATOM 3327 C C . LYS B 1 172 ? -2.740 -15.099 -0.493 1.00 5.87 174 LYS B C 1
ATOM 3328 O O . LYS B 1 172 ? -3.157 -13.990 -0.129 1.00 6.56 174 LYS B O 1
ATOM 3334 N N . THR B 1 173 ? -3.103 -16.257 0.056 1.00 5.52 175 THR B N 1
ATOM 3335 C CA . THR B 1 173 ? -3.996 -16.312 1.202 1.00 5.58 175 THR B CA 1
ATOM 3336 C C . THR B 1 173 ? -3.293 -16.985 2.368 1.00 5.61 175 THR B C 1
ATOM 3337 O O . THR B 1 173 ? -2.515 -17.928 2.162 1.00 6.18 175 THR B O 1
ATOM 3341 N N . ILE B 1 174 ? -3.583 -16.509 3.575 1.00 5.59 176 ILE B N 1
ATOM 3342 C CA . ILE B 1 174 ? -3.191 -17.182 4.802 1.00 5.77 176 ILE B CA 1
ATOM 3343 C C . ILE B 1 174 ? -4.462 -17.548 5.541 1.00 5.45 176 ILE B C 1
ATOM 3344 O O . ILE B 1 174 ? -5.297 -16.674 5.830 1.00 6.33 176 ILE B O 1
ATOM 3349 N N . TYR B 1 175 ? -4.613 -18.839 5.834 1.00 5.69 177 TYR B N 1
ATOM 3350 C CA . TYR B 1 175 ? -5.748 -19.403 6.529 1.00 5.70 177 TYR B CA 1
ATOM 3351 C C . TYR B 1 175 ? -5.316 -19.768 7.957 1.00 5.65 177 TYR B C 1
ATOM 3352 O O . TYR B 1 175 ? -4.292 -20.439 8.125 1.00 6.52 177 TYR B O 1
ATOM 3361 N N A ARG B 1 176 ? -6.088 -19.330 8.951 0.50 6.10 178 ARG B N 1
ATOM 3362 N N B ARG B 1 176 ? -6.061 -19.316 8.966 0.50 6.10 178 ARG B N 1
ATOM 3363 C CA A ARG B 1 176 ? -5.719 -19.474 10.363 0.50 6.46 178 ARG B CA 1
ATOM 3364 C CA B ARG B 1 176 ? -5.675 -19.499 10.370 0.50 6.49 178 ARG B CA 1
ATOM 3365 C C A ARG B 1 176 ? -6.876 -20.089 11.145 0.50 6.05 178 ARG B C 1
ATOM 3366 C C B ARG B 1 176 ? -6.843 -20.079 11.160 0.50 6.10 178 ARG B C 1
ATOM 3367 O O A ARG B 1 176 ? -7.896 -19.441 11.375 0.50 6.55 178 ARG B O 1
ATOM 3368 O O B ARG B 1 176 ? -7.839 -19.403 11.397 0.50 6.48 178 ARG B O 1
ATOM 3383 N N . ALA B 1 177 ? -6.703 -21.333 11.575 1.00 6.47 179 ALA B N 1
ATOM 3384 C CA . ALA B 1 177 ? -7.707 -21.987 12.405 1.00 6.15 179 ALA B CA 1
ATOM 3385 C C . ALA B 1 177 ? -7.815 -21.296 13.769 1.00 6.32 179 ALA B C 1
ATOM 3386 O O . ALA B 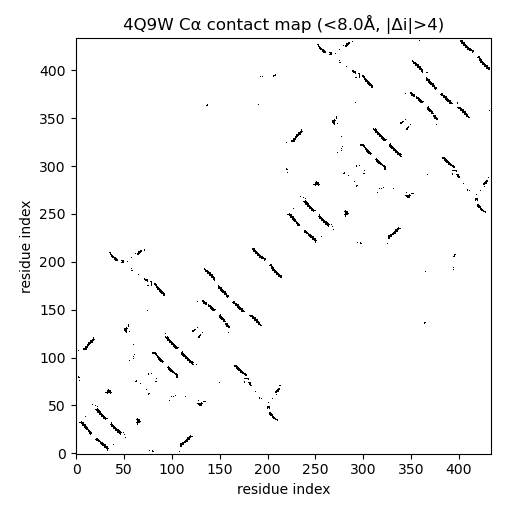1 177 ? -6.788 -20.901 14.347 1.00 7.42 179 ALA B O 1
ATOM 3388 N N . LYS B 1 178 ? -9.024 -21.218 14.305 1.00 6.31 180 LYS B N 1
ATOM 3389 C CA . LYS B 1 178 ? -9.259 -20.608 15.623 1.00 6.94 180 LYS B CA 1
ATOM 3390 C C . LYS B 1 178 ? -8.917 -21.528 16.777 1.00 7.71 180 LYS B C 1
ATOM 3391 O O . LYS B 1 178 ? -9.009 -21.108 17.918 1.00 11.14 180 LYS B O 1
ATOM 3397 N N . LYS B 1 179 ? -8.521 -22.770 16.494 1.00 7.28 181 LYS B N 1
ATOM 3398 C CA . LYS B 1 179 ? -8.035 -23.681 17.501 1.00 8.18 181 LYS B CA 1
ATOM 3399 C C . LYS B 1 179 ? -6.959 -24.565 16.891 1.00 7.49 181 LYS B C 1
ATOM 3400 O O . LYS B 1 179 ? -6.763 -24.570 15.675 1.00 7.87 181 LYS B O 1
ATOM 3406 N N . ALA B 1 180 ? -6.268 -25.324 17.727 1.00 7.49 182 ALA B N 1
ATOM 3407 C CA . ALA B 1 180 ? -5.261 -26.261 17.239 1.00 7.73 182 ALA B CA 1
ATOM 3408 C C . ALA B 1 180 ? -5.913 -27.376 16.438 1.00 7.05 182 ALA B C 1
ATOM 3409 O O . ALA B 1 180 ? -6.879 -27.983 16.891 1.00 8.21 182 ALA B O 1
ATOM 3411 N N . VAL B 1 181 ? -5.376 -27.618 15.244 1.00 7.23 183 VAL B N 1
ATOM 3412 C CA . VAL B 1 181 ? -5.809 -28.668 14.325 1.00 7.50 183 VAL B CA 1
ATOM 3413 C C . VAL B 1 181 ? -4.574 -29.364 13.768 1.00 7.43 183 VAL B C 1
ATOM 3414 O O . VAL B 1 181 ? -3.460 -28.843 13.779 1.00 8.82 183 VAL B O 1
ATOM 3418 N N . LYS B 1 182 ? -4.796 -30.576 13.268 1.00 7.36 184 LYS B N 1
ATOM 3419 C CA . LYS B 1 182 ? -3.745 -31.342 12.618 1.00 7.93 184 LYS B CA 1
ATOM 3420 C C . LYS B 1 182 ? -3.437 -30.716 11.268 1.00 7.57 184 LYS B C 1
ATOM 3421 O O . LYS B 1 182 ? -4.327 -30.485 10.453 1.00 8.56 184 LYS B O 1
ATOM 3427 N N . LEU B 1 183 ? -2.158 -30.473 11.012 1.00 8.37 185 LEU B N 1
ATOM 3428 C CA . LEU B 1 183 ? -1.736 -29.773 9.819 1.00 7.97 185 LEU B CA 1
ATOM 3429 C C . LEU B 1 183 ? -1.529 -30.747 8.674 1.00 7.94 185 LEU B C 1
ATOM 3430 O O . LEU B 1 183 ? -0.956 -31.826 8.855 1.00 9.44 185 LEU B O 1
ATOM 3435 N N . PRO B 1 184 ? -1.948 -30.376 7.454 1.00 7.78 186 PRO B N 1
ATOM 3436 C CA . PRO B 1 184 ? -1.720 -31.189 6.276 1.00 7.70 186 PRO B CA 1
ATOM 3437 C C . PRO B 1 184 ? -0.343 -30.972 5.668 1.00 7.73 186 PRO B C 1
ATOM 3438 O O . PRO B 1 184 ? 0.324 -29.987 5.971 1.00 9.66 186 PRO B O 1
ATOM 3442 N N . ASP B 1 185 ? 0.050 -31.897 4.806 1.00 8.03 187 ASP B N 1
ATOM 3443 C CA . ASP B 1 185 ? 1.175 -31.688 3.928 1.00 8.21 187 ASP B CA 1
ATOM 3444 C C . ASP B 1 185 ? 0.746 -30.865 2.709 1.00 7.53 187 ASP B C 1
ATOM 3445 O O . ASP B 1 185 ? -0.446 -30.636 2.482 1.00 8.14 187 ASP B O 1
ATOM 3450 N N . TYR B 1 186 ? 1.717 -30.471 1.896 1.00 7.68 188 TYR B N 1
ATOM 3451 C CA . TYR B 1 186 ? 1.475 -29.716 0.672 1.00 8.35 188 TYR B CA 1
ATOM 3452 C C . TYR B 1 186 ? 0.475 -30.450 -0.218 1.00 7.16 188 TYR B C 1
ATOM 3453 O O . TYR B 1 186 ? 0.607 -31.656 -0.419 1.00 8.57 188 TYR B O 1
ATOM 3462 N N . HIS B 1 187 ? -0.499 -29.722 -0.749 1.00 6.71 189 HIS B N 1
ATOM 3463 C CA . HIS B 1 187 ? -1.489 -30.317 -1.636 1.00 6.56 189 HIS B CA 1
ATOM 3464 C C . HIS B 1 187 ? -2.083 -29.219 -2.517 1.00 6.07 189 HIS B C 1
ATOM 3465 O O . HIS B 1 187 ? -1.719 -28.058 -2.413 1.00 6.84 189 HIS B O 1
ATOM 3472 N N . PHE B 1 188 ? -2.990 -29.623 -3.404 1.00 6.75 190 PHE B N 1
ATOM 3473 C CA . PHE B 1 188 ? -3.633 -28.725 -4.326 1.00 6.77 190 PHE B CA 1
ATOM 3474 C C . PHE B 1 188 ? -5.138 -28.692 -4.055 1.00 6.51 190 PHE B C 1
ATOM 3475 O O . PHE B 1 188 ? -5.718 -29.707 -3.614 1.00 7.09 190 PHE B O 1
ATOM 3483 N N . VAL B 1 189 ? -5.751 -27.559 -4.369 1.00 6.31 191 VAL B N 1
ATOM 3484 C CA . VAL B 1 189 ? -7.228 -27.443 -4.443 1.00 6.02 191 VAL B CA 1
ATOM 3485 C C . VAL B 1 189 ? -7.570 -26.875 -5.810 1.00 5.95 191 VAL B C 1
ATOM 3486 O O . VAL B 1 189 ? -7.149 -25.765 -6.155 1.00 6.73 191 VAL B O 1
ATOM 3490 N N . ASP B 1 190 ? -8.346 -27.638 -6.571 1.00 6.00 192 ASP B N 1
ATOM 3491 C CA . ASP B 1 190 ? -8.799 -27.221 -7.884 1.00 6.20 192 ASP B CA 1
ATOM 3492 C C . ASP B 1 190 ? -10.171 -26.584 -7.771 1.00 5.89 192 ASP B C 1
ATOM 3493 O O . ASP B 1 190 ? -11.101 -27.192 -7.239 1.00 6.64 192 ASP B O 1
ATOM 3498 N N . HIS B 1 191 ? -10.297 -25.359 -8.277 1.00 5.90 193 HIS B N 1
ATOM 3499 C CA . HIS B 1 191 ? -11.503 -24.554 -8.168 1.00 5.58 193 HIS B CA 1
ATOM 3500 C C . HIS B 1 191 ? -12.151 -24.318 -9.517 1.00 5.61 193 HIS B C 1
ATOM 3501 O O . HIS B 1 191 ? -11.461 -24.227 -10.550 1.00 6.38 193 HIS B O 1
ATOM 3508 N N A ARG B 1 192 ? -13.470 -24.095 -9.490 0.50 5.59 194 ARG B N 1
ATOM 3509 N N B ARG B 1 192 ? -13.477 -24.123 -9.503 0.50 5.62 194 ARG B N 1
ATOM 3510 C CA A ARG B 1 192 ? -14.166 -23.545 -10.640 0.50 5.83 194 ARG B CA 1
ATOM 3511 C CA B ARG B 1 192 ? -14.181 -23.552 -10.648 0.50 5.81 194 ARG B CA 1
ATOM 3512 C C A ARG B 1 192 ? -15.322 -22.666 -10.156 0.50 5.66 194 ARG B C 1
ATOM 3513 C C B ARG B 1 192 ? -15.312 -22.664 -10.127 0.50 5.55 194 ARG B C 1
ATOM 3514 O O A ARG B 1 192 ? -16.367 -23.181 -9.749 0.50 6.93 194 ARG B O 1
ATOM 3515 O O B ARG B 1 192 ? -16.331 -23.174 -9.655 0.50 7.14 194 ARG B O 1
ATOM 3530 N N . ILE B 1 193 ? -15.145 -21.348 -10.223 1.00 5.71 195 ILE B N 1
ATOM 3531 C CA . ILE B 1 193 ? -16.153 -20.380 -9.767 1.00 5.28 195 ILE B CA 1
ATOM 3532 C C . ILE B 1 193 ? -16.877 -19.741 -10.946 1.00 5.21 195 ILE B C 1
ATOM 3533 O O . ILE B 1 193 ? -16.271 -19.465 -11.987 1.00 6.01 195 ILE B O 1
ATOM 3538 N N . GLU B 1 194 ? -18.183 -19.506 -10.779 1.00 5.49 196 GLU B N 1
ATOM 3539 C CA . GLU B 1 194 ? -19.014 -18.961 -11.828 1.00 5.78 196 GLU B CA 1
ATOM 3540 C C . GLU B 1 194 ? -20.068 -18.041 -11.249 1.00 5.40 196 GLU B C 1
ATOM 3541 O O . GLU B 1 194 ? -20.672 -18.338 -10.223 1.00 6.51 196 GLU B O 1
ATOM 3547 N N . ILE B 1 195 ? -20.342 -16.951 -11.952 1.00 5.48 197 ILE B N 1
ATOM 3548 C CA . ILE B 1 195 ? -21.577 -16.196 -11.765 1.00 5.59 197 ILE B CA 1
ATOM 3549 C C . ILE B 1 195 ? -22.666 -16.889 -12.593 1.00 5.66 197 ILE B C 1
ATOM 3550 O O . ILE B 1 195 ? -22.634 -16.878 -13.817 1.00 6.58 197 ILE B O 1
ATOM 3555 N N . LEU B 1 196 ? -23.615 -17.514 -11.908 1.00 5.97 198 LEU B N 1
ATOM 3556 C CA . LEU B 1 196 ? -24.678 -18.236 -12.589 1.00 5.93 198 LEU B CA 1
ATOM 3557 C C . LEU B 1 196 ? -25.743 -17.310 -13.160 1.00 6.52 198 LEU B C 1
ATOM 3558 O O . LEU B 1 196 ? -26.329 -17.591 -14.202 1.00 7.74 198 LEU B O 1
ATOM 3563 N N . ASN B 1 197 ? -26.007 -16.204 -12.479 1.00 7.16 199 ASN B N 1
ATOM 3564 C CA . ASN B 1 197 ? -27.018 -15.252 -12.964 1.00 8.69 199 ASN B CA 1
ATOM 3565 C C . ASN B 1 197 ? -26.850 -13.965 -12.174 1.00 6.68 199 ASN B C 1
ATOM 3566 O O . ASN B 1 197 ? -26.228 -13.898 -11.100 1.00 6.82 199 ASN B O 1
ATOM 3571 N N . TYR B 1 198 ? -27.390 -12.911 -12.758 1.00 7.48 200 TYR B N 1
ATOM 3572 C CA . TYR B 1 198 ? -27.302 -11.571 -12.210 1.00 8.05 200 TYR B CA 1
ATOM 3573 C C . TYR B 1 198 ? -28.436 -10.729 -12.784 1.00 8.36 200 TYR B C 1
ATOM 3574 O O . TYR B 1 198 ? -28.883 -10.959 -13.902 1.00 10.33 200 TYR B O 1
ATOM 3583 N N . ASP B 1 199 ? -28.884 -9.741 -12.027 1.00 8.45 201 ASP B N 1
ATOM 3584 C CA . ASP B 1 199 ? -29.803 -8.753 -12.573 1.00 9.17 201 ASP B CA 1
ATOM 3585 C C . ASP B 1 199 ? -29.019 -7.537 -13.063 1.00 9.57 201 ASP B C 1
ATOM 3586 O O . ASP B 1 199 ? -27.782 -7.503 -13.035 1.00 9.38 201 ASP B O 1
ATOM 3591 N N . LYS B 1 200 ? -29.741 -6.550 -13.571 1.00 10.84 202 LYS B N 1
ATOM 3592 C CA . LYS B 1 200 ? -29.114 -5.362 -14.127 1.00 11.88 202 LYS B CA 1
ATOM 3593 C C . LYS B 1 200 ? -28.171 -4.759 -13.092 1.00 10.29 202 LYS B C 1
ATOM 3594 O O . LYS B 1 200 ? -28.510 -4.590 -11.918 1.00 11.05 202 LYS B O 1
ATOM 3600 N N . ASP B 1 201 ? -26.977 -4.468 -13.554 1.00 10.41 203 ASP B N 1
ATOM 3601 C CA . ASP B 1 201 ? -25.942 -3.853 -12.756 1.00 10.24 203 ASP B CA 1
ATOM 3602 C C . ASP B 1 201 ? -25.448 -4.706 -11.606 1.00 8.40 203 ASP B C 1
ATOM 3603 O O . ASP B 1 201 ? -24.742 -4.208 -10.741 1.00 8.97 203 ASP B O 1
ATOM 3608 N N . TYR B 1 202 ? -25.767 -6.002 -11.617 1.00 7.79 204 TYR B N 1
ATOM 3609 C CA . TYR B 1 202 ? -25.224 -6.948 -10.629 1.00 7.25 204 TYR B CA 1
ATOM 3610 C C . TYR B 1 202 ? -25.659 -6.574 -9.216 1.00 6.94 204 TYR B C 1
ATOM 3611 O O . TYR B 1 202 ? -24.969 -6.857 -8.236 1.00 7.50 204 TYR B O 1
ATOM 3620 N N . ASN B 1 203 ? -26.853 -5.990 -9.070 1.00 7.45 205 ASN B N 1
ATOM 3621 C CA . ASN B 1 203 ? -27.391 -5.759 -7.746 1.00 7.62 205 ASN B CA 1
ATOM 3622 C C . ASN B 1 203 ? -27.688 -7.063 -7.000 1.00 7.25 205 ASN B C 1
ATOM 3623 O O . ASN B 1 203 ? -27.519 -7.137 -5.793 1.00 8.29 205 ASN B O 1
ATOM 3628 N N . LYS B 1 204 ? -28.175 -8.052 -7.722 1.00 6.98 206 LYS B N 1
ATOM 3629 C CA . LYS B 1 204 ? -28.476 -9.362 -7.185 1.00 7.00 206 LYS B CA 1
ATOM 3630 C C . LYS B 1 204 ? -27.778 -10.391 -8.054 1.00 7.09 206 LYS B C 1
ATOM 3631 O O . LYS B 1 204 ? -27.998 -10.430 -9.268 1.00 8.52 206 LYS B O 1
ATOM 3637 N N . VAL B 1 205 ? -26.930 -11.217 -7.436 1.00 6.18 207 VAL B N 1
ATOM 3638 C CA . VAL B 1 205 ? -26.024 -12.125 -8.161 1.00 6.14 207 VAL B CA 1
ATOM 3639 C C . VAL B 1 205 ? -26.048 -13.486 -7.465 1.00 5.51 207 VAL B C 1
ATOM 3640 O O . VAL B 1 205 ? -26.058 -13.558 -6.234 1.00 6.26 207 VAL B O 1
ATOM 3644 N N . THR B 1 206 ? -25.979 -14.560 -8.237 1.00 5.52 208 THR B N 1
ATOM 3645 C CA . THR B 1 206 ? -25.744 -15.893 -7.699 1.00 5.28 208 THR B CA 1
ATOM 3646 C C . THR B 1 206 ? -24.375 -16.400 -8.152 1.00 5.04 208 THR B C 1
ATOM 3647 O O . THR B 1 206 ? -24.070 -16.392 -9.335 1.00 5.66 208 THR B O 1
ATOM 3651 N N . VAL B 1 207 ? -23.557 -16.803 -7.183 1.00 5.25 209 VAL B N 1
ATOM 3652 C CA . VAL B 1 207 ? -22.220 -17.366 -7.376 1.00 5.45 209 VAL B CA 1
ATOM 3653 C C . VAL B 1 207 ? -22.239 -18.851 -7.010 1.00 5.11 209 VAL B C 1
ATOM 3654 O O . VAL B 1 207 ? -22.817 -19.228 -5.992 1.00 5.74 209 VAL B O 1
ATOM 3658 N N . TYR B 1 208 ? -21.548 -19.648 -7.806 1.00 5.38 210 TYR B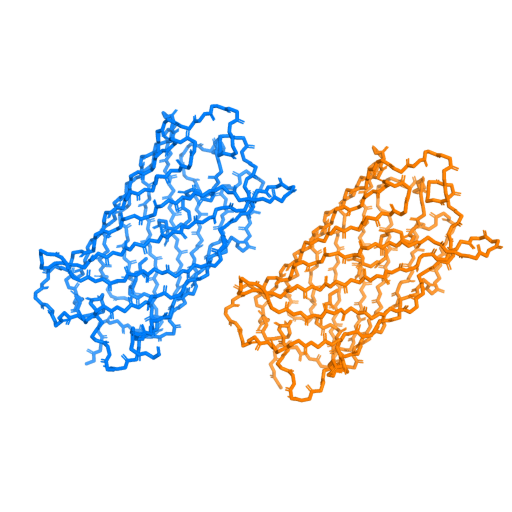 N 1
ATOM 3659 C CA . TYR B 1 208 ? -21.353 -21.067 -7.535 1.00 5.15 210 TYR B CA 1
ATOM 3660 C C . TYR B 1 208 ? -19.851 -21.354 -7.578 1.00 5.19 210 TYR B C 1
ATOM 3661 O O . TYR B 1 208 ? -19.146 -20.851 -8.459 1.00 5.59 210 TYR B O 1
ATOM 3670 N N . GLU B 1 209 ? -19.390 -22.221 -6.709 1.00 5.00 211 GLU B N 1
ATOM 3671 C CA . GLU B 1 209 ? -18.007 -22.689 -6.770 1.00 5.23 211 GLU B CA 1
ATOM 3672 C C . GLU B 1 209 ? -17.947 -24.194 -6.436 1.00 5.20 211 GLU B C 1
ATOM 3673 O O . GLU B 1 209 ? -18.620 -24.653 -5.512 1.00 5.71 211 GLU B O 1
ATOM 3679 N N . SER B 1 210 ? -17.105 -24.884 -7.188 1.00 5.35 212 SER B N 1
ATOM 3680 C CA . SER B 1 210 ? -16.668 -26.215 -6.824 1.00 5.69 212 SER B CA 1
ATOM 3681 C C . SER B 1 210 ? -15.185 -26.172 -6.431 1.00 5.52 212 SER B C 1
ATOM 3682 O O . SER B 1 210 ? -14.386 -25.398 -6.987 1.00 6.20 212 SER B O 1
ATOM 3685 N N . ALA B 1 211 ? -14.814 -27.029 -5.488 1.00 5.70 213 ALA B N 1
ATOM 3686 C CA . ALA B 1 211 ? -13.430 -27.108 -5.018 1.00 5.83 213 ALA B CA 1
ATOM 3687 C C . ALA B 1 211 ? -13.119 -28.536 -4.587 1.00 5.64 213 ALA B C 1
ATOM 3688 O O . ALA B 1 211 ? -13.850 -29.123 -3.788 1.00 6.35 213 ALA B O 1
ATOM 3690 N N A VAL B 1 212 ? -12.046 -29.101 -5.141 0.50 5.69 214 VAL B N 1
ATOM 3691 N N B VAL B 1 212 ? -12.013 -29.064 -5.117 0.50 5.69 214 VAL B N 1
ATOM 3692 C CA A VAL B 1 212 ? -11.644 -30.467 -4.790 0.50 6.14 214 VAL B CA 1
ATOM 3693 C CA B VAL B 1 212 ? -11.621 -30.457 -4.899 0.50 6.23 214 VAL B CA 1
ATOM 3694 C C A VAL B 1 212 ? -10.143 -30.526 -4.599 0.50 5.86 214 VAL B C 1
ATOM 3695 C C B VAL B 1 212 ? -10.121 -30.506 -4.606 0.50 5.80 214 VAL B C 1
ATOM 3696 O O A VAL B 1 212 ? -9.372 -30.076 -5.436 0.50 7.02 214 VAL B O 1
ATOM 3697 O O B VAL B 1 212 ? -9.317 -29.999 -5.380 0.50 6.90 214 VAL B O 1
ATOM 3704 N N . ALA B 1 213 ? -9.735 -31.096 -3.476 1.00 6.31 215 ALA B N 1
ATOM 3705 C CA . ALA B 1 213 ? -8.317 -31.247 -3.120 1.00 6.49 215 ALA B CA 1
ATOM 3706 C C . ALA B 1 213 ? -7.739 -32.522 -3.713 1.00 7.03 215 ALA B C 1
ATOM 3707 O O . ALA B 1 213 ? -8.423 -33.531 -3.889 1.00 7.62 215 ALA B O 1
ATOM 3709 N N . ARG B 1 214 ? -6.447 -32.452 -4.007 1.00 7.52 216 ARG B N 1
ATOM 3710 C CA . ARG B 1 214 ? -5.702 -33.626 -4.446 1.00 9.07 216 ARG B CA 1
ATOM 3711 C C . ARG B 1 214 ? -4.262 -33.492 -4.012 1.00 8.92 216 ARG B C 1
ATOM 3712 O O . ARG B 1 214 ? -3.758 -32.417 -3.716 1.00 8.90 216 ARG B O 1
ATOM 3720 N N . ASN B 1 215 ? -3.570 -34.613 -3.988 1.00 11.93 217 ASN B N 1
ATOM 3721 C CA . ASN B 1 215 ? -2.132 -34.579 -3.718 1.00 14.86 217 ASN B CA 1
ATOM 3722 C C . ASN B 1 215 ? -1.386 -33.803 -4.780 1.00 17.55 217 ASN B C 1
ATOM 3723 O O . ASN B 1 215 ? -1.744 -33.822 -5.941 1.00 20.51 217 ASN B O 1
ATOM 3728 N N . SER B 1 216 ? -0.373 -33.058 -4.332 1.00 20.35 218 SER B N 1
ATOM 3729 C CA . SER B 1 216 ? 0.489 -32.284 -5.214 1.00 21.06 218 SER B CA 1
ATOM 3730 C C . SER B 1 216 ? 1.228 -33.242 -6.127 1.00 24.90 218 SER B C 1
ATOM 3731 O O . SER B 1 216 ? 1.769 -34.249 -5.676 1.00 29.78 218 SER B O 1
ATOM 3734 N N . THR B 1 217 ? 1.252 -32.940 -7.412 1.00 26.19 219 THR B N 1
ATOM 3735 C CA . THR B 1 217 ? 1.991 -33.781 -8.338 1.00 29.95 219 THR B CA 1
ATOM 3736 C C . THR B 1 217 ? 3.428 -33.323 -8.432 1.00 39.57 219 THR B C 1
ATOM 3737 O O . THR B 1 217 ? 4.307 -34.069 -8.888 1.00 46.44 219 THR B O 1
ATOM 3741 N N . ASP B 1 218 ? 3.663 -32.093 -7.986 1.00 42.82 220 ASP B N 1
ATOM 3742 C CA . ASP B 1 218 ? 4.980 -31.511 -8.059 1.00 49.51 220 ASP B CA 1
ATOM 3743 C C . ASP B 1 218 ? 5.051 -30.192 -7.291 1.00 46.78 220 ASP B C 1
ATOM 3744 O O . ASP B 1 218 ? 4.047 -29.496 -7.128 1.00 40.30 220 ASP B O 1
#

Radius of gyration: 23.65 Å; Cα contacts (8 Å, |Δi|>4): 1273; chains: 2; bounding box: 49×47×73 Å